Protein AF-0000000082405866 (afdb_homodimer)

Organism: Rhodococcus erythropolis (NCBI:txid1833)

pLDDT: mean 88.74, std 16.86, range [30.03, 98.94]

Solvent-accessible surface area (backbone atoms only — not comparable to full-atom values): 26308 Å² total; per-residue (Å²): 123,77,82,69,64,52,68,66,59,44,35,51,43,16,30,50,16,8,33,55,10,8,44,53,17,25,52,42,30,52,71,54,24,42,66,45,45,51,51,33,47,52,49,46,52,54,52,53,55,58,60,52,68,76,65,74,83,71,74,77,70,82,63,79,73,74,63,71,88,59,48,74,65,47,48,52,52,49,47,37,50,52,28,22,51,49,17,27,53,50,12,40,52,48,25,53,51,50,63,56,48,56,76,76,48,88,65,54,68,40,57,43,33,39,49,48,25,53,43,45,39,43,10,64,41,50,43,19,34,76,75,58,58,76,66,55,62,81,53,56,59,80,87,45,48,66,60,49,50,50,52,43,50,49,29,28,52,42,15,45,52,11,45,50,40,14,52,51,36,29,60,72,32,64,82,52,88,48,65,38,56,42,50,47,43,15,53,49,38,22,49,52,47,42,49,55,47,57,72,69,48,83,87,82,81,59,72,52,63,71,42,47,26,68,56,53,49,48,37,40,48,22,51,51,51,19,53,50,41,26,34,52,38,24,14,39,42,36,12,39,52,49,51,51,51,52,51,52,52,53,53,50,52,58,56,68,76,99,116,73,83,72,60,54,70,65,59,42,34,52,45,16,30,52,17,8,32,57,11,8,43,53,18,23,52,42,29,52,70,55,25,42,65,45,44,52,51,35,48,50,51,46,52,53,53,54,56,59,60,50,69,75,66,70,84,71,76,77,70,81,64,80,74,74,63,70,88,59,49,73,66,48,49,52,51,47,47,38,49,52,28,22,51,49,17,28,54,48,12,40,52,48,25,53,51,50,63,56,48,57,75,77,47,88,64,48,66,41,57,45,33,40,50,49,26,53,43,45,39,43,11,66,42,50,44,19,35,76,74,59,57,76,67,55,61,83,52,58,59,81,88,45,47,66,61,50,50,51,51,44,50,50,28,28,52,41,14,46,51,12,44,49,40,15,52,53,37,31,61,73,31,62,80,51,87,48,65,37,54,42,50,45,44,15,52,49,37,23,49,52,47,42,49,56,46,56,73,69,48,82,87,84,82,60,74,54,63,71,41,46,24,66,57,51,50,49,37,41,49,22,51,50,52,20,53,50,41,26,35,53,40,24,14,40,41,35,10,40,54,49,52,52,52,52,52,52,52,52,52,52,51,58,56,67,75,98

Foldseek 3Di:
DPPPDDLVVLQVLLLVLLLVLLQVLLVLCVVQAVVLLVVLVVVLVVVVVVVVVPDDPDDPPPPDPPDPPAPPVRVSVVSSVVSSVVSNVVSNVLSVCLVVVVVVDPDDSLVSLLLSLVLQCQQLPVQLCVLPNDDHPPFADPVCVVVSVVLSVLSSVLSNQLSVQLVVQLVVCVVPPDPCSSNVRSVVSSCVSSVVSSVVRDHDDRGDPPPDPVSRVSNRVSVSVSSVSSSNSSSNSSSVVSVVVVVVVVVVVVVVVD/DPVPDDLVVLQVLLLVLLLVLLQVLLVLCVVQAVVLLVVLVVVLVVVVVVVVVPDDPDDPPPPDPPDPPAPPVRVSVVSSVVSSVVSNVVSNVLSVCLVVVVVVDPDDSLVSLLLSLVLQCQQLPVQLCVLPNDDHPPFADPVCVVVNVVLSVLSSVLSNQLSVQLVVQLVVCVVPPDPCSSNVRSVVSSCVSSVVSSVVRDHDDRGDPPPDPVSRVSNRVSVSVSSCSSSNSSSNSSSVVSVVVVVVVVVVVVVVVD

Sequence (516 aa):
MPLVDNFTKLLIRGLLAGLIAGILAGGVAFVLGEPHVNAAIAIEEANSATGEVAGEAAGHSHGDEEEPLVSRDGQRAGLFLATALAGLALGAIFSVVANYARRLTGMSGPLLAITIAVGGWLAIEAVPFFKYPANPPAVGDPDTINQRTLLWLAAVILGLLSVTAAAAAAKAVSGHEFLSVRIAAPVAAFLVIATIGYVSLPGINEVGEDFPATLLWEFRLSSLATQATLWLVLGLAFAFLTERATKNTEVAKKYALRMPLVDNFTKLLIRGLLAGLIAGILAGGVAFVLGEPHVNAAIAIEEANSATGEVAGEAAGHSHGDEEEPLVSRDGQRAGLFLATALAGLALGAIFSVVANYARRLTGMSGPLLAITIAVGGWLAIEAVPFFKYPANPPAVGDPDTINQRTLLWLAAVILGLLSVTAAAAAAKAVSGHEFLSVRIAAPVAAFLVIATIGYVSLPGINEVGEDFPATLLWEFRLSSLATQATLWLVLGLAFAFLTERATKNTEVAKKYALR

InterPro domains:
  IPR012666 Cobalt transporter subunit CbtA, putative [PF09490] (7-242)

Nearest PDB structures (foldseek):
  3eon-assembly1_D  TM=2.410E-01  e=6.254E+00  Burkholderia pseudomallei 1710b
  3eon-assembly1_A  TM=2.323E-01  e=4.994E+00  Burkholderia pseudomallei 1710b
  3d6b-assembly1_A  TM=2.329E-01  e=6.254E+00  Burkholderia pseudomallei 1710b
  3eom-assembly1_C  TM=2.260E-01  e=5.979E+00  Burkholderia pseudomallei 1710b
  3eon-assembly1_A  TM=2.323E-01  e=5.610E+00  Burkholderia pseudomallei 1710b

Structure (mmCIF, N/CA/C/O backbone):
data_AF-0000000082405866-model_v1
#
loop_
_entity.id
_entity.type
_entity.pdbx_description
1 polymer 'CbtA family protein'
#
loop_
_atom_site.group_PDB
_atom_site.id
_atom_site.type_symbol
_atom_site.label_atom_id
_atom_site.label_alt_id
_atom_site.label_comp_id
_atom_site.label_asym_id
_atom_site.label_entity_id
_atom_site.label_seq_id
_atom_site.pdbx_PDB_ins_code
_atom_site.Cartn_x
_atom_site.Cartn_y
_atom_site.Cartn_z
_atom_site.occupancy
_atom_site.B_iso_or_equiv
_atom_site.auth_seq_id
_atom_site.auth_comp_id
_atom_site.auth_asym_id
_atom_site.auth_atom_id
_atom_site.pdbx_PDB_model_num
ATOM 1 N N . MET A 1 1 ? -11.234 -27.859 -11.109 1 30.03 1 MET A N 1
ATOM 2 C CA . MET A 1 1 ? -12.164 -28.234 -10.055 1 30.03 1 MET A CA 1
ATOM 3 C C . MET A 1 1 ? -13.492 -27.5 -10.211 1 30.03 1 MET A C 1
ATOM 5 O O . MET A 1 1 ? -13.516 -26.266 -10.352 1 30.03 1 MET A O 1
ATOM 9 N N . PRO A 1 2 ? -14.5 -28.109 -10.727 1 36.66 2 PRO A N 1
ATOM 10 C CA . PRO A 1 2 ? -15.766 -27.375 -10.867 1 36.66 2 PRO A CA 1
ATOM 11 C C . PRO A 1 2 ? -16.094 -26.531 -9.633 1 36.66 2 PRO A C 1
ATOM 13 O O . PRO A 1 2 ? -15.797 -26.938 -8.508 1 36.66 2 PRO A O 1
ATOM 16 N N . LEU A 1 3 ? -15.828 -25.25 -9.438 1 43.16 3 LEU A N 1
ATOM 17 C CA . LEU A 1 3 ? -16.625 -24.641 -8.391 1 43.16 3 LEU A CA 1
ATOM 18 C C . LEU A 1 3 ? -17.969 -25.328 -8.242 1 43.16 3 LEU A C 1
ATOM 20 O O . LEU A 1 3 ? -18.938 -24.969 -8.922 1 43.16 3 LEU A O 1
ATOM 24 N N . VAL A 1 4 ? -18 -26.562 -8.133 1 46.72 4 VAL A N 1
ATOM 25 C CA . VAL A 1 4 ? -19.172 -27.375 -7.875 1 46.72 4 VAL A CA 1
ATOM 26 C C . VAL A 1 4 ? -19.953 -26.812 -6.684 1 46.72 4 VAL A C 1
ATOM 28 O O . VAL A 1 4 ? -21.016 -27.312 -6.332 1 46.72 4 VAL A O 1
ATOM 31 N N . ASP A 1 5 ? -19.438 -25.844 -5.945 1 61 5 ASP A N 1
ATOM 32 C CA . ASP A 1 5 ? -20.281 -25.422 -4.836 1 61 5 ASP A CA 1
ATOM 33 C C . ASP A 1 5 ? -21.453 -24.578 -5.336 1 61 5 ASP A C 1
ATOM 35 O O . ASP A 1 5 ? -21.344 -23.844 -6.316 1 61 5 ASP A O 1
ATOM 39 N N . ASN A 1 6 ? -22.594 -25.016 -4.996 1 80.38 6 ASN A N 1
ATOM 40 C CA . ASN A 1 6 ? -23.766 -24.203 -5.277 1 80.38 6 ASN A CA 1
ATOM 41 C C . ASN A 1 6 ? -23.625 -22.797 -4.719 1 80.38 6 ASN A C 1
ATOM 43 O O . ASN A 1 6 ? -22.781 -22.547 -3.855 1 80.38 6 ASN A O 1
ATOM 47 N N . PHE A 1 7 ? -24.219 -21.859 -5.383 1 90.5 7 PHE A N 1
ATOM 48 C CA . PHE A 1 7 ? -24.156 -20.438 -5.078 1 90.5 7 PHE A CA 1
ATOM 49 C C . PHE A 1 7 ? -24.422 -20.188 -3.6 1 90.5 7 PHE A C 1
ATOM 51 O O . PHE A 1 7 ? -23.812 -19.312 -2.99 1 90.5 7 PHE A O 1
ATOM 58 N N . THR A 1 8 ? -25.203 -20.984 -3.031 1 92.81 8 THR A N 1
ATOM 59 C CA . THR A 1 8 ? -25.547 -20.828 -1.624 1 92.81 8 THR A CA 1
ATOM 60 C C . THR A 1 8 ? -24.328 -21.094 -0.735 1 92.81 8 THR A C 1
ATOM 62 O O . THR A 1 8 ? -24.094 -20.375 0.24 1 92.81 8 THR A O 1
ATOM 65 N N . LYS A 1 9 ? -23.578 -22.125 -1.057 1 93.12 9 LYS A N 1
ATOM 66 C CA . LYS A 1 9 ? -22.391 -22.438 -0.28 1 93.12 9 LYS A CA 1
ATOM 67 C C . LYS A 1 9 ? -21.344 -21.328 -0.417 1 93.12 9 LYS A C 1
ATOM 69 O O . LYS A 1 9 ? -20.672 -20.984 0.554 1 93.12 9 LYS A O 1
ATOM 74 N N . LEU A 1 10 ? -21.297 -20.844 -1.619 1 94.56 10 LEU A N 1
ATOM 75 C CA . LEU A 1 10 ? -20.375 -19.75 -1.861 1 94.56 10 LEU A CA 1
ATOM 76 C C . LEU A 1 10 ? -20.797 -18.5 -1.084 1 94.56 10 LEU A C 1
ATOM 78 O O . LEU A 1 10 ? -19.953 -17.797 -0.534 1 94.56 10 LEU A O 1
ATOM 82 N N . LEU A 1 11 ? -22.078 -18.25 -1.058 1 96.88 11 LEU A N 1
ATOM 83 C CA . LEU A 1 11 ? -22.625 -17.109 -0.339 1 96.88 11 LEU A CA 1
ATOM 84 C C . LEU A 1 11 ? -22.359 -17.234 1.157 1 96.88 11 LEU A C 1
ATOM 86 O O . LEU A 1 11 ? -21.969 -16.25 1.801 1 96.88 11 LEU A O 1
ATOM 90 N N . ILE A 1 12 ? -22.547 -18.375 1.715 1 97.19 12 ILE A N 1
ATOM 91 C CA . ILE A 1 12 ? -22.312 -18.594 3.137 1 97.19 12 ILE A CA 1
ATOM 92 C C . ILE A 1 12 ? -20.828 -18.391 3.457 1 97.19 12 ILE A C 1
ATOM 94 O O . ILE A 1 12 ? -20.484 -17.828 4.492 1 97.19 12 ILE A O 1
ATOM 98 N N . ARG A 1 13 ? -20 -18.875 2.594 1 97.25 13 ARG A N 1
ATOM 99 C CA . ARG A 1 13 ? -18.562 -18.672 2.756 1 97.25 13 ARG A CA 1
ATOM 100 C C . ARG A 1 13 ? -18.203 -17.188 2.783 1 97.25 13 ARG A C 1
ATOM 102 O O . ARG A 1 13 ? -17.406 -16.75 3.621 1 97.25 13 ARG A O 1
ATOM 109 N N . GLY A 1 14 ? -18.75 -16.438 1.867 1 98.38 14 GLY A N 1
ATOM 110 C CA . GLY A 1 14 ? -18.531 -15 1.836 1 98.38 14 GLY A CA 1
ATOM 111 C C . GLY A 1 14 ? -19.062 -14.289 3.068 1 98.38 14 GLY A C 1
ATOM 112 O O . GLY A 1 14 ? -18.391 -13.398 3.607 1 98.38 14 GLY A O 1
ATOM 113 N N . LEU A 1 15 ? -20.188 -14.703 3.518 1 98.62 15 LEU A N 1
ATOM 114 C CA . LEU A 1 15 ? -20.766 -14.102 4.711 1 98.62 15 LEU A CA 1
ATOM 115 C C . LEU A 1 15 ? -19.906 -14.375 5.938 1 98.62 15 LEU A C 1
ATOM 117 O O . LEU A 1 15 ? -19.672 -13.469 6.746 1 98.62 15 LEU A O 1
ATOM 121 N N . LEU A 1 16 ? -19.438 -15.586 6.027 1 98.62 16 LEU A N 1
ATOM 122 C CA . LEU A 1 16 ? -18.609 -15.945 7.164 1 98.62 16 LEU A CA 1
ATOM 123 C C . LEU A 1 16 ? -17.266 -15.211 7.109 1 98.62 16 LEU A C 1
ATOM 125 O O . LEU A 1 16 ? -16.812 -14.672 8.117 1 98.62 16 LEU A O 1
ATOM 129 N N . ALA A 1 17 ? -16.656 -15.242 5.949 1 98.88 17 ALA A N 1
ATOM 130 C CA . ALA A 1 17 ? -15.391 -14.523 5.77 1 98.88 17 ALA A CA 1
ATOM 131 C C . ALA A 1 17 ? -15.562 -13.031 6.055 1 98.88 17 ALA A C 1
ATOM 133 O O . ALA A 1 17 ? -14.711 -12.414 6.703 1 98.88 17 ALA A O 1
ATOM 134 N N . GLY A 1 18 ? -16.672 -12.492 5.578 1 98.88 18 GLY A N 1
ATOM 135 C CA . GLY A 1 18 ? -16.969 -11.086 5.812 1 98.88 18 GLY A CA 1
ATOM 136 C C . GLY A 1 18 ? -17.203 -10.758 7.273 1 98.88 18 GLY A C 1
ATOM 137 O O . GLY A 1 18 ? -16.766 -9.711 7.754 1 98.88 18 GLY A O 1
ATOM 138 N N . LEU A 1 19 ? -17.875 -11.633 7.934 1 98.81 19 LEU A N 1
ATOM 139 C CA . LEU A 1 19 ? -18.109 -11.438 9.359 1 98.81 19 LEU A CA 1
ATOM 140 C C . LEU A 1 19 ? -16.797 -11.422 10.133 1 98.81 19 LEU A C 1
ATOM 142 O O . LEU A 1 19 ? -16.562 -10.539 10.969 1 98.81 19 LEU A O 1
ATOM 146 N N . ILE A 1 20 ? -15.93 -12.352 9.867 1 98.81 20 ILE A N 1
ATOM 147 C CA . ILE A 1 20 ? -14.625 -12.422 10.508 1 98.81 20 ILE A CA 1
ATOM 148 C C . ILE A 1 20 ? -13.836 -11.148 10.203 1 98.81 20 ILE A C 1
ATOM 150 O O . ILE A 1 20 ? -13.258 -10.539 11.102 1 98.81 20 ILE A O 1
ATOM 154 N N . ALA A 1 21 ? -13.852 -10.734 8.961 1 98.88 21 ALA A N 1
ATOM 155 C CA . ALA A 1 21 ? -13.141 -9.539 8.516 1 98.88 21 ALA A CA 1
ATOM 156 C C . ALA A 1 21 ? -13.688 -8.289 9.195 1 98.88 21 ALA A C 1
ATOM 158 O O . ALA A 1 21 ? -12.93 -7.43 9.641 1 98.88 21 ALA A O 1
ATOM 159 N N . GLY A 1 22 ? -15.008 -8.234 9.266 1 98.75 22 GLY A N 1
ATOM 160 C CA . GLY A 1 22 ? -15.648 -7.082 9.891 1 98.75 22 GLY A CA 1
ATOM 161 C C . GLY A 1 22 ? -15.32 -6.949 11.367 1 98.75 22 GLY A C 1
ATOM 162 O O . GLY A 1 22 ? -15.078 -5.848 11.859 1 98.75 22 GLY A O 1
ATOM 163 N N . ILE A 1 23 ? -15.312 -7.988 12.07 1 98.44 23 ILE A N 1
ATOM 164 C CA . ILE A 1 23 ? -15.008 -7.984 13.5 1 98.44 23 ILE A CA 1
ATOM 165 C C . ILE A 1 23 ? -13.562 -7.551 13.719 1 98.44 23 ILE A C 1
ATOM 167 O O . ILE A 1 23 ? -13.281 -6.699 14.57 1 98.44 23 ILE A O 1
ATOM 171 N N . LEU A 1 24 ? -12.648 -8.086 12.945 1 98.56 24 LEU A N 1
ATOM 172 C CA . LEU A 1 24 ? -11.234 -7.727 13.094 1 98.56 24 LEU A CA 1
ATOM 173 C C . LEU A 1 24 ? -11 -6.277 12.695 1 98.56 24 LEU A C 1
ATOM 175 O O . LEU A 1 24 ? -10.227 -5.566 13.344 1 98.56 24 LEU A O 1
ATOM 179 N N . ALA A 1 25 ? -11.664 -5.887 11.617 1 98.56 25 ALA A N 1
ATOM 180 C CA . ALA A 1 25 ? -11.57 -4.484 11.219 1 98.56 25 ALA A CA 1
ATOM 181 C C . ALA A 1 25 ? -12.102 -3.566 12.312 1 98.56 25 ALA A C 1
ATOM 183 O O . ALA A 1 25 ? -11.555 -2.482 12.539 1 98.56 25 ALA A O 1
ATOM 184 N N . GLY A 1 26 ? -13.203 -3.992 12.938 1 97.94 26 GLY A N 1
ATOM 185 C CA . GLY A 1 26 ? -13.719 -3.248 14.078 1 97.94 26 GLY A CA 1
ATOM 186 C C . GLY A 1 26 ? -12.719 -3.129 15.211 1 97.94 26 GLY A C 1
ATOM 187 O O . GLY A 1 26 ? -12.609 -2.076 15.844 1 97.94 26 GLY A O 1
ATOM 188 N N . GLY A 1 27 ? -12.016 -4.191 15.492 1 97.69 27 GLY A N 1
ATOM 189 C CA . GLY A 1 27 ? -10.953 -4.137 16.484 1 97.69 27 GLY A CA 1
ATOM 190 C C . GLY A 1 27 ? -9.867 -3.135 16.141 1 97.69 27 GLY A C 1
ATOM 191 O O . GLY A 1 27 ? -9.414 -2.381 17 1 97.69 27 GLY A O 1
ATOM 192 N N . VAL A 1 28 ? -9.469 -3.076 14.906 1 97.69 28 VAL A N 1
ATOM 193 C CA . VAL A 1 28 ? -8.445 -2.137 14.445 1 97.69 28 VAL A CA 1
ATOM 194 C C . VAL A 1 28 ? -8.977 -0.708 14.547 1 97.69 28 VAL A C 1
ATOM 196 O O . VAL A 1 28 ? -8.273 0.189 15.016 1 97.69 28 VAL A O 1
ATOM 199 N N . ALA A 1 29 ? -10.18 -0.543 14.102 1 97.06 29 ALA A N 1
ATOM 200 C CA . ALA A 1 29 ? -10.797 0.775 14.203 1 97.06 29 ALA A CA 1
ATOM 201 C C . ALA A 1 29 ? -10.883 1.234 15.656 1 97.06 29 ALA A C 1
ATOM 203 O O . ALA A 1 29 ? -10.68 2.414 15.953 1 97.06 29 ALA A O 1
ATOM 204 N N . PHE A 1 30 ? -11.164 0.35 16.516 1 95.94 30 PHE A N 1
ATOM 205 C CA . PHE A 1 30 ? -11.312 0.66 17.922 1 95.94 30 PHE A CA 1
ATOM 206 C C . PHE A 1 30 ? -9.977 1.063 18.531 1 95.94 30 PHE A C 1
ATOM 208 O O . PHE A 1 30 ? -9.891 2.066 19.25 1 95.94 30 PHE A O 1
ATOM 215 N N . VAL A 1 31 ? -8.969 0.342 18.234 1 95.31 31 VAL A N 1
ATOM 216 C CA . VAL A 1 31 ? -7.672 0.549 18.859 1 95.31 31 VAL A CA 1
ATOM 217 C C . VAL A 1 31 ? -6.953 1.719 18.188 1 95.31 31 VAL A C 1
ATOM 219 O O . VAL A 1 31 ? -6.414 2.596 18.875 1 95.31 31 VAL A O 1
ATOM 222 N N . LEU A 1 32 ? -7.02 1.821 16.875 1 95.5 32 LEU A N 1
ATOM 223 C CA . LEU A 1 32 ? -6.211 2.797 16.141 1 95.5 32 LEU A CA 1
ATOM 224 C C . LEU A 1 32 ? -7.035 4.031 15.789 1 95.5 32 LEU A C 1
ATOM 226 O O . LEU A 1 32 ? -6.488 5.129 15.656 1 95.5 32 LEU A O 1
ATOM 230 N N . GLY A 1 33 ? -8.297 3.891 15.672 1 94.44 33 GLY A N 1
ATOM 231 C CA . GLY A 1 33 ? -9.125 4.957 15.125 1 94.44 33 GLY A CA 1
ATOM 232 C C . GLY A 1 33 ? -9.836 5.766 16.203 1 94.44 33 GLY A C 1
ATOM 233 O O . GLY A 1 33 ? -9.875 6.996 16.125 1 94.44 33 GLY A O 1
ATOM 234 N N . GLU A 1 34 ? -10.297 5.219 17.219 1 92.56 34 GLU A N 1
ATOM 235 C CA . GLU A 1 34 ? -11.164 5.848 18.219 1 92.56 34 GLU A CA 1
ATOM 236 C C . GLU A 1 34 ? -10.469 7.016 18.906 1 92.56 34 GLU A C 1
ATOM 238 O O . GLU A 1 34 ? -11.078 8.062 19.141 1 92.56 34 GLU A O 1
ATOM 243 N N . PRO A 1 35 ? -9.258 6.855 19.266 1 93.06 35 PRO A N 1
ATOM 244 C CA . PRO A 1 35 ? -8.594 7.984 19.922 1 93.06 35 PRO A CA 1
ATOM 245 C C . PRO A 1 35 ? -8.602 9.25 19.078 1 93.06 35 PRO A C 1
ATOM 247 O O . PRO A 1 35 ? -8.75 10.359 19.609 1 93.06 35 PRO A O 1
ATOM 250 N N . HIS A 1 36 ? -8.453 9.102 17.828 1 93.62 36 HIS A N 1
ATOM 251 C CA . HIS A 1 36 ? -8.414 10.258 16.938 1 93.62 36 HIS A CA 1
ATOM 252 C C . HIS A 1 36 ? -9.812 10.812 16.688 1 93.62 36 HIS A C 1
ATOM 254 O O . HIS A 1 36 ? -9.984 12.023 16.547 1 93.62 36 HIS A O 1
ATOM 260 N N . VAL A 1 37 ? -10.766 9.922 16.656 1 91.75 37 VAL A N 1
ATOM 261 C CA . VAL A 1 37 ? -12.164 10.352 16.562 1 91.75 37 VAL A CA 1
ATOM 262 C C . VAL A 1 37 ? -12.523 11.195 17.781 1 91.75 37 VAL A C 1
ATOM 264 O O . VAL A 1 37 ? -13.086 12.281 17.656 1 91.75 37 VAL A O 1
ATOM 267 N N . ASN A 1 38 ? -12.148 10.758 18.938 1 91.38 38 ASN A N 1
ATOM 268 C CA . ASN A 1 38 ? -12.422 11.469 20.188 1 91.38 38 ASN A CA 1
ATOM 269 C C . ASN A 1 38 ? -11.711 12.82 20.219 1 91.38 38 ASN A C 1
ATOM 271 O O . ASN A 1 38 ? -12.281 13.812 20.688 1 91.38 38 ASN A O 1
ATOM 275 N N . ALA A 1 39 ? -10.547 12.812 19.766 1 91.5 39 ALA A N 1
ATOM 276 C CA . ALA A 1 39 ? -9.797 14.062 19.734 1 91.5 39 ALA A CA 1
ATOM 277 C C . ALA A 1 39 ? -10.461 15.086 18.828 1 91.5 39 ALA A C 1
ATOM 279 O O . ALA A 1 39 ? -10.523 16.266 19.156 1 91.5 39 ALA A O 1
ATOM 280 N N . ALA A 1 40 ? -10.914 14.656 17.719 1 90.69 40 ALA A N 1
ATOM 281 C CA . ALA A 1 40 ? -11.586 15.547 16.766 1 90.69 40 ALA A CA 1
ATOM 282 C C . ALA A 1 40 ? -12.883 16.094 17.359 1 90.69 40 ALA A C 1
ATOM 284 O O . ALA A 1 40 ? -13.195 17.281 17.188 1 90.69 40 ALA A O 1
ATOM 285 N N . ILE A 1 41 ? -13.609 15.273 18.016 1 88.44 41 ILE A N 1
ATOM 286 C CA . ILE A 1 41 ? -14.852 15.68 18.672 1 88.44 41 ILE A CA 1
ATOM 287 C C . ILE A 1 41 ? -14.555 16.734 19.734 1 88.44 41 ILE A C 1
ATOM 289 O O . ILE A 1 41 ? -15.273 17.719 19.859 1 88.44 41 ILE A O 1
ATOM 293 N N . ALA A 1 42 ? -13.539 16.516 20.453 1 89.56 42 ALA A N 1
ATOM 294 C CA . ALA A 1 42 ? -13.148 17.453 21.516 1 89.56 42 ALA A CA 1
ATOM 295 C C . ALA A 1 42 ? -12.82 18.828 20.922 1 89.56 42 ALA A C 1
ATOM 297 O O . ALA A 1 42 ? -13.164 19.859 21.516 1 89.56 42 ALA A O 1
ATOM 298 N N . ILE A 1 43 ? -12.18 18.812 19.859 1 87.5 43 ILE A N 1
ATOM 299 C CA . ILE A 1 43 ? -11.844 20.062 19.203 1 87.5 43 ILE A CA 1
ATOM 300 C C . ILE A 1 43 ? -13.117 20.781 18.75 1 87.5 43 ILE A C 1
ATOM 302 O O . ILE A 1 43 ? -13.25 21.984 18.906 1 87.5 43 ILE A O 1
ATOM 306 N N . GLU A 1 44 ? -14.031 20.094 18.172 1 86.56 44 GLU A N 1
ATOM 307 C CA . GLU A 1 44 ? -15.305 20.656 17.734 1 86.56 44 GLU A CA 1
ATOM 308 C C . GLU A 1 44 ? -16.078 21.266 18.906 1 86.56 44 GLU A C 1
ATOM 310 O O . GLU A 1 44 ? -16.625 22.359 18.797 1 86.56 44 GLU A O 1
ATOM 315 N N . GLU A 1 45 ? -16.047 20.594 19.984 1 85.38 45 GLU A N 1
ATOM 316 C CA . GLU A 1 45 ? -16.75 21.062 21.188 1 85.38 45 GLU A CA 1
ATOM 317 C C . GLU A 1 45 ? -16.094 22.328 21.75 1 85.38 45 GLU A C 1
ATOM 319 O O . GLU A 1 45 ? -16.797 23.25 22.172 1 85.38 45 GLU A O 1
ATOM 324 N N . ALA A 1 46 ? -14.891 22.328 21.688 1 84.5 46 ALA A N 1
ATOM 325 C CA . ALA A 1 46 ? -14.156 23.484 22.172 1 84.5 46 ALA A CA 1
ATOM 326 C C . ALA A 1 46 ? -14.438 24.719 21.297 1 84.5 46 ALA A C 1
ATOM 328 O O . ALA A 1 46 ? -14.594 25.828 21.812 1 84.5 46 ALA A O 1
ATOM 329 N N . ASN A 1 47 ? -14.484 24.531 20.062 1 82.75 47 ASN A N 1
ATOM 330 C CA . ASN A 1 47 ? -14.742 25.609 19.125 1 82.75 47 ASN A CA 1
ATOM 331 C C . ASN A 1 47 ? -16.188 26.109 19.219 1 82.75 47 ASN A C 1
ATOM 333 O O . ASN A 1 47 ? -16.453 27.281 18.984 1 82.75 47 ASN A O 1
ATOM 337 N N . SER A 1 48 ? -17.094 25.234 19.391 1 77.81 48 SER A N 1
ATOM 338 C CA . SER A 1 48 ? -18.484 25.609 19.547 1 77.81 48 SER A CA 1
ATOM 339 C C . SER A 1 48 ? -18.719 26.391 20.844 1 77.81 48 SER A C 1
ATOM 341 O O . SER A 1 48 ? -19.578 27.281 20.891 1 77.81 48 SER A O 1
ATOM 343 N N . ALA A 1 49 ? -18.031 26.109 21.828 1 72.31 49 ALA A N 1
ATOM 344 C CA . ALA A 1 49 ? -18.141 26.797 23.109 1 72.31 49 ALA A CA 1
ATOM 345 C C . ALA A 1 49 ? -17.609 28.219 23.031 1 72.31 49 ALA A C 1
ATOM 347 O O . ALA A 1 49 ? -18.156 29.141 23.641 1 72.31 49 ALA A O 1
ATOM 348 N N . THR A 1 50 ? -16.562 28.328 22.297 1 61.88 50 THR A N 1
ATOM 349 C CA . THR A 1 50 ? -15.969 29.656 22.156 1 61.88 50 THR A CA 1
ATOM 350 C C . THR A 1 50 ? -16.812 30.531 21.234 1 61.88 50 THR A C 1
ATOM 352 O O . THR A 1 50 ? -16.875 31.75 21.422 1 61.88 50 THR A O 1
ATOM 355 N N . GLY A 1 51 ? -17.391 30.016 20.219 1 53.41 51 GLY A N 1
ATOM 356 C CA . GLY A 1 51 ? -18.25 30.797 19.359 1 53.41 51 GLY A CA 1
ATOM 357 C C . GLY A 1 51 ? -19.531 31.266 20.062 1 53.41 51 GLY A C 1
ATOM 358 O O . GLY A 1 51 ? -20.094 32.312 19.703 1 53.41 51 GLY A O 1
ATOM 359 N N . GLU A 1 52 ? -20.141 30.484 20.938 1 49.22 52 GLU A N 1
ATOM 360 C CA . GLU A 1 52 ? -21.359 30.859 21.641 1 49.22 52 GLU A CA 1
ATOM 361 C C . GLU A 1 52 ? -21.094 32 22.609 1 49.22 52 GLU A C 1
ATOM 363 O O . GLU A 1 52 ? -22.031 32.656 23.078 1 49.22 52 GLU A O 1
ATOM 368 N N . VAL A 1 53 ? -19.875 32.25 23.125 1 45.25 53 VAL A N 1
ATOM 369 C CA . VAL A 1 53 ? -19.734 33.344 24.109 1 45.25 53 VAL A CA 1
ATOM 370 C C . VAL A 1 53 ? -19.953 34.688 23.422 1 45.25 53 VAL A C 1
ATOM 372 O O . VAL A 1 53 ? -20.203 35.688 24.094 1 45.25 53 VAL A O 1
ATOM 375 N N . ALA A 1 54 ? -19.766 35.031 22.141 1 44.53 54 ALA A N 1
ATOM 376 C CA . ALA A 1 54 ? -19.969 36.406 21.719 1 44.53 54 ALA A CA 1
ATOM 377 C C . ALA A 1 54 ? -21.453 36.75 21.656 1 44.53 54 ALA A C 1
ATOM 379 O O . ALA A 1 54 ? -21.844 37.938 21.766 1 44.53 54 ALA A O 1
ATOM 380 N N . GLY A 1 55 ? -22.328 35.906 21.094 1 37.28 55 GLY A N 1
ATOM 381 C CA . GLY A 1 55 ? -23.688 36.406 20.906 1 37.28 55 GLY A CA 1
ATOM 382 C C . GLY A 1 55 ? -24.516 36.344 22.188 1 37.28 55 GLY A C 1
ATOM 383 O O . GLY A 1 55 ? -25.078 37.344 22.609 1 37.28 55 GLY A O 1
ATOM 384 N N . GLU A 1 56 ? -25.484 35.375 22.35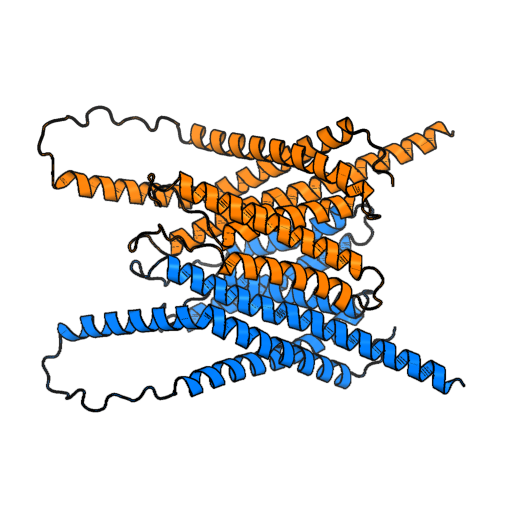9 1 37.38 56 GLU A N 1
ATOM 385 C CA . GLU A 1 56 ? -26.688 35.469 23.172 1 37.38 56 GLU A CA 1
ATOM 386 C C . GLU A 1 56 ? -26.359 35.281 24.656 1 37.38 56 GLU A C 1
ATOM 388 O O . GLU A 1 56 ? -25.781 34.281 25.062 1 37.38 56 GLU A O 1
ATOM 393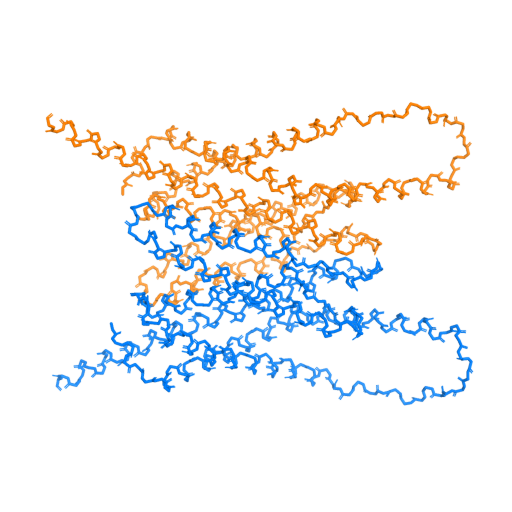 N N . ALA A 1 57 ? -26.25 36.406 25.484 1 37.44 57 ALA A N 1
ATOM 394 C CA . ALA A 1 57 ? -26.547 36.562 26.906 1 37.44 57 ALA A CA 1
ATOM 395 C C . ALA A 1 57 ? -27.781 35.781 27.297 1 37.44 57 ALA A C 1
ATOM 397 O O . ALA A 1 57 ? -28.281 35.906 28.422 1 37.44 57 ALA A O 1
ATOM 398 N N . ALA A 1 58 ? -28.844 35.531 26.344 1 38.06 58 ALA A N 1
ATOM 399 C CA . ALA A 1 58 ? -30.109 35.094 26.953 1 38.06 58 ALA A CA 1
ATOM 400 C C . ALA A 1 58 ? -29.906 33.781 27.719 1 38.06 58 ALA A C 1
ATOM 402 O O . ALA A 1 58 ? -29.016 33 27.422 1 38.06 58 ALA A O 1
ATOM 403 N N . GLY A 1 59 ? -30.672 33.562 28.859 1 34.88 59 GLY A N 1
ATOM 404 C CA . GLY A 1 59 ? -30.859 32.75 30.047 1 34.88 59 GLY A CA 1
ATOM 405 C C . GLY A 1 59 ? -30.938 31.25 29.75 1 34.88 59 GLY A C 1
ATOM 406 O O . GLY A 1 59 ? -31.453 30.484 30.547 1 34.88 59 GLY A O 1
ATOM 407 N N . HIS A 1 60 ? -31.016 30.812 28.453 1 33.94 60 HIS A N 1
ATOM 408 C CA . HIS A 1 60 ? -31.359 29.391 28.469 1 33.94 60 HIS A CA 1
ATOM 409 C C . HIS A 1 60 ? -30.391 28.609 29.344 1 33.94 60 HIS A C 1
ATOM 411 O O . HIS A 1 60 ? -29.172 28.703 29.172 1 33.94 60 HIS A O 1
ATOM 417 N N . SER A 1 61 ? -30.734 28.438 30.578 1 34.94 61 SER A N 1
ATOM 418 C CA . SER A 1 61 ? -30.188 27.453 31.516 1 34.94 61 SER A CA 1
ATOM 419 C C . SER A 1 61 ? -29.734 26.188 30.797 1 34.94 61 SER A C 1
ATOM 421 O O . SER A 1 61 ? -30.5 25.594 30.031 1 34.94 61 SER A O 1
ATOM 423 N N . HIS A 1 62 ? -28.641 26.188 30.234 1 36.12 62 HIS A N 1
ATOM 424 C CA . HIS A 1 62 ? -28.031 24.922 29.859 1 36.12 62 HIS A CA 1
ATOM 425 C C . HIS A 1 62 ? -28.234 23.875 30.953 1 36.12 62 HIS A C 1
ATOM 427 O O . HIS A 1 62 ? -27.391 23.75 31.844 1 36.12 62 HIS A O 1
ATOM 433 N N . GLY A 1 63 ? -29.391 23.859 31.625 1 35.78 63 GLY A N 1
ATOM 434 C CA . GLY A 1 63 ? -29.609 22.781 32.562 1 35.78 63 GLY A CA 1
ATOM 435 C C . GLY A 1 63 ? -29.031 21.453 32.125 1 35.78 63 GLY A C 1
ATOM 436 O O . GLY A 1 63 ? -28.281 20.828 32.844 1 35.78 63 GLY A O 1
ATOM 437 N N . ASP A 1 64 ? -29.922 20.656 31.297 1 36.5 64 ASP A N 1
ATOM 438 C CA . ASP A 1 64 ? -29.781 19.203 31.234 1 36.5 64 ASP A CA 1
ATOM 439 C C . ASP A 1 64 ? -28.5 18.812 30.516 1 36.5 64 ASP A C 1
ATOM 441 O O . ASP A 1 64 ? -28.25 19.234 29.375 1 36.5 64 ASP A O 1
ATOM 445 N N . GLU A 1 65 ? -27.328 18.734 31.094 1 38.88 65 GLU A N 1
ATOM 446 C CA . GLU A 1 65 ? -26.203 17.891 30.672 1 38.88 65 GLU A CA 1
ATOM 447 C C . GLU A 1 65 ? -26.656 16.797 29.719 1 38.88 65 GLU A C 1
ATOM 449 O O . GLU A 1 65 ? -27.359 15.867 30.125 1 38.88 65 GLU A O 1
ATOM 454 N N . GLU A 1 66 ? -27.188 17.047 28.578 1 39.16 66 GLU A N 1
ATOM 455 C CA . GLU A 1 66 ? -27.516 15.977 27.641 1 39.16 66 GLU A CA 1
ATOM 456 C C . GLU A 1 66 ? -26.547 14.805 27.766 1 39.16 66 GLU A C 1
ATOM 458 O O . GLU A 1 66 ? -25.344 14.961 27.594 1 39.16 66 GLU A O 1
ATOM 463 N N . GLU A 1 67 ? -26.703 13.93 28.703 1 43.41 67 GLU A N 1
ATOM 464 C CA . GLU A 1 67 ? -26.078 12.617 28.812 1 43.41 67 GLU A CA 1
ATOM 465 C C . GLU A 1 67 ? -25.672 12.078 27.438 1 43.41 67 GLU A C 1
ATOM 467 O O . GLU A 1 67 ? -26.422 12.211 26.469 1 43.41 67 GLU A O 1
ATOM 472 N N . PRO A 1 68 ? -24.406 12.047 27.078 1 49.12 68 PRO A N 1
ATOM 473 C CA . PRO A 1 68 ? -24.062 11.391 25.812 1 49.12 68 PRO A CA 1
ATOM 474 C C . PRO A 1 68 ? -25 10.25 25.453 1 49.12 68 PRO A C 1
ATOM 476 O O . PRO A 1 68 ? -25.406 9.477 26.328 1 49.12 68 PRO A O 1
ATOM 479 N N . LEU A 1 69 ? -26.031 10.406 24.562 1 49.62 69 LEU A N 1
ATOM 480 C CA . LEU A 1 69 ? -27.062 9.461 24.156 1 49.62 69 LEU A CA 1
ATOM 481 C C . LEU A 1 69 ? -26.516 8.031 24.141 1 49.62 69 LEU A C 1
ATOM 483 O O . LEU A 1 69 ? -27.281 7.078 24.328 1 49.62 69 LEU A O 1
ATOM 487 N N . VAL A 1 70 ? -25.359 7.84 23.625 1 56.81 70 VAL A N 1
ATOM 488 C CA . VAL A 1 70 ? -24.844 6.473 23.609 1 56.81 70 VAL A CA 1
ATOM 489 C C . VAL A 1 70 ? -23.641 6.359 24.547 1 56.81 70 VAL A C 1
ATOM 491 O O . VAL A 1 70 ? -22.734 7.184 24.484 1 56.81 70 VAL A O 1
ATOM 494 N N . SER A 1 71 ? -23.75 5.672 25.656 1 59.69 71 SER A N 1
ATOM 495 C CA . SER A 1 71 ? -22.672 5.352 26.578 1 59.69 71 SER A CA 1
ATOM 496 C C . SER A 1 71 ? -21.406 4.914 25.828 1 59.69 71 SER A C 1
ATOM 498 O O . SER A 1 71 ? -21.484 4.574 24.641 1 59.69 71 SER A O 1
ATOM 500 N N . ARG A 1 72 ? -20.281 5.109 26.375 1 63.19 72 ARG A N 1
ATOM 501 C CA . ARG A 1 72 ? -19.016 4.648 25.812 1 63.19 72 ARG A CA 1
ATOM 502 C C . ARG A 1 72 ? -19.109 3.189 25.375 1 63.19 72 ARG A C 1
ATOM 504 O O . ARG A 1 72 ? -18.594 2.814 24.328 1 63.19 72 ARG A O 1
ATOM 511 N N . ASP A 1 73 ? -19.75 2.492 26.203 1 67.31 73 ASP A N 1
ATOM 512 C CA . ASP A 1 73 ? -19.953 1.084 25.875 1 67.31 73 ASP A CA 1
ATOM 513 C C . ASP A 1 73 ? -20.875 0.932 24.656 1 67.31 73 ASP A C 1
ATOM 515 O O . ASP A 1 73 ? -20.656 0.046 23.828 1 67.31 73 ASP A O 1
ATOM 519 N N . GLY A 1 74 ? -21.828 1.725 24.672 1 70.88 74 GLY A N 1
ATOM 520 C CA . GLY A 1 74 ? -22.719 1.733 23.531 1 70.88 74 GLY A CA 1
ATOM 521 C C . GLY A 1 74 ? -22.016 2.1 22.234 1 70.88 74 GLY A C 1
ATOM 522 O O . GLY A 1 74 ? -22.266 1.476 21.203 1 70.88 74 GLY A O 1
ATOM 523 N N . GLN A 1 75 ? -21.219 2.969 22.328 1 73 75 GLN A N 1
ATOM 524 C CA . GLN A 1 75 ? -20.438 3.404 21.156 1 73 75 GLN A CA 1
ATOM 525 C C . GLN A 1 75 ? -19.516 2.295 20.672 1 73 75 GLN A C 1
ATOM 527 O O . GLN A 1 75 ? -19.406 2.07 19.453 1 73 75 GLN A O 1
ATOM 532 N N . ARG A 1 76 ? -18.953 1.657 21.609 1 79.25 76 ARG A N 1
ATOM 533 C CA . ARG A 1 76 ? -18.094 0.534 21.25 1 79.25 76 ARG A CA 1
ATOM 534 C C . ARG A 1 76 ? -18.891 -0.57 20.562 1 79.25 76 ARG A C 1
ATOM 536 O O . ARG A 1 76 ? -18.469 -1.095 19.531 1 79.25 76 ARG A O 1
ATOM 543 N N . ALA A 1 77 ? -19.969 -0.902 21.109 1 83.88 77 ALA A N 1
ATOM 544 C CA . ALA A 1 77 ? -20.828 -1.914 20.516 1 83.88 77 ALA A CA 1
ATOM 545 C C . ALA A 1 77 ? -21.297 -1.48 19.125 1 83.88 77 ALA A C 1
ATOM 547 O O . ALA A 1 77 ? -21.406 -2.305 18.219 1 83.88 77 ALA A O 1
ATOM 548 N N . GLY A 1 78 ? -21.594 -0.302 19.047 1 88.94 78 GLY A N 1
ATOM 549 C CA . GLY A 1 78 ? -22.031 0.235 17.766 1 88.94 78 GLY A CA 1
ATOM 550 C C . GLY A 1 78 ? -20.984 0.126 16.688 1 88.94 78 GLY A C 1
ATOM 551 O O . GLY A 1 78 ? -21.281 -0.197 15.539 1 88.94 78 GLY A O 1
ATOM 552 N N . LEU A 1 79 ? -19.797 0.393 17.047 1 91.25 79 LEU A N 1
ATOM 553 C CA . LEU A 1 79 ? -18.688 0.296 16.094 1 91.25 79 LEU A CA 1
ATOM 554 C C . LEU A 1 79 ? -18.531 -1.131 15.586 1 91.25 79 LEU A C 1
ATOM 556 O O . LEU A 1 79 ? -18.453 -1.352 14.375 1 91.25 79 LEU A O 1
ATOM 560 N N . PHE A 1 80 ? -18.562 -2.115 16.469 1 93.75 80 PHE A N 1
ATOM 561 C CA . PHE A 1 80 ? -18.391 -3.51 16.078 1 93.75 80 PHE A CA 1
ATOM 562 C C . PHE A 1 80 ? -19.594 -3.992 15.266 1 93.75 80 PHE A C 1
ATOM 564 O O . PHE A 1 80 ? -19.438 -4.781 14.328 1 93.75 80 PHE A O 1
ATOM 571 N N . LEU A 1 81 ? -20.75 -3.521 15.656 1 94.69 81 LEU A N 1
ATOM 572 C CA . LEU A 1 81 ? -21.938 -3.871 14.875 1 94.69 81 LEU A CA 1
ATOM 573 C C . LEU A 1 81 ? -21.828 -3.316 13.461 1 94.69 81 LEU A C 1
ATOM 575 O O . LEU A 1 81 ? -22.109 -4.027 12.492 1 94.69 81 LEU A O 1
ATOM 579 N N . ALA A 1 82 ? -21.484 -2.111 13.391 1 95 82 ALA A N 1
ATOM 580 C CA . ALA A 1 82 ? -21.375 -1.455 12.094 1 95 82 ALA A CA 1
ATOM 581 C C . ALA A 1 82 ? -20.359 -2.158 11.203 1 95 82 ALA A C 1
ATOM 583 O O . ALA A 1 82 ? -20.625 -2.439 10.031 1 95 82 ALA A O 1
ATOM 584 N N . THR A 1 83 ? -19.188 -2.463 11.727 1 97.19 83 THR A N 1
ATOM 585 C CA . THR A 1 83 ? -18.141 -3.082 10.922 1 97.19 83 THR A CA 1
ATOM 586 C C . THR A 1 83 ? -18.5 -4.523 10.578 1 97.19 83 THR A C 1
ATOM 588 O O . THR A 1 83 ? -18.188 -5.008 9.492 1 97.19 83 THR A O 1
ATOM 591 N N . ALA A 1 84 ? -19.125 -5.195 11.5 1 97.81 84 ALA A N 1
ATOM 592 C CA . ALA A 1 84 ? -19.562 -6.562 11.234 1 97.81 84 ALA A CA 1
ATOM 593 C C . ALA A 1 84 ? -20.594 -6.598 10.102 1 97.81 84 ALA A C 1
ATOM 595 O O . ALA A 1 84 ? -20.531 -7.445 9.219 1 97.81 84 ALA A O 1
ATOM 596 N N . LEU A 1 85 ? -21.531 -5.676 10.164 1 97.69 85 LEU A N 1
ATOM 597 C CA . LEU A 1 85 ? -22.562 -5.605 9.125 1 97.69 85 LEU A CA 1
ATOM 598 C C . LEU A 1 85 ? -21.938 -5.227 7.781 1 97.69 85 LEU A C 1
ATOM 600 O O . LEU A 1 85 ? -22.312 -5.77 6.742 1 97.69 85 LEU A O 1
ATOM 604 N N . ALA A 1 86 ? -21.062 -4.32 7.812 1 97.44 86 ALA A N 1
ATOM 605 C CA . ALA A 1 86 ? -20.344 -3.961 6.594 1 97.44 86 ALA A CA 1
ATOM 606 C C . ALA A 1 86 ? -19.594 -5.164 6.035 1 97.44 86 ALA A C 1
ATOM 608 O O . ALA A 1 86 ? -19.578 -5.387 4.82 1 97.44 86 ALA A O 1
ATOM 609 N N . GLY A 1 87 ? -18.906 -5.883 6.938 1 98.62 87 GLY A N 1
ATOM 610 C CA . GLY A 1 87 ? -18.219 -7.09 6.52 1 98.62 87 GLY A CA 1
ATOM 611 C C . GLY A 1 87 ? -19.141 -8.125 5.906 1 98.62 87 GLY A C 1
ATOM 612 O O . GLY A 1 87 ? -18.797 -8.734 4.887 1 98.62 87 GLY A O 1
ATOM 613 N N . LEU A 1 88 ? -20.281 -8.297 6.504 1 98.56 88 LEU A N 1
ATOM 614 C CA . LEU A 1 88 ? -21.266 -9.234 5.973 1 98.56 88 LEU A CA 1
ATOM 615 C C . LEU A 1 88 ? -21.719 -8.812 4.578 1 98.56 88 LEU A C 1
ATOM 617 O O . LEU A 1 88 ? -21.766 -9.641 3.666 1 98.56 88 LEU A O 1
ATOM 621 N N . ALA A 1 89 ? -22.047 -7.582 4.473 1 98.5 89 ALA A N 1
ATOM 622 C CA . ALA A 1 89 ? -22.484 -7.07 3.178 1 98.5 89 ALA A CA 1
ATOM 623 C C . ALA A 1 89 ? -21.406 -7.238 2.119 1 98.5 89 ALA A C 1
ATOM 625 O O . ALA A 1 89 ? -21.672 -7.703 1.01 1 98.5 89 ALA A O 1
ATOM 626 N N . LEU A 1 90 ? -20.219 -6.906 2.473 1 98.56 90 LEU A N 1
ATOM 627 C CA . LEU A 1 90 ? -19.109 -7.031 1.532 1 98.56 90 LEU A CA 1
ATOM 628 C C . LEU A 1 90 ? -18.844 -8.492 1.203 1 98.56 90 LEU A C 1
ATOM 630 O O . LEU A 1 90 ? -18.484 -8.82 0.07 1 98.56 90 LEU A O 1
ATOM 634 N N . GLY A 1 91 ? -18.891 -9.297 2.213 1 98.75 91 GLY A N 1
ATOM 635 C CA . GLY A 1 91 ? -18.75 -10.727 1.98 1 98.75 91 GLY A CA 1
ATOM 636 C C . GLY A 1 91 ? -19.75 -11.281 0.991 1 98.75 91 GLY A C 1
ATOM 637 O O . GLY A 1 91 ? -19.406 -12.133 0.164 1 98.75 91 GLY A O 1
ATOM 638 N N . ALA A 1 92 ? -21 -10.781 1.111 1 98.5 92 ALA A N 1
ATOM 639 C CA . ALA A 1 92 ? -22.031 -11.195 0.161 1 98.5 92 ALA A CA 1
ATOM 640 C C . ALA A 1 92 ? -21.672 -10.75 -1.256 1 98.5 92 ALA A C 1
ATOM 642 O O . ALA A 1 92 ? -21.734 -11.547 -2.197 1 98.5 92 ALA A O 1
ATOM 643 N N . ILE A 1 93 ? -21.328 -9.578 -1.3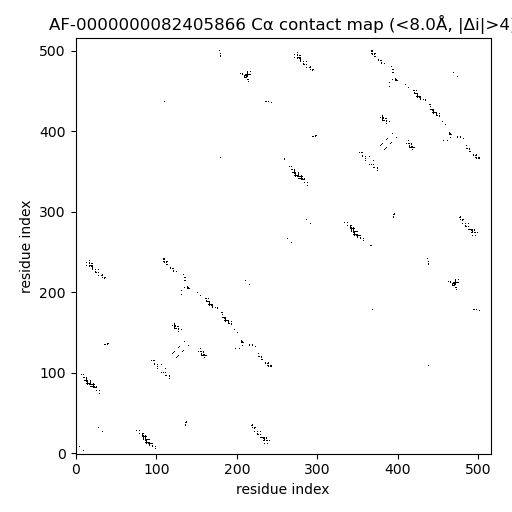91 1 98.25 93 ILE A N 1
ATOM 644 C CA . ILE A 1 93 ? -20.938 -9.047 -2.691 1 98.25 93 ILE A CA 1
ATOM 645 C C . ILE A 1 93 ? -19.719 -9.805 -3.215 1 98.25 93 ILE A C 1
ATOM 647 O O . ILE A 1 93 ? -19.672 -10.172 -4.395 1 98.25 93 ILE A O 1
ATOM 651 N N . PHE A 1 94 ? -18.781 -10.07 -2.342 1 98.38 94 PHE A N 1
ATOM 652 C CA . PHE A 1 94 ? -17.562 -10.812 -2.664 1 98.38 94 PHE A CA 1
ATOM 653 C C . PHE A 1 94 ? -17.906 -12.172 -3.256 1 98.38 94 PHE A C 1
ATOM 655 O O . PHE A 1 94 ? -17.297 -12.594 -4.242 1 98.38 94 PHE A O 1
ATOM 662 N N . SER A 1 95 ? -18.859 -12.797 -2.715 1 97.88 95 SER A N 1
ATOM 663 C CA . SER A 1 95 ? -19.281 -14.117 -3.182 1 97.88 95 SER A CA 1
ATOM 664 C C . SER A 1 95 ? -19.859 -14.047 -4.59 1 97.88 95 SER A C 1
ATOM 666 O O . SER A 1 95 ? -19.625 -14.938 -5.41 1 97.88 95 SER A O 1
ATOM 668 N N . VAL A 1 96 ? -20.609 -13.039 -4.836 1 97.19 96 VAL A N 1
ATOM 669 C CA . VAL A 1 96 ? -21.219 -12.859 -6.156 1 97.19 96 VAL A CA 1
ATOM 670 C C . VAL A 1 96 ? -20.125 -12.617 -7.191 1 97.19 96 VAL A C 1
ATOM 672 O O . VAL A 1 96 ? -20.125 -13.227 -8.266 1 97.19 96 VAL A O 1
ATOM 675 N N . VAL A 1 97 ? -19.188 -11.781 -6.875 1 97.38 97 VAL A N 1
ATOM 676 C CA . VAL A 1 97 ? -18.094 -11.477 -7.777 1 97.38 97 VAL A CA 1
ATOM 677 C C . VAL A 1 97 ? -17.266 -12.734 -8.031 1 97.38 97 VAL A C 1
ATOM 679 O O . VAL A 1 97 ? -16.891 -13.023 -9.172 1 97.38 97 VAL A O 1
ATOM 682 N N . ALA A 1 98 ? -17 -13.477 -6.977 1 96.75 98 ALA A N 1
ATOM 683 C CA . ALA A 1 98 ? -16.219 -14.711 -7.109 1 96.75 98 ALA A CA 1
ATOM 684 C C . ALA A 1 98 ? -16.953 -15.719 -8.008 1 96.75 98 ALA A C 1
ATOM 686 O O . ALA A 1 98 ? -16.312 -16.406 -8.82 1 96.75 98 ALA A O 1
ATOM 687 N N . ASN A 1 99 ? -18.25 -15.75 -7.84 1 95.12 99 ASN A N 1
ATOM 688 C CA . ASN A 1 99 ? -19.062 -16.672 -8.633 1 95.12 99 ASN A CA 1
ATOM 689 C C . ASN A 1 99 ? -18.953 -16.375 -10.125 1 95.12 99 ASN A C 1
ATOM 691 O O . ASN A 1 99 ? -18.875 -17.281 -10.953 1 95.12 99 ASN A O 1
ATOM 695 N N . TYR A 1 100 ? -18.922 -15.133 -10.445 1 94.19 100 TYR A N 1
ATOM 696 C CA . TYR A 1 100 ? -18.859 -14.742 -11.844 1 94.19 100 TYR A CA 1
ATOM 697 C C . TYR A 1 100 ? -17.422 -14.781 -12.352 1 94.19 100 TYR A C 1
ATOM 699 O O . TYR A 1 100 ? -17.156 -15.234 -13.477 1 94.19 100 TYR A O 1
ATOM 707 N N . ALA A 1 101 ? -16.5 -14.383 -11.562 1 94.31 101 ALA A N 1
ATOM 708 C CA . ALA A 1 101 ? -15.094 -14.289 -11.961 1 94.31 101 ALA A CA 1
ATOM 709 C C . ALA A 1 101 ? -14.508 -15.664 -12.242 1 94.31 101 ALA A C 1
ATOM 711 O O . ALA A 1 101 ? -13.633 -15.82 -13.102 1 94.31 101 ALA A O 1
ATOM 712 N N . ARG A 1 102 ? -15 -16.641 -11.562 1 91.94 102 ARG A N 1
ATOM 713 C CA . ARG A 1 102 ? -14.469 -17.984 -11.734 1 91.94 102 ARG A CA 1
ATOM 714 C C . ARG A 1 102 ? -14.695 -18.5 -13.156 1 91.94 102 ARG A C 1
ATOM 716 O O . ARG A 1 102 ? -13.992 -19.391 -13.617 1 91.94 102 ARG A O 1
ATOM 723 N N . ARG A 1 103 ? -15.617 -17.906 -13.812 1 91.12 103 ARG A N 1
ATOM 724 C CA . ARG A 1 103 ? -15.938 -18.312 -15.18 1 91.12 103 ARG A CA 1
ATOM 725 C C . ARG A 1 103 ? -14.984 -17.672 -16.188 1 91.12 103 ARG A C 1
ATOM 727 O O . ARG A 1 103 ? -14.906 -18.094 -17.344 1 91.12 103 ARG A O 1
ATOM 734 N N . LEU A 1 104 ? -14.289 -16.703 -15.742 1 89.94 104 LEU A N 1
ATOM 735 C CA . LEU A 1 104 ? -13.484 -15.898 -16.656 1 89.94 104 LEU A CA 1
ATOM 736 C C . LEU A 1 104 ? -11.992 -16.188 -16.469 1 89.94 104 LEU A C 1
ATOM 738 O O . LEU A 1 104 ? -11.156 -15.641 -17.188 1 89.94 104 LEU A O 1
ATOM 742 N N . THR A 1 105 ? -11.688 -17.031 -15.562 1 89.88 105 THR A N 1
ATOM 743 C CA . THR A 1 105 ? -10.273 -17.25 -15.273 1 89.88 105 THR A CA 1
ATOM 744 C C . THR A 1 105 ? -10.016 -18.703 -14.898 1 89.88 105 THR A C 1
ATOM 746 O O . THR A 1 105 ? -10.93 -19.422 -14.5 1 89.88 105 THR A O 1
ATOM 749 N N . GLY A 1 106 ? -8.773 -19.141 -15.109 1 90.81 106 GLY A N 1
ATOM 750 C CA . GLY A 1 106 ? -8.344 -20.469 -14.719 1 90.81 106 GLY A CA 1
ATOM 751 C C . GLY A 1 106 ? -7.609 -20.5 -13.391 1 90.81 106 GLY A C 1
ATOM 752 O O . GLY A 1 106 ? -7 -21.5 -13.023 1 90.81 106 GLY A O 1
ATOM 753 N N . MET A 1 107 ? -7.688 -19.438 -12.641 1 93.25 107 MET A N 1
ATOM 754 C CA . MET A 1 107 ? -7.02 -19.359 -11.344 1 93.25 107 MET A CA 1
ATOM 755 C C . MET A 1 107 ? -7.637 -20.359 -10.359 1 93.25 107 MET A C 1
ATOM 757 O O . MET A 1 107 ? -8.836 -20.625 -10.406 1 93.25 107 MET A O 1
ATOM 761 N N . SER A 1 108 ? -6.781 -20.828 -9.477 1 95.5 108 SER A N 1
ATOM 762 C CA . SER A 1 108 ? -7.32 -21.641 -8.391 1 95.5 108 SER A CA 1
ATOM 763 C C . SER A 1 108 ? -8.25 -20.828 -7.5 1 95.5 108 SER A C 1
ATOM 765 O O . SER A 1 108 ? -8.172 -19.594 -7.488 1 95.5 108 SER A O 1
ATOM 767 N N . GLY A 1 109 ? -9.102 -21.484 -6.762 1 95.06 109 GLY A N 1
ATOM 768 C CA . GLY A 1 109 ? -10.07 -20.828 -5.906 1 95.06 109 GLY A CA 1
ATOM 769 C C . GLY A 1 109 ? -9.445 -19.844 -4.934 1 95.06 109 GLY A C 1
ATOM 770 O O . GLY A 1 109 ? -9.812 -18.672 -4.91 1 95.06 109 GLY A O 1
ATOM 771 N N . PRO A 1 110 ? -8.453 -20.328 -4.188 1 97.25 110 PRO A N 1
ATOM 772 C CA . PRO A 1 110 ? -7.84 -19.438 -3.199 1 97.25 110 PRO A CA 1
ATOM 773 C C . PRO A 1 110 ? -7.102 -18.266 -3.84 1 97.25 110 PRO A C 1
ATOM 775 O O . PRO A 1 110 ? -7.145 -17.141 -3.32 1 97.25 110 PRO A O 1
ATOM 778 N N . LEU A 1 111 ? -6.477 -18.5 -4.93 1 97.12 111 LEU A N 1
ATOM 779 C CA . LEU A 1 111 ? -5.785 -17.406 -5.621 1 97.12 111 LEU A CA 1
ATOM 780 C C . LEU A 1 111 ? -6.781 -16.375 -6.148 1 97.12 111 LEU A C 1
ATOM 782 O O . LEU A 1 111 ? -6.52 -15.18 -6.102 1 97.12 111 LEU A O 1
ATOM 786 N N . LEU A 1 112 ? -7.828 -16.875 -6.668 1 97.19 112 LEU A N 1
ATOM 787 C CA . LEU A 1 112 ? -8.867 -15.977 -7.152 1 97.19 112 LEU A CA 1
ATOM 788 C C . LEU A 1 112 ? -9.414 -15.117 -6.016 1 97.19 112 LEU A C 1
ATOM 790 O O . LEU A 1 112 ? -9.625 -13.914 -6.191 1 97.19 112 LEU A O 1
ATOM 794 N N . ALA A 1 113 ? -9.648 -15.734 -4.871 1 98.31 113 ALA A N 1
ATOM 795 C CA . ALA A 1 113 ? -10.148 -15.008 -3.705 1 98.31 113 ALA A CA 1
ATOM 796 C C . ALA A 1 113 ? -9.203 -13.875 -3.322 1 98.31 113 ALA A C 1
ATOM 798 O O . ALA A 1 113 ? -9.648 -12.742 -3.098 1 98.31 113 ALA A O 1
ATOM 799 N N . ILE A 1 114 ? -7.973 -14.164 -3.309 1 98.38 114 ILE A N 1
ATOM 800 C CA . ILE A 1 114 ? -6.973 -13.172 -2.934 1 98.38 114 ILE A CA 1
ATOM 801 C C . ILE A 1 114 ? -6.918 -12.07 -3.992 1 98.38 114 ILE A C 1
ATOM 803 O O . ILE A 1 114 ? -6.848 -10.883 -3.662 1 98.38 114 ILE A O 1
ATOM 807 N N . THR A 1 115 ? -6.984 -12.461 -5.23 1 98.12 115 THR A N 1
ATOM 808 C CA . THR A 1 115 ? -6.934 -11.5 -6.332 1 98.12 115 THR A CA 1
ATOM 809 C C . THR A 1 115 ? -8.133 -10.555 -6.285 1 98.12 115 THR A C 1
ATOM 811 O O . THR A 1 115 ? -7.984 -9.352 -6.473 1 98.12 115 THR A O 1
ATOM 814 N N . ILE A 1 116 ? -9.281 -11.078 -5.98 1 98.44 116 ILE A N 1
ATOM 815 C CA . ILE A 1 116 ? -10.492 -10.273 -5.887 1 98.44 116 ILE A CA 1
ATOM 816 C C . ILE A 1 116 ? -10.375 -9.305 -4.711 1 98.44 116 ILE A C 1
ATOM 818 O O . ILE A 1 116 ? -10.781 -8.148 -4.809 1 98.44 116 ILE A O 1
ATOM 822 N N . ALA A 1 117 ? -9.859 -9.805 -3.648 1 98.88 117 ALA A N 1
ATOM 823 C CA . ALA A 1 117 ? -9.711 -8.953 -2.469 1 98.88 117 ALA A CA 1
ATOM 824 C C . ALA A 1 117 ? -8.773 -7.785 -2.752 1 98.88 117 ALA A C 1
ATOM 826 O O . ALA A 1 117 ? -9.078 -6.641 -2.396 1 98.88 117 ALA A O 1
ATOM 827 N N . VAL A 1 118 ? -7.648 -8.039 -3.408 1 98.56 118 VAL A N 1
ATOM 828 C CA . VAL A 1 118 ? -6.688 -6.992 -3.738 1 98.56 118 VAL A CA 1
ATOM 829 C C . VAL A 1 118 ? -7.305 -6.02 -4.742 1 98.56 118 VAL A C 1
ATOM 831 O O . VAL A 1 118 ? -7.227 -4.801 -4.57 1 98.56 118 VAL A O 1
ATOM 834 N N . GLY A 1 119 ? -7.918 -6.559 -5.758 1 98.69 119 GLY A N 1
ATOM 835 C CA . GLY A 1 119 ? -8.57 -5.715 -6.746 1 98.69 119 GLY A CA 1
ATOM 836 C C . GLY A 1 119 ? -9.703 -4.887 -6.168 1 98.69 119 GLY A C 1
ATOM 837 O O . GLY A 1 119 ? -9.859 -3.713 -6.508 1 98.69 119 GLY A O 1
ATOM 838 N N . GLY A 1 120 ? -10.5 -5.531 -5.34 1 98.69 120 GLY A N 1
ATOM 839 C CA . GLY A 1 120 ? -11.578 -4.812 -4.688 1 98.69 120 GLY A CA 1
ATOM 840 C C . GLY A 1 120 ? -11.094 -3.695 -3.781 1 98.69 120 GLY A C 1
ATOM 841 O O . GLY A 1 120 ? -11.648 -2.596 -3.787 1 98.69 120 GLY A O 1
ATOM 842 N N . TRP A 1 121 ? -10.078 -4.016 -2.99 1 98.75 121 TRP A N 1
ATOM 843 C CA . TRP A 1 121 ? -9.492 -2.99 -2.131 1 98.75 121 TRP A CA 1
ATOM 844 C C . TRP A 1 121 ? -8.977 -1.816 -2.957 1 98.75 121 TRP A C 1
ATOM 846 O O . TRP A 1 121 ? -9.203 -0.656 -2.604 1 98.75 121 TRP A O 1
ATOM 856 N N . LEU A 1 122 ? -8.242 -2.096 -4.062 1 98.81 122 LEU A N 1
ATOM 857 C CA . LEU A 1 122 ? -7.734 -1.04 -4.934 1 98.81 122 LEU A CA 1
ATOM 858 C C . LEU A 1 122 ? -8.875 -0.199 -5.492 1 98.81 122 LEU A C 1
ATOM 860 O O . LEU A 1 122 ? -8.812 1.032 -5.477 1 98.81 122 LEU A O 1
ATOM 864 N N . ALA A 1 123 ? -9.922 -0.829 -5.883 1 98.75 123 ALA A N 1
ATOM 865 C CA . ALA A 1 123 ? -11.008 -0.175 -6.613 1 98.75 123 ALA A CA 1
ATOM 866 C C . ALA A 1 123 ? -11.891 0.643 -5.676 1 98.75 123 ALA A C 1
ATOM 868 O O . ALA A 1 123 ? -12.219 1.795 -5.969 1 98.75 123 ALA A O 1
ATOM 869 N N . ILE A 1 124 ? -12.172 0.034 -4.547 1 98.25 124 ILE A N 1
ATOM 870 C CA . ILE A 1 124 ? -13.242 0.589 -3.725 1 98.25 124 ILE A CA 1
ATOM 871 C C . ILE A 1 124 ? -12.641 1.399 -2.578 1 98.25 124 ILE A C 1
ATOM 873 O O . ILE A 1 124 ? -13.312 2.256 -1.997 1 98.25 124 ILE A O 1
ATOM 877 N N . GLU A 1 125 ? -11.422 1.111 -2.27 1 98.19 125 GLU A N 1
ATOM 878 C CA . GLU A 1 125 ? -10.836 1.77 -1.106 1 98.19 125 GLU A CA 1
ATOM 879 C C . GLU A 1 125 ? -9.664 2.664 -1.511 1 98.19 125 GLU A C 1
ATOM 881 O O . GLU A 1 125 ? -9.711 3.881 -1.322 1 98.19 125 GLU A O 1
ATOM 886 N N . ALA A 1 126 ? -8.672 2.148 -2.145 1 98.56 126 ALA A N 1
ATOM 887 C CA . ALA A 1 126 ? -7.434 2.889 -2.391 1 98.56 126 ALA A CA 1
ATOM 888 C C . ALA A 1 126 ? -7.676 4.062 -3.334 1 98.56 126 ALA A C 1
ATOM 890 O O . ALA A 1 126 ? -7.332 5.203 -3.014 1 98.56 126 ALA A O 1
ATOM 891 N N . VAL A 1 127 ? -8.281 3.82 -4.461 1 98.75 127 VAL A N 1
ATOM 892 C CA . VAL A 1 127 ? -8.438 4.855 -5.473 1 98.75 127 VAL A CA 1
ATOM 893 C C . VAL A 1 127 ? -9.312 5.984 -4.922 1 98.75 127 VAL A C 1
ATOM 895 O O . VAL A 1 127 ? -8.914 7.152 -4.949 1 98.75 127 VAL A O 1
ATOM 898 N N . PRO A 1 128 ? -10.461 5.68 -4.359 1 98.38 128 PRO A N 1
ATOM 899 C CA . PRO A 1 128 ? -11.242 6.797 -3.832 1 98.38 128 PRO A CA 1
ATOM 900 C C . PRO A 1 128 ? -10.578 7.477 -2.637 1 98.38 128 PRO A C 1
ATOM 902 O O . PRO A 1 128 ? -10.664 8.695 -2.488 1 98.38 128 PRO A O 1
ATOM 905 N N . PHE A 1 129 ? -9.922 6.754 -1.811 1 98.12 129 PHE A N 1
ATOM 906 C CA . PHE A 1 129 ? -9.352 7.293 -0.583 1 98.12 129 PHE A CA 1
ATOM 907 C C . PHE A 1 129 ? -8.266 8.32 -0.896 1 98.12 129 PHE A C 1
ATOM 909 O O . PHE A 1 129 ? -8.172 9.352 -0.227 1 98.12 129 PHE A O 1
ATOM 916 N N . PHE A 1 130 ? -7.434 8.031 -1.848 1 97.62 130 PHE A N 1
ATOM 917 C CA . PHE A 1 130 ? -6.301 8.914 -2.096 1 97.62 130 PHE A CA 1
ATOM 918 C C . PHE A 1 130 ? -6.73 10.125 -2.918 1 97.62 130 PHE A C 1
ATOM 920 O O . PHE A 1 130 ? -6.027 11.133 -2.955 1 97.62 130 PHE A O 1
ATOM 927 N N . LYS A 1 131 ? -7.859 10.062 -3.557 1 97.06 131 LYS A N 1
ATOM 928 C CA . LYS A 1 131 ? -8.422 11.234 -4.223 1 97.06 131 LYS A CA 1
ATOM 929 C C . LYS A 1 131 ? -9.258 12.062 -3.254 1 97.06 131 LYS A C 1
ATOM 931 O O . LYS A 1 131 ? -9.133 13.289 -3.211 1 97.06 131 LYS A O 1
ATOM 936 N N . TYR A 1 132 ? -10.102 11.375 -2.496 1 96.62 132 TYR A N 1
ATOM 937 C CA . TYR A 1 132 ? -10.984 11.992 -1.514 1 96.62 132 TYR A CA 1
ATOM 938 C C . TYR A 1 132 ? -10.852 11.312 -0.157 1 96.62 132 TYR A C 1
ATOM 940 O O . TYR A 1 132 ? -11.703 10.508 0.227 1 96.62 132 TYR A O 1
ATOM 948 N N . PRO A 1 133 ? -9.805 11.695 0.565 1 95.62 133 PRO A N 1
ATOM 949 C CA . PRO A 1 133 ? -9.516 10.992 1.818 1 95.62 133 PRO A CA 1
ATOM 950 C C . PRO A 1 133 ? -10.594 11.211 2.881 1 95.62 133 PRO A C 1
ATOM 952 O O . PRO A 1 133 ? -11.32 12.203 2.828 1 95.62 133 PRO A O 1
ATOM 955 N N . ALA A 1 134 ? -10.641 10.297 3.752 1 92.94 134 ALA A N 1
ATOM 956 C CA . ALA A 1 134 ? -11.578 10.375 4.871 1 92.94 134 ALA A CA 1
ATOM 957 C C . ALA A 1 134 ? -11.266 11.57 5.77 1 92.94 134 ALA A C 1
ATOM 959 O O . ALA A 1 134 ? -10.094 11.914 5.965 1 92.94 134 ALA A O 1
ATOM 960 N N . ASN A 1 135 ? -12.328 12.164 6.316 1 93.62 135 ASN A N 1
ATOM 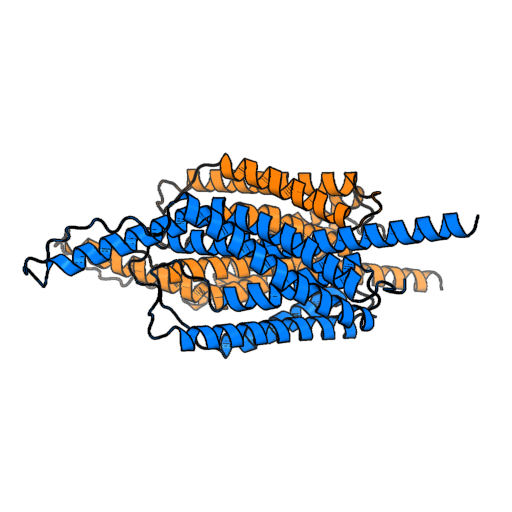961 C CA . ASN A 1 135 ? -12.211 13.219 7.316 1 93.62 135 ASN A CA 1
ATOM 962 C C . ASN A 1 135 ? -12.828 12.797 8.648 1 93.62 135 ASN A C 1
ATOM 964 O O . ASN A 1 135 ? -13.844 12.094 8.672 1 93.62 135 ASN A O 1
ATOM 968 N N . PRO A 1 136 ? -12.086 13.156 9.703 1 91.56 136 PRO A N 1
ATOM 969 C CA . PRO A 1 136 ? -12.711 12.883 10.992 1 91.56 136 PRO A CA 1
ATOM 970 C C . PRO A 1 136 ? -14.023 13.641 11.188 1 91.56 136 PRO A C 1
ATOM 972 O O . PRO A 1 136 ? -14.344 14.531 10.398 1 91.56 136 PRO A O 1
ATOM 975 N N . PRO A 1 137 ? -14.625 13.148 12.266 1 83.69 137 PRO A N 1
ATOM 976 C CA . PRO A 1 137 ? -15.852 13.898 12.562 1 83.69 137 PRO A CA 1
ATOM 977 C C . PRO A 1 137 ? -15.586 15.375 12.852 1 83.69 137 PRO A C 1
ATOM 979 O O . PRO A 1 137 ? -14.469 15.734 13.227 1 83.69 137 PRO A O 1
ATOM 982 N N . ALA A 1 138 ? -16.359 16.312 12.398 1 75.69 138 ALA A N 1
ATOM 983 C CA . ALA A 1 138 ? -16.281 17.734 12.672 1 75.69 138 ALA A CA 1
ATOM 984 C C . ALA A 1 138 ? -15.664 18.484 11.492 1 75.69 138 ALA A C 1
ATOM 986 O O . ALA A 1 138 ? -15.578 19.719 11.492 1 75.69 138 ALA A O 1
ATOM 987 N N . VAL A 1 139 ? -15.008 17.562 10.695 1 83.38 139 VAL A N 1
ATOM 988 C CA . VAL A 1 139 ? -14.398 18.188 9.523 1 83.38 139 VAL A CA 1
ATOM 989 C C . VAL A 1 139 ? -15.32 18.031 8.32 1 83.38 139 VAL A C 1
ATOM 991 O O . VAL A 1 139 ? -15.656 16.906 7.93 1 83.38 139 VAL A O 1
ATOM 994 N N . GLY A 1 140 ? -15.766 19.172 7.789 1 82.44 140 GLY A N 1
ATOM 995 C CA . GLY A 1 140 ? -16.594 19.156 6.59 1 82.44 140 GLY A CA 1
ATOM 996 C C . GLY A 1 140 ? -17.828 20.016 6.699 1 82.44 140 GLY A C 1
ATOM 997 O O . GLY A 1 140 ? -18.297 20.297 7.805 1 82.44 140 GLY A O 1
ATOM 998 N N . ASP A 1 141 ? -18.297 20.453 5.57 1 82.75 141 ASP A N 1
ATOM 999 C CA . ASP A 1 141 ? -19.5 21.266 5.441 1 82.75 141 ASP A CA 1
ATOM 1000 C C . ASP A 1 141 ? -20.719 20.391 5.129 1 82.75 141 ASP A C 1
ATOM 1002 O O . ASP A 1 141 ? -20.75 19.719 4.094 1 82.75 141 ASP A O 1
ATOM 1006 N N . PRO A 1 142 ? -21.672 20.391 6.02 1 82.94 142 PRO A N 1
ATOM 1007 C CA . PRO A 1 142 ? -22.859 19.578 5.785 1 82.94 142 PRO A CA 1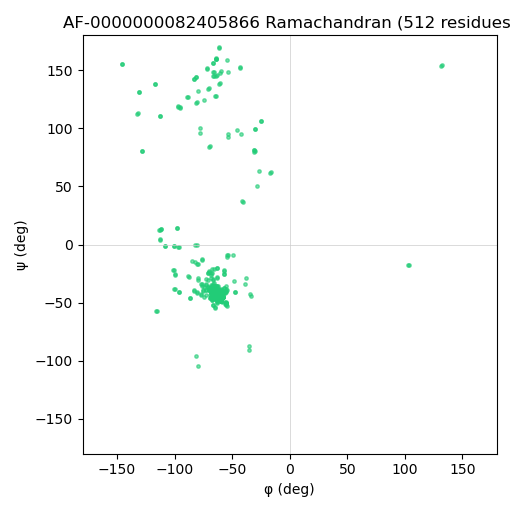
ATOM 1008 C C . PRO A 1 142 ? -23.562 19.922 4.473 1 82.94 142 PRO A C 1
ATOM 1010 O O . PRO A 1 142 ? -24.234 19.078 3.877 1 82.94 142 PRO A O 1
ATOM 1013 N N . ASP A 1 143 ? -23.359 21.031 4.012 1 85.94 143 ASP A N 1
ATOM 1014 C CA . ASP A 1 143 ? -24.047 21.484 2.811 1 85.94 143 ASP A CA 1
ATOM 1015 C C . ASP A 1 143 ? -23.453 20.844 1.559 1 85.94 143 ASP A C 1
ATOM 1017 O O . ASP A 1 143 ? -24.078 20.859 0.493 1 85.94 143 ASP A O 1
ATOM 1021 N N . THR A 1 144 ? -22.297 20.203 1.686 1 86.94 144 THR A N 1
ATOM 1022 C CA . THR A 1 144 ? -21.641 19.672 0.504 1 86.94 144 THR A CA 1
ATOM 1023 C C . THR A 1 144 ? -21.656 18.141 0.528 1 86.94 144 THR A C 1
ATOM 1025 O O . THR A 1 144 ? -20.969 17.5 -0.27 1 86.94 144 THR A O 1
ATOM 1028 N N . ILE A 1 145 ? -22.406 17.609 1.364 1 85.5 145 ILE A N 1
ATOM 1029 C CA . ILE A 1 145 ? -22.391 16.156 1.59 1 85.5 145 ILE A CA 1
ATOM 1030 C C . ILE A 1 145 ? -22.797 15.43 0.312 1 85.5 145 ILE A C 1
ATOM 1032 O O . ILE A 1 145 ? -22.188 14.43 -0.064 1 85.5 145 ILE A O 1
ATOM 1036 N N . ASN A 1 146 ? -23.844 15.93 -0.32 1 88.62 146 ASN A N 1
ATOM 1037 C CA . ASN A 1 146 ? -24.328 15.266 -1.526 1 88.62 146 ASN A CA 1
ATOM 1038 C C . ASN A 1 146 ? -23.297 15.305 -2.645 1 88.62 146 ASN A C 1
ATOM 1040 O O . ASN A 1 146 ? -23.047 14.289 -3.295 1 88.62 146 ASN A O 1
ATOM 1044 N N . GLN A 1 147 ? -22.781 16.391 -2.816 1 91.56 147 GLN A N 1
ATOM 1045 C CA . GLN A 1 147 ? -21.766 16.547 -3.846 1 91.56 147 GLN A CA 1
ATOM 1046 C C . GLN A 1 147 ? -20.547 15.664 -3.553 1 91.56 147 GLN A C 1
ATOM 1048 O O . GLN A 1 147 ? -20.031 15.008 -4.453 1 91.56 147 GLN A O 1
ATOM 1053 N N . ARG A 1 1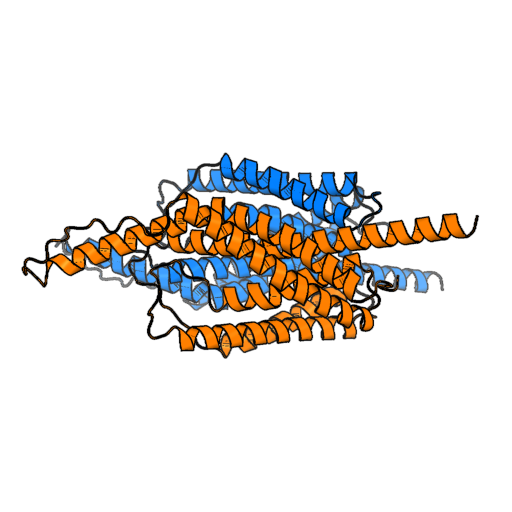48 ? -20.156 15.609 -2.334 1 92.31 148 ARG A N 1
ATOM 1054 C CA . ARG A 1 148 ? -19 14.812 -1.955 1 92.31 148 ARG A CA 1
ATOM 1055 C C . ARG A 1 148 ? -19.281 13.32 -2.137 1 92.31 148 ARG A C 1
ATOM 1057 O O . ARG A 1 148 ? -18.391 12.562 -2.535 1 92.31 148 ARG A O 1
ATOM 1064 N N . THR A 1 149 ? -20.422 12.938 -1.869 1 93.56 149 THR A N 1
ATOM 1065 C CA . THR A 1 149 ? -20.812 11.539 -2.035 1 93.56 149 THR A CA 1
ATOM 1066 C C . THR A 1 149 ? -20.766 11.141 -3.508 1 93.56 149 THR A C 1
ATOM 1068 O O . THR A 1 149 ? -20.297 10.055 -3.85 1 93.56 149 THR A O 1
ATOM 1071 N N . LEU A 1 150 ? -21.234 12.039 -4.324 1 95.31 150 LEU A N 1
ATOM 1072 C CA . LEU A 1 150 ? -21.234 11.758 -5.758 1 95.31 150 LEU A CA 1
ATOM 1073 C C . LEU A 1 150 ? -19.812 11.68 -6.289 1 95.31 150 LEU A C 1
ATOM 1075 O O . LEU A 1 150 ? -19.5 10.852 -7.145 1 95.31 150 LEU A O 1
ATOM 1079 N N . LEU A 1 151 ? -19.016 12.539 -5.824 1 96.06 151 LEU A N 1
ATOM 1080 C CA . LEU A 1 151 ? -17.609 12.523 -6.238 1 96.06 151 LEU A CA 1
ATOM 1081 C C . LEU A 1 151 ? -16.922 11.25 -5.758 1 96.06 151 LEU A C 1
ATOM 1083 O O . LEU A 1 151 ? -16.109 10.664 -6.48 1 96.06 151 LEU A O 1
ATOM 1087 N N . TRP A 1 152 ? -17.281 10.875 -4.582 1 96.56 152 TRP A N 1
ATOM 1088 C CA . TRP A 1 152 ? -16.75 9.625 -4.059 1 96.56 152 TRP A CA 1
ATOM 1089 C C . TRP A 1 152 ? -17.203 8.438 -4.914 1 96.56 152 TRP A C 1
ATOM 1091 O O . TRP A 1 152 ? -16.391 7.562 -5.234 1 96.56 152 TRP A O 1
ATOM 1101 N N . LEU A 1 153 ? -18.438 8.453 -5.258 1 97.69 153 LEU A N 1
ATOM 1102 C CA . LEU A 1 153 ? -18.953 7.402 -6.125 1 97.69 153 LEU A CA 1
ATOM 1103 C C . LEU A 1 153 ? -18.234 7.406 -7.473 1 97.69 153 LEU A C 1
ATOM 1105 O O . LEU A 1 153 ? -17.938 6.348 -8.023 1 97.69 153 LEU A O 1
ATOM 1109 N N . ALA A 1 154 ? -18.016 8.57 -7.98 1 98.44 154 ALA A N 1
ATOM 1110 C CA . ALA A 1 154 ? -17.266 8.68 -9.227 1 98.44 154 ALA A CA 1
ATOM 1111 C C . ALA A 1 154 ? -15.867 8.078 -9.078 1 98.44 154 ALA A C 1
ATOM 1113 O O . ALA A 1 154 ? -15.367 7.422 -9.992 1 98.44 154 ALA A O 1
ATOM 1114 N N . ALA A 1 155 ? -15.273 8.312 -7.945 1 98.5 155 ALA A N 1
ATOM 1115 C CA . ALA A 1 155 ? -13.945 7.766 -7.699 1 98.5 155 ALA A CA 1
ATOM 1116 C C . ALA A 1 155 ? -13.984 6.246 -7.574 1 98.5 155 ALA A C 1
ATOM 1118 O O . ALA A 1 155 ? -13.047 5.555 -7.977 1 98.5 155 ALA A O 1
ATOM 1119 N N . VAL A 1 156 ? -15.039 5.723 -7.012 1 98.5 156 VAL A N 1
ATOM 1120 C CA . VAL A 1 156 ? -15.219 4.273 -6.938 1 98.5 156 VAL A CA 1
ATOM 1121 C C . VAL A 1 156 ? -15.328 3.695 -8.344 1 98.5 156 VAL A C 1
ATOM 1123 O O . VAL A 1 156 ? -14.695 2.686 -8.664 1 98.5 156 VAL A O 1
ATOM 1126 N N . ILE A 1 157 ? -16.125 4.312 -9.172 1 98.75 157 ILE A N 1
ATOM 1127 C CA . ILE A 1 157 ? -16.266 3.881 -10.555 1 98.75 157 ILE A CA 1
ATOM 1128 C C . ILE A 1 157 ? -14.906 3.932 -11.258 1 98.75 157 ILE A C 1
ATOM 1130 O O . ILE A 1 157 ? -14.547 3.008 -11.992 1 98.75 157 ILE A O 1
ATOM 1134 N N . LEU A 1 158 ? -14.172 5.004 -11 1 98.88 158 LEU A N 1
ATOM 1135 C CA . LEU A 1 158 ? -12.828 5.117 -11.539 1 98.88 158 LEU A CA 1
ATOM 1136 C C . LEU A 1 158 ? -11.961 3.945 -11.094 1 98.88 158 LEU A C 1
ATOM 1138 O O . LEU A 1 158 ? -11.203 3.385 -11.891 1 98.88 158 LEU A O 1
ATOM 1142 N N . GLY A 1 159 ? -12.062 3.633 -9.812 1 98.94 159 GLY A N 1
ATOM 1143 C CA . GLY A 1 159 ? -11.328 2.486 -9.297 1 98.94 159 GLY A CA 1
ATOM 1144 C C . GLY A 1 159 ? -11.695 1.187 -9.992 1 98.94 159 GLY A C 1
ATOM 1145 O O . GLY A 1 159 ? -10.82 0.408 -10.367 1 98.94 159 GLY A O 1
ATOM 1146 N N . LEU A 1 160 ? -12.953 0.969 -10.156 1 98.81 160 LEU A N 1
ATOM 1147 C CA . LEU A 1 160 ? -13.422 -0.233 -10.844 1 98.81 160 LEU A CA 1
ATOM 1148 C C . LEU A 1 160 ? -12.914 -0.268 -12.281 1 98.81 160 LEU A C 1
ATOM 1150 O O . LEU A 1 160 ? -12.492 -1.319 -12.773 1 98.81 160 LEU A O 1
ATOM 1154 N N . LEU A 1 161 ? -12.953 0.853 -12.969 1 98.88 161 LEU A N 1
ATOM 1155 C CA . LEU A 1 161 ? -12.438 0.933 -14.336 1 98.88 161 LEU A CA 1
ATOM 1156 C C . LEU A 1 161 ? -10.945 0.649 -14.367 1 98.88 161 LEU A C 1
ATOM 1158 O O . LEU A 1 161 ? -10.453 -0.036 -15.266 1 98.88 161 LEU A O 1
ATOM 1162 N N . SER A 1 162 ? -10.234 1.169 -13.398 1 98.94 162 SER A N 1
ATOM 1163 C CA . SER A 1 162 ? -8.789 0.972 -13.328 1 98.94 162 SER A CA 1
ATOM 1164 C C . SER A 1 162 ? -8.438 -0.497 -13.125 1 98.94 162 SER A C 1
ATOM 1166 O O . SER A 1 162 ? -7.551 -1.031 -13.789 1 98.94 162 SER A O 1
ATOM 1168 N N . VAL A 1 163 ? -9.125 -1.139 -12.234 1 98.88 163 VAL A N 1
ATOM 1169 C CA . VAL A 1 163 ? -8.859 -2.545 -11.945 1 98.88 163 VAL A CA 1
ATOM 1170 C C . VAL A 1 163 ? -9.273 -3.4 -13.141 1 98.88 163 VAL A C 1
ATOM 1172 O O . VAL A 1 163 ? -8.602 -4.379 -13.477 1 98.88 163 VAL A O 1
ATOM 1175 N N . THR A 1 164 ? -10.383 -3.055 -13.758 1 98.44 164 THR A N 1
ATOM 1176 C CA . THR A 1 164 ? -10.812 -3.773 -14.953 1 98.44 164 THR A CA 1
ATOM 1177 C C . THR A 1 164 ? -9.781 -3.637 -16.078 1 98.44 164 THR A C 1
ATOM 1179 O O . THR A 1 164 ? -9.484 -4.605 -16.766 1 98.44 164 THR A O 1
ATOM 1182 N N . ALA A 1 165 ? -9.242 -2.461 -16.25 1 98.81 165 ALA A N 1
ATOM 1183 C CA . ALA A 1 165 ? -8.18 -2.248 -17.234 1 98.81 165 ALA A CA 1
ATOM 1184 C C . ALA A 1 165 ? -6.953 -3.088 -16.922 1 98.81 165 ALA A C 1
ATOM 1186 O O . ALA A 1 165 ? -6.316 -3.643 -17.812 1 98.81 165 ALA A O 1
ATOM 1187 N N . ALA A 1 166 ? -6.621 -3.117 -15.672 1 98.81 166 ALA A N 1
ATOM 1188 C CA . ALA A 1 166 ? -5.496 -3.945 -15.25 1 98.81 166 ALA A CA 1
ATOM 1189 C C . ALA A 1 166 ? -5.742 -5.414 -15.57 1 98.81 166 ALA A C 1
ATOM 1191 O O . ALA A 1 166 ? -4.844 -6.105 -16.062 1 98.81 166 ALA A O 1
ATOM 1192 N N . ALA A 1 167 ? -6.93 -5.902 -15.281 1 97.69 167 ALA A N 1
ATOM 1193 C CA . ALA A 1 167 ? -7.277 -7.293 -15.57 1 97.69 167 ALA A CA 1
ATOM 1194 C C . ALA A 1 167 ? -7.211 -7.578 -17.078 1 97.69 167 ALA A C 1
ATOM 1196 O O . ALA A 1 167 ? -6.723 -8.625 -17.484 1 97.69 167 ALA A O 1
ATOM 1197 N N . ALA A 1 168 ? -7.727 -6.668 -17.875 1 97.94 168 ALA A N 1
ATOM 1198 C CA . ALA A 1 168 ? -7.672 -6.82 -19.328 1 97.94 168 ALA A CA 1
ATOM 1199 C C . ALA A 1 168 ? -6.23 -6.871 -19.812 1 97.94 168 ALA A C 1
ATOM 1201 O O . ALA A 1 168 ? -5.891 -7.68 -20.688 1 97.94 168 ALA A O 1
ATOM 1202 N N . ALA A 1 169 ? -5.41 -6.016 -19.281 1 98.69 169 ALA A N 1
ATOM 1203 C CA . ALA A 1 169 ? -4 -6.004 -19.656 1 98.69 169 ALA A CA 1
ATOM 1204 C C . ALA A 1 169 ? -3.314 -7.305 -19.234 1 98.69 169 ALA A C 1
ATOM 1206 O O . ALA A 1 169 ? -2.486 -7.84 -19.969 1 98.69 169 ALA A O 1
ATOM 1207 N N . ALA A 1 170 ? -3.641 -7.723 -18.047 1 97.69 170 ALA A N 1
ATOM 1208 C CA . ALA A 1 170 ? -3.082 -8.984 -17.578 1 97.69 170 ALA A CA 1
ATOM 1209 C C . ALA A 1 170 ? -3.443 -10.133 -18.516 1 97.69 170 ALA A C 1
ATOM 1211 O O . ALA A 1 170 ? -2.594 -10.961 -18.844 1 97.69 170 ALA A O 1
ATOM 1212 N N . LYS A 1 171 ? -4.676 -10.164 -18.891 1 96.38 171 LYS A N 1
ATOM 1213 C CA . LYS A 1 171 ? -5.125 -11.195 -19.828 1 96.38 171 LYS A CA 1
ATOM 1214 C C . LYS A 1 171 ? -4.41 -11.07 -21.172 1 96.38 171 LYS A C 1
ATOM 1216 O O . LYS A 1 171 ? -3.998 -12.07 -21.75 1 96.38 171 LYS A O 1
ATOM 1221 N N . ALA A 1 172 ? -4.242 -9.859 -21.641 1 97.75 172 ALA A N 1
ATOM 1222 C CA . ALA A 1 172 ? -3.623 -9.602 -22.938 1 97.75 172 ALA A CA 1
ATOM 1223 C C . ALA A 1 172 ? -2.178 -10.086 -22.953 1 97.75 172 ALA A C 1
ATOM 1225 O O . ALA A 1 172 ? -1.682 -10.531 -24 1 97.75 172 ALA A O 1
ATOM 1226 N N . VAL A 1 173 ? -1.527 -10.094 -21.797 1 98.12 173 VAL A N 1
ATOM 1227 C CA . VAL A 1 173 ? -0.108 -10.438 -21.812 1 98.12 173 VAL A CA 1
ATOM 1228 C C . VAL A 1 173 ? 0.107 -11.766 -21.094 1 98.12 173 VAL A C 1
ATOM 1230 O O . VAL A 1 173 ? 1.229 -12.086 -20.688 1 98.12 173 VAL A O 1
ATOM 1233 N N . SER A 1 174 ? -0.975 -12.461 -20.844 1 95.56 174 SER A N 1
ATOM 1234 C CA . SER A 1 174 ? -0.893 -13.703 -20.094 1 95.56 174 SER A CA 1
ATOM 1235 C C . SER A 1 174 ? 0.056 -14.695 -20.766 1 95.56 174 SER A C 1
ATOM 1237 O O . SER A 1 174 ? 0.682 -15.516 -20.094 1 95.56 174 SER A O 1
ATOM 1239 N N . GLY A 1 175 ? 0.283 -14.617 -22.062 1 96.06 175 GLY A N 1
ATOM 1240 C CA . GLY A 1 175 ? 1.133 -15.531 -22.812 1 96.06 175 GLY A CA 1
ATOM 1241 C C . GLY A 1 175 ? 2.543 -15.016 -23.016 1 96.06 175 GLY A C 1
ATOM 1242 O O . GLY A 1 175 ? 3.389 -15.703 -23.578 1 96.06 175 GLY A O 1
ATOM 1243 N N . HIS A 1 176 ? 2.758 -13.781 -22.5 1 97.12 176 HIS A N 1
ATOM 1244 C CA . HIS A 1 176 ? 4.094 -13.227 -22.672 1 97.12 176 HIS A CA 1
ATOM 1245 C C . HIS A 1 176 ? 5.129 -14.023 -21.891 1 97.12 176 HIS A C 1
ATOM 1247 O O . HIS A 1 176 ? 4.855 -14.453 -20.766 1 97.12 176 HIS A O 1
ATOM 1253 N N . GLU A 1 177 ? 6.25 -14.125 -22.406 1 96.69 177 GLU A N 1
ATOM 1254 C CA . GLU A 1 177 ? 7.285 -14.969 -21.828 1 96.69 177 GLU A CA 1
ATOM 1255 C C . GLU A 1 177 ? 7.848 -14.359 -20.547 1 96.69 177 GLU A C 1
ATOM 1257 O O . GLU A 1 177 ? 8.25 -15.078 -19.625 1 96.69 177 GLU A O 1
ATOM 1262 N N . PHE A 1 178 ? 7.934 -13.039 -20.484 1 97.75 178 PHE A N 1
ATOM 1263 C CA . PHE A 1 178 ? 8.578 -12.359 -19.375 1 97.75 178 PHE A CA 1
ATOM 1264 C C . PHE A 1 178 ? 7.574 -12.086 -18.266 1 97.75 178 PHE A C 1
ATOM 1266 O O . PHE A 1 178 ? 6.539 -11.453 -18.484 1 97.75 178 PHE A O 1
ATOM 1273 N N . LEU A 1 179 ? 7.906 -12.5 -17.094 1 97.5 179 LEU A N 1
ATOM 1274 C CA . LEU A 1 179 ? 7.125 -12.188 -15.898 1 97.5 179 LEU A CA 1
ATOM 1275 C C . LEU A 1 179 ? 7.059 -10.688 -15.664 1 97.5 179 LEU A C 1
ATOM 1277 O O . LEU A 1 179 ? 6.02 -10.156 -15.266 1 97.5 179 LEU A O 1
ATOM 1281 N N . SER A 1 180 ? 8.188 -9.992 -15.875 1 98.12 180 SER A N 1
ATOM 1282 C CA . SER A 1 180 ? 8.266 -8.547 -15.695 1 98.12 180 SER A CA 1
ATOM 1283 C C . SER A 1 180 ? 7.211 -7.828 -16.531 1 98.12 180 SER A C 1
ATOM 1285 O O . SER A 1 180 ? 6.562 -6.895 -16.047 1 98.12 180 SER A O 1
ATOM 1287 N N . VAL A 1 181 ? 6.988 -8.32 -17.719 1 98.31 181 VAL A N 1
ATOM 1288 C CA . VAL A 1 181 ? 6 -7.727 -18.609 1 98.31 181 VAL A CA 1
ATOM 1289 C C . VAL A 1 181 ? 4.594 -8.055 -18.109 1 98.31 181 VAL A C 1
ATOM 1291 O O . VAL A 1 181 ? 3.705 -7.203 -18.125 1 98.31 181 VAL A O 1
ATOM 1294 N N . ARG A 1 182 ? 4.434 -9.281 -17.625 1 98.31 182 ARG A N 1
ATOM 1295 C CA . ARG A 1 182 ? 3.131 -9.734 -17.172 1 98.31 182 ARG A CA 1
ATOM 1296 C C . ARG A 1 182 ? 2.699 -8.984 -15.914 1 98.31 182 ARG A C 1
ATOM 1298 O O . ARG A 1 182 ? 1.504 -8.859 -15.633 1 98.31 182 ARG A O 1
ATOM 1305 N N . ILE A 1 183 ? 3.637 -8.414 -15.219 1 98.38 183 ILE A N 1
ATOM 1306 C CA . ILE A 1 183 ? 3.318 -7.625 -14.039 1 98.38 183 ILE A CA 1
ATOM 1307 C C . ILE A 1 183 ? 3.252 -6.145 -14.406 1 98.38 183 ILE A C 1
ATOM 1309 O O . ILE A 1 183 ? 2.34 -5.43 -13.977 1 98.38 183 ILE A O 1
ATOM 1313 N N . ALA A 1 184 ? 4.133 -5.648 -15.219 1 98.75 184 ALA A N 1
ATOM 1314 C CA . ALA A 1 184 ? 4.238 -4.23 -15.547 1 98.75 184 ALA A CA 1
ATOM 1315 C C . ALA A 1 184 ? 3.018 -3.754 -16.328 1 98.75 184 ALA A C 1
ATOM 1317 O O . ALA A 1 184 ? 2.543 -2.635 -16.125 1 98.75 184 ALA A O 1
ATOM 1318 N N . ALA A 1 185 ? 2.533 -4.602 -17.203 1 98.75 185 ALA A N 1
ATOM 1319 C CA . ALA A 1 185 ? 1.453 -4.188 -18.094 1 98.75 185 ALA A CA 1
ATOM 1320 C C . ALA A 1 185 ? 0.181 -3.879 -17.312 1 98.75 185 ALA A C 1
ATOM 1322 O O . ALA A 1 185 ? -0.393 -2.797 -17.438 1 98.75 185 ALA A O 1
ATOM 1323 N N . PRO A 1 186 ? -0.295 -4.805 -16.484 1 98.75 186 PRO A N 1
ATOM 1324 C CA . PRO A 1 186 ? -1.498 -4.473 -15.719 1 98.75 186 PRO A CA 1
ATOM 1325 C C . PRO A 1 186 ? -1.28 -3.307 -14.758 1 98.75 186 PRO A C 1
ATOM 1327 O O . PRO A 1 186 ? -2.184 -2.492 -14.555 1 98.75 186 PRO A O 1
ATOM 1330 N N . VAL A 1 187 ? -0.104 -3.193 -14.172 1 98.75 187 VAL A N 1
ATOM 1331 C CA . VAL A 1 187 ? 0.188 -2.072 -13.281 1 98.75 187 VAL A CA 1
ATOM 1332 C C . VAL A 1 187 ? 0.114 -0.762 -14.062 1 98.75 187 VAL A C 1
ATOM 1334 O O . VAL A 1 187 ? -0.492 0.208 -13.602 1 98.75 187 VAL A O 1
ATOM 1337 N N . ALA A 1 188 ? 0.714 -0.724 -15.242 1 98.75 188 ALA A N 1
ATOM 1338 C CA . ALA A 1 188 ? 0.692 0.467 -16.078 1 98.75 188 ALA A CA 1
ATOM 1339 C C . ALA A 1 188 ? -0.735 0.828 -16.484 1 98.75 188 ALA A C 1
ATOM 1341 O O . ALA A 1 188 ? -1.12 1.999 -16.453 1 98.75 188 ALA A O 1
ATOM 1342 N N . ALA A 1 189 ? -1.496 -0.195 -16.844 1 98.88 189 ALA A N 1
ATOM 1343 C CA . ALA A 1 189 ? -2.881 0.046 -17.234 1 98.88 189 ALA A CA 1
ATOM 1344 C C . ALA A 1 189 ? -3.684 0.651 -16.094 1 98.88 189 ALA A C 1
ATOM 1346 O O . ALA A 1 189 ? -4.438 1.607 -16.281 1 98.88 189 ALA A O 1
ATOM 1347 N N . PHE A 1 190 ? -3.574 0.097 -14.938 1 98.88 190 PHE A N 1
ATOM 1348 C CA . PHE A 1 190 ? -4.238 0.623 -13.75 1 98.88 190 PHE A CA 1
ATOM 1349 C C . PHE A 1 190 ? -3.861 2.082 -13.523 1 98.88 190 PHE A C 1
ATOM 1351 O O . PHE A 1 190 ? -4.738 2.934 -13.352 1 98.88 190 PHE A O 1
ATOM 1358 N N . LEU A 1 191 ? -2.547 2.369 -13.547 1 98.75 191 LEU A N 1
ATOM 1359 C CA . LEU A 1 191 ? -2.051 3.699 -13.203 1 98.75 191 LEU A CA 1
ATOM 1360 C C . LEU A 1 191 ? -2.475 4.723 -14.258 1 98.75 191 LEU A C 1
ATOM 1362 O O . LEU A 1 191 ? -2.791 5.867 -13.922 1 98.75 191 LEU A O 1
ATOM 1366 N N . VAL A 1 192 ? -2.441 4.344 -15.484 1 98.75 192 VAL A N 1
ATOM 1367 C CA . VAL A 1 192 ? -2.805 5.266 -16.562 1 98.75 192 VAL A CA 1
ATOM 1368 C C . VAL A 1 192 ? -4.262 5.691 -16.406 1 98.75 192 VAL A C 1
ATOM 1370 O O . VAL A 1 192 ? -4.57 6.887 -16.406 1 98.75 192 VAL A O 1
ATOM 1373 N N . ILE A 1 193 ? -5.156 4.723 -16.156 1 98.88 193 ILE A N 1
ATOM 1374 C CA . ILE A 1 193 ? -6.578 5.027 -16.031 1 98.88 193 ILE A CA 1
ATOM 1375 C C . ILE A 1 193 ? -6.832 5.816 -14.75 1 98.88 193 ILE A C 1
ATOM 1377 O O . ILE A 1 193 ? -7.559 6.812 -14.758 1 98.88 193 ILE A O 1
ATOM 1381 N N . ALA A 1 194 ? -6.25 5.375 -13.648 1 98.81 194 ALA A N 1
ATOM 1382 C CA . ALA A 1 194 ? -6.414 6.078 -12.383 1 98.81 194 ALA A CA 1
ATOM 1383 C C . ALA A 1 194 ? -5.926 7.52 -12.484 1 98.81 194 ALA A C 1
ATOM 1385 O O . ALA A 1 194 ? -6.59 8.445 -12.008 1 98.81 194 ALA A O 1
ATOM 1386 N N . THR A 1 195 ? -4.762 7.73 -13.164 1 98.25 195 THR A N 1
ATOM 1387 C CA . THR A 1 195 ? -4.168 9.062 -13.266 1 98.25 195 THR A CA 1
ATOM 1388 C C . THR A 1 195 ? -5.035 9.977 -14.125 1 98.25 195 THR A C 1
ATOM 1390 O O . THR A 1 195 ? -5.281 11.125 -13.758 1 98.25 195 THR A O 1
ATOM 1393 N N . ILE A 1 196 ? -5.5 9.477 -15.219 1 98.31 196 ILE A N 1
ATOM 1394 C CA . ILE A 1 196 ? -6.371 10.258 -16.094 1 98.31 196 ILE A CA 1
ATOM 1395 C C . ILE A 1 196 ? -7.625 10.672 -15.32 1 98.31 196 ILE A C 1
ATOM 1397 O O . ILE A 1 196 ? -8.055 11.828 -15.398 1 98.31 196 ILE A O 1
ATOM 1401 N N . GLY A 1 197 ? -8.219 9.734 -14.555 1 98.5 197 GLY A N 1
ATOM 1402 C CA . GLY A 1 197 ? -9.383 10.039 -13.742 1 98.5 197 GLY A CA 1
ATOM 1403 C C . GLY A 1 197 ? -9.102 11.055 -12.648 1 98.5 197 GLY A C 1
ATOM 1404 O O . GLY A 1 197 ? -9.906 11.961 -12.414 1 98.5 197 GLY A O 1
ATOM 1405 N N . TYR A 1 198 ? -7.984 10.883 -11.992 1 98.12 198 TYR A N 1
ATOM 1406 C CA . TYR A 1 198 ? -7.621 11.789 -10.914 1 98.12 198 TYR A CA 1
ATOM 1407 C C . TYR A 1 198 ? -7.492 13.227 -11.414 1 98.12 198 TYR A C 1
ATOM 1409 O O . TYR A 1 198 ? -7.914 14.164 -10.742 1 98.12 198 TYR A O 1
ATOM 1417 N N . VAL A 1 199 ? -6.887 13.406 -12.625 1 96.5 199 VAL A N 1
ATOM 1418 C CA . VAL A 1 199 ? -6.688 14.734 -13.195 1 96.5 199 VAL A CA 1
ATOM 1419 C C . VAL A 1 199 ? -8.031 15.312 -13.648 1 96.5 199 VAL A C 1
ATOM 1421 O O . VAL A 1 199 ? -8.227 16.531 -13.633 1 96.5 199 VAL A O 1
ATOM 1424 N N . SER A 1 200 ? -8.953 14.492 -13.93 1 97.44 200 SER A N 1
ATOM 1425 C CA . SER A 1 200 ? -10.242 14.922 -14.469 1 97.44 200 SER A CA 1
ATOM 1426 C C . SER A 1 200 ? -11.219 15.266 -13.352 1 97.44 200 SER A C 1
ATOM 1428 O O . SER A 1 200 ? -12.125 16.078 -13.547 1 97.44 200 SER A O 1
ATOM 1430 N N . LEU A 1 201 ? -11.117 14.68 -12.156 1 97.25 201 LEU A N 1
ATOM 1431 C CA . LEU A 1 201 ? -12.016 14.938 -11.039 1 97.25 201 LEU A CA 1
ATOM 1432 C C . LEU A 1 201 ? -11.602 16.188 -10.281 1 97.25 201 LEU A C 1
ATOM 1434 O O . LEU A 1 201 ? -10.414 16.453 -10.102 1 97.25 201 LEU A O 1
ATOM 1438 N N . PRO A 1 202 ? -12.562 16.938 -9.828 1 95.38 202 PRO A N 1
ATOM 1439 C CA . PRO A 1 202 ? -12.219 18.156 -9.102 1 95.38 202 PRO A CA 1
ATOM 1440 C C . PRO A 1 202 ? -11.641 17.875 -7.719 1 95.38 202 PRO A C 1
ATOM 1442 O O . PRO A 1 202 ? -11.914 16.844 -7.125 1 95.38 202 PRO A O 1
ATOM 1445 N N . GLY A 1 203 ? -10.828 18.781 -7.301 1 91.88 203 GLY A N 1
ATOM 1446 C CA . GLY A 1 203 ? -10.344 18.719 -5.93 1 91.88 203 GLY A CA 1
ATOM 1447 C C . GLY A 1 203 ? -11.32 19.297 -4.926 1 91.88 203 GLY A C 1
ATOM 1448 O O . GLY A 1 203 ? -12.055 20.234 -5.234 1 91.88 203 GLY A O 1
ATOM 1449 N N . ILE A 1 204 ? -11.344 18.672 -3.758 1 88.94 204 ILE A N 1
ATOM 1450 C CA . ILE A 1 204 ? -12.148 19.172 -2.648 1 88.94 204 ILE A CA 1
ATOM 1451 C C . ILE A 1 204 ? -11.297 19.234 -1.38 1 88.94 204 ILE A C 1
ATOM 1453 O O . ILE A 1 204 ? -10.547 18.297 -1.093 1 88.94 204 ILE A O 1
ATOM 1457 N N . ASN A 1 205 ? -11.359 20.344 -0.722 1 88.31 205 ASN A N 1
ATOM 1458 C CA . ASN A 1 205 ? -10.688 20.5 0.565 1 88.31 205 ASN A CA 1
ATOM 1459 C C . ASN A 1 205 ? -11.609 21.125 1.61 1 88.31 205 ASN A C 1
ATOM 1461 O O . ASN A 1 205 ? -11.93 22.312 1.541 1 88.31 205 ASN A O 1
ATOM 1465 N N . GLU A 1 206 ? -11.961 20.344 2.596 1 87.69 206 GLU A N 1
ATOM 1466 C CA . GLU A 1 206 ? -12.875 20.812 3.635 1 87.69 206 GLU A CA 1
ATOM 1467 C C . GLU A 1 206 ? -12.164 20.938 4.98 1 87.69 206 GLU A C 1
ATOM 1469 O O . GLU A 1 206 ? -12.805 21.141 6.012 1 87.69 206 GLU A O 1
ATOM 1474 N N . VAL A 1 207 ? -10.867 20.688 4.922 1 89.94 207 VAL A N 1
ATOM 1475 C CA . VAL A 1 207 ? -10.109 20.734 6.168 1 89.94 207 VAL A CA 1
ATOM 1476 C C . VAL A 1 207 ? -9.789 22.188 6.523 1 89.94 207 VAL A C 1
ATOM 1478 O O . VAL A 1 207 ? -9.18 22.906 5.727 1 89.94 207 VAL A O 1
ATOM 1481 N N . GLY A 1 208 ? -10.195 22.594 7.641 1 85.81 208 GLY A N 1
ATOM 1482 C CA . GLY A 1 208 ? -9.93 23.953 8.094 1 85.81 208 GLY A CA 1
ATOM 1483 C C . GLY A 1 208 ? -8.453 24.234 8.297 1 85.81 208 GLY A C 1
ATOM 1484 O O . GLY A 1 208 ? -7.66 23.312 8.531 1 85.81 208 GLY A O 1
ATOM 1485 N N . GLU A 1 209 ? -8.125 25.422 8.297 1 82.19 209 GLU A N 1
ATOM 1486 C CA . GLU A 1 209 ? -6.73 25.844 8.414 1 82.19 209 GLU A CA 1
ATOM 1487 C C . GLU A 1 209 ? -6.188 25.578 9.812 1 82.19 209 GLU A C 1
ATOM 1489 O O . GLU A 1 209 ? -4.984 25.375 9.992 1 82.19 209 GLU A O 1
ATOM 1494 N N . ASP A 1 210 ? -7.086 25.484 10.766 1 85.5 210 ASP A N 1
ATOM 1495 C CA . ASP A 1 210 ? -6.641 25.359 12.148 1 85.5 210 ASP A CA 1
ATOM 1496 C C . ASP A 1 210 ? -6.711 23.922 12.633 1 85.5 210 ASP A C 1
ATOM 1498 O O . ASP A 1 210 ? -6.422 23.625 13.797 1 85.5 210 ASP A O 1
ATOM 1502 N N . PHE A 1 211 ? -7.16 23.094 11.773 1 91.25 211 PHE A N 1
ATOM 1503 C CA . PHE A 1 211 ? -7.23 21.703 12.18 1 91.25 211 PHE A CA 1
ATOM 1504 C C . PHE A 1 211 ? -5.836 21.094 12.297 1 91.25 211 PHE A C 1
ATOM 1506 O O . PHE A 1 211 ? -5.023 21.219 11.375 1 91.25 211 PHE A O 1
ATOM 1513 N N . PRO A 1 212 ? -5.535 20.375 13.344 1 93.06 212 PRO A N 1
ATOM 1514 C CA . PRO A 1 212 ? -4.18 19.859 13.562 1 93.06 212 PRO A CA 1
ATOM 1515 C C . PRO A 1 212 ? -3.754 18.859 12.492 1 93.06 212 PRO A C 1
ATOM 1517 O O . PRO A 1 212 ? -4.422 17.844 12.297 1 93.06 212 PRO A O 1
ATOM 1520 N N . ALA A 1 213 ? -2.639 19.078 11.906 1 94.12 213 ALA A N 1
ATOM 1521 C CA . ALA A 1 213 ? -2.143 18.312 10.773 1 94.12 213 ALA A CA 1
ATOM 1522 C C . ALA A 1 213 ? -1.867 16.859 11.172 1 94.12 213 ALA A C 1
ATOM 1524 O O . ALA A 1 213 ? -2.229 15.93 10.453 1 94.12 213 ALA A O 1
ATOM 1525 N N . THR A 1 214 ? -1.273 16.625 12.32 1 94.88 214 THR A N 1
ATOM 1526 C CA . THR A 1 214 ? -0.907 15.289 12.766 1 94.88 214 THR A CA 1
ATOM 1527 C C . THR A 1 214 ? -2.152 14.469 13.078 1 94.88 214 THR A C 1
ATOM 1529 O O . THR A 1 214 ? -2.186 13.258 12.812 1 94.88 214 THR A O 1
ATOM 1532 N N . LEU A 1 215 ? -3.15 15.125 13.648 1 94.5 215 LEU A N 1
ATOM 1533 C CA . LEU A 1 215 ? -4.395 14.422 13.93 1 94.5 215 LEU A CA 1
ATOM 1534 C C . LEU A 1 215 ? -5.047 13.93 12.641 1 94.5 215 LEU A C 1
ATOM 1536 O O . LEU A 1 215 ? -5.523 12.789 12.578 1 94.5 215 LEU A O 1
ATOM 1540 N N . LEU A 1 216 ? -5.078 14.789 11.656 1 95.62 216 LEU A N 1
ATOM 1541 C CA . LEU A 1 216 ? -5.637 14.391 10.367 1 95.62 216 LEU A CA 1
ATOM 1542 C C . LEU A 1 216 ? -4.871 13.203 9.789 1 95.62 216 LEU A C 1
ATOM 1544 O O . LEU A 1 216 ? -5.48 12.234 9.336 1 95.62 216 LEU A O 1
ATOM 1548 N N . TRP A 1 217 ? -3.586 13.297 9.781 1 95.81 217 TRP A N 1
ATOM 1549 C CA . TRP A 1 217 ? -2.721 12.242 9.266 1 95.81 217 TRP A CA 1
ATOM 1550 C C . TRP A 1 217 ? -2.998 10.914 9.969 1 95.81 217 TRP A C 1
ATOM 1552 O O . TRP A 1 217 ? -3.199 9.891 9.32 1 95.81 217 TRP A O 1
ATOM 1562 N N . GLU A 1 218 ? -3.027 10.914 11.258 1 96.25 218 GLU A N 1
ATOM 1563 C CA . GLU A 1 218 ? -3.195 9.695 12.047 1 96.25 218 GLU A CA 1
ATOM 1564 C C . GLU A 1 218 ? -4.586 9.102 11.852 1 96.25 218 GLU A C 1
ATOM 1566 O O . GLU A 1 218 ? -4.738 7.879 11.805 1 96.25 218 GLU A O 1
ATOM 1571 N N . PHE A 1 219 ? -5.586 10.031 11.812 1 97.25 219 PHE A N 1
ATOM 1572 C CA . PHE A 1 219 ? -6.938 9.547 11.547 1 97.25 219 PHE A CA 1
ATOM 1573 C C . PHE A 1 219 ? -7.008 8.844 10.203 1 97.25 219 PHE A C 1
ATOM 1575 O O . PHE A 1 219 ? -7.562 7.746 10.094 1 97.25 219 PHE A O 1
ATOM 1582 N N . ARG A 1 220 ? -6.469 9.445 9.164 1 97.62 220 ARG A N 1
ATOM 1583 C CA . ARG A 1 220 ? -6.512 8.875 7.824 1 97.62 220 ARG A CA 1
ATOM 1584 C C . ARG A 1 220 ? -5.734 7.566 7.758 1 97.62 220 ARG A C 1
ATOM 1586 O O . ARG A 1 220 ? -6.152 6.621 7.086 1 97.62 220 ARG A O 1
ATOM 1593 N N . LEU A 1 221 ? -4.645 7.473 8.461 1 97.5 221 LEU A N 1
ATOM 1594 C CA . LEU A 1 221 ? -3.883 6.227 8.508 1 97.5 221 LEU A CA 1
ATOM 1595 C C . LEU A 1 221 ? -4.684 5.129 9.203 1 97.5 221 LEU A C 1
ATOM 1597 O O . LEU A 1 221 ? -4.652 3.971 8.781 1 97.5 221 LEU A O 1
ATOM 1601 N N . SER A 1 222 ? -5.324 5.508 10.297 1 97.5 222 SER A N 1
ATOM 1602 C CA . SER A 1 222 ? -6.141 4.52 11 1 97.5 222 SER A CA 1
ATOM 1603 C C . SER A 1 222 ? -7.289 4.027 10.133 1 97.5 222 SER A C 1
ATOM 1605 O O . SER A 1 222 ? -7.648 2.85 10.172 1 97.5 222 SER A O 1
ATOM 1607 N N . SER A 1 223 ? -7.883 4.973 9.391 1 97.56 223 SER A N 1
ATOM 1608 C CA . SER A 1 223 ? -8.945 4.605 8.461 1 97.56 223 SER A CA 1
ATOM 1609 C C . SER A 1 223 ? -8.43 3.641 7.395 1 97.56 223 SER A C 1
ATOM 1611 O O . SER A 1 223 ? -9.078 2.637 7.098 1 97.56 223 SER A O 1
ATOM 1613 N N . LEU A 1 224 ? -7.281 3.945 6.859 1 97.75 224 LEU A N 1
ATOM 1614 C CA . LEU A 1 224 ? -6.672 3.08 5.855 1 97.75 224 LEU A CA 1
ATOM 1615 C C . LEU A 1 224 ? -6.363 1.705 6.441 1 97.75 224 LEU A C 1
ATOM 1617 O O . LEU A 1 224 ? -6.59 0.684 5.785 1 97.75 224 LEU A O 1
ATOM 1621 N N . ALA A 1 225 ? -5.82 1.661 7.637 1 97.94 225 ALA A N 1
ATOM 1622 C CA . ALA A 1 225 ? -5.488 0.402 8.297 1 97.94 225 ALA A CA 1
ATOM 1623 C C . ALA A 1 225 ? -6.738 -0.448 8.516 1 97.94 225 ALA A C 1
ATOM 1625 O O . ALA A 1 225 ? -6.699 -1.671 8.367 1 97.94 225 ALA A O 1
ATOM 1626 N N . THR A 1 226 ? -7.801 0.2 8.875 1 98.12 226 THR A N 1
ATOM 1627 C CA . THR A 1 226 ? -9.062 -0.494 9.102 1 98.12 226 THR A CA 1
ATOM 1628 C C . THR A 1 226 ? -9.562 -1.145 7.816 1 98.12 226 THR A C 1
ATOM 1630 O O . THR A 1 226 ? -9.906 -2.33 7.805 1 98.12 226 THR A O 1
ATOM 1633 N N . GLN A 1 227 ? -9.531 -0.381 6.797 1 98.31 227 GLN A N 1
ATOM 1634 C CA . GLN A 1 227 ? -10.023 -0.897 5.527 1 98.31 227 GLN A CA 1
ATOM 1635 C C . GLN A 1 227 ? -9.086 -1.962 4.965 1 98.31 227 GLN A C 1
ATOM 1637 O O . GLN A 1 227 ? -9.539 -2.938 4.363 1 98.31 227 GLN A O 1
ATOM 1642 N N . ALA A 1 228 ? -7.82 -1.74 5.113 1 98.38 228 ALA A N 1
ATOM 1643 C CA . ALA A 1 228 ? -6.863 -2.754 4.68 1 98.38 228 ALA A CA 1
ATOM 1644 C C . ALA A 1 228 ? -7.082 -4.07 5.418 1 98.38 228 ALA A C 1
ATOM 1646 O O . ALA A 1 228 ? -7.008 -5.145 4.82 1 98.38 228 ALA A O 1
ATOM 1647 N N . THR A 1 229 ? -7.324 -3.986 6.691 1 98.69 229 THR A N 1
ATOM 1648 C CA . THR A 1 229 ? -7.59 -5.176 7.492 1 98.69 229 THR A CA 1
ATOM 1649 C C . THR A 1 229 ? -8.844 -5.895 6.996 1 98.69 229 THR A C 1
ATOM 1651 O O . THR A 1 229 ? -8.844 -7.117 6.836 1 98.69 229 THR A O 1
ATOM 1654 N N . LEU A 1 230 ? -9.859 -5.141 6.754 1 98.81 230 LEU A N 1
ATOM 1655 C CA . LEU A 1 230 ? -11.117 -5.707 6.293 1 98.81 230 LEU A CA 1
ATOM 1656 C C . LEU A 1 230 ? -10.914 -6.531 5.027 1 98.81 230 LEU A C 1
ATOM 1658 O O . LEU A 1 230 ? -11.297 -7.703 4.977 1 98.81 230 LEU A O 1
ATOM 1662 N N . TRP A 1 231 ? -10.297 -6 4.059 1 98.81 231 TRP A N 1
ATOM 1663 C CA . TRP A 1 231 ? -10.172 -6.652 2.76 1 98.81 231 TRP A CA 1
ATOM 1664 C C . TRP A 1 231 ? -9.141 -7.781 2.818 1 98.81 231 TRP A C 1
ATOM 1666 O O . TRP A 1 231 ? -9.32 -8.82 2.18 1 98.81 231 TRP A O 1
ATOM 1676 N N . LEU A 1 232 ? -8.031 -7.547 3.543 1 98.75 232 LEU A N 1
ATOM 1677 C CA . LEU A 1 232 ? -7.016 -8.586 3.693 1 98.75 232 LEU A CA 1
ATOM 1678 C C . LEU A 1 232 ? -7.602 -9.828 4.344 1 98.75 232 LEU A C 1
ATOM 1680 O O . LEU A 1 232 ? -7.41 -10.945 3.846 1 98.75 232 LEU A O 1
ATOM 1684 N N . VAL A 1 233 ? -8.289 -9.625 5.41 1 98.88 233 VAL A N 1
ATOM 1685 C CA . VAL A 1 233 ? -8.859 -10.742 6.145 1 98.88 233 VAL A CA 1
ATOM 1686 C C . VAL A 1 233 ? -9.969 -11.391 5.32 1 98.88 233 VAL A C 1
ATOM 1688 O O . VAL A 1 233 ? -10.102 -12.617 5.293 1 98.88 233 VAL A O 1
ATOM 1691 N N . LEU A 1 234 ? -10.789 -10.594 4.672 1 98.88 234 LEU A N 1
ATOM 1692 C CA . LEU A 1 234 ? -11.836 -11.133 3.812 1 98.88 234 LEU A CA 1
ATOM 1693 C C . LEU A 1 234 ? -11.25 -12.062 2.758 1 98.88 234 LEU A C 1
ATOM 1695 O O . LEU A 1 234 ? -11.727 -13.188 2.582 1 98.88 234 LEU A O 1
ATOM 1699 N N . GLY A 1 235 ? -10.242 -11.594 2.072 1 98.88 235 GLY A N 1
ATOM 1700 C CA . GLY A 1 235 ? -9.602 -12.414 1.053 1 98.88 235 GLY A CA 1
ATOM 1701 C C . GLY A 1 235 ? -9.008 -13.695 1.604 1 98.88 235 GLY A C 1
ATOM 1702 O O . GLY A 1 235 ? -9.219 -14.773 1.051 1 98.88 235 GLY A O 1
ATOM 1703 N N . LEU A 1 236 ? -8.258 -13.594 2.691 1 98.88 236 LEU A N 1
ATOM 1704 C CA . LEU A 1 236 ? -7.57 -14.742 3.273 1 98.88 236 LEU A CA 1
ATOM 1705 C C . LEU A 1 236 ? -8.562 -15.734 3.857 1 98.88 236 LEU A C 1
ATOM 1707 O O . LEU A 1 236 ? -8.398 -16.953 3.699 1 98.88 236 LEU A O 1
ATOM 1711 N N . ALA A 1 237 ? -9.555 -15.219 4.59 1 98.88 237 ALA A N 1
ATOM 1712 C CA . ALA A 1 237 ? -10.555 -16.109 5.168 1 98.88 237 ALA A CA 1
ATOM 1713 C C . ALA A 1 237 ? -11.352 -16.812 4.078 1 98.88 237 ALA A C 1
ATOM 1715 O O . ALA A 1 237 ? -11.641 -18.016 4.188 1 98.88 237 ALA A O 1
ATOM 1716 N N . PHE A 1 238 ? -11.758 -16.109 3.043 1 98.75 238 PHE A N 1
ATOM 1717 C CA . PHE A 1 238 ? -12.477 -16.734 1.937 1 98.75 238 PHE A CA 1
ATOM 1718 C C . PHE A 1 238 ? -11.625 -17.797 1.264 1 98.75 238 PHE A C 1
ATOM 1720 O O . PHE A 1 238 ? -12.117 -18.875 0.93 1 98.75 238 PHE A O 1
ATOM 1727 N N . ALA A 1 239 ? -10.375 -17.484 1.054 1 98.62 239 ALA A N 1
ATOM 1728 C CA . ALA A 1 239 ? -9.445 -18.438 0.469 1 98.62 239 ALA A CA 1
ATOM 1729 C C . ALA A 1 239 ? -9.328 -19.688 1.342 1 98.62 239 ALA A C 1
ATOM 1731 O O . ALA A 1 239 ? -9.398 -20.812 0.842 1 98.62 239 ALA A O 1
ATOM 1732 N N . PHE A 1 240 ? -9.141 -19.5 2.602 1 98.44 240 PHE A N 1
ATOM 1733 C CA . PHE A 1 240 ? -9 -20.594 3.547 1 98.44 240 PHE A CA 1
ATOM 1734 C C . PHE A 1 240 ? -10.242 -21.484 3.539 1 98.44 240 PHE A C 1
ATOM 1736 O O . PHE A 1 240 ? -10.133 -22.703 3.484 1 98.44 240 PHE A O 1
ATOM 1743 N N . LEU A 1 241 ? -11.375 -20.859 3.617 1 98 241 LEU A N 1
ATOM 1744 C CA . LEU A 1 241 ? -12.633 -21.609 3.641 1 98 241 LEU A CA 1
ATOM 1745 C C . LEU A 1 241 ? -12.844 -22.359 2.328 1 98 241 LEU A C 1
ATOM 1747 O O . LEU A 1 241 ? -13.414 -23.453 2.316 1 98 241 LEU A O 1
ATOM 1751 N N . THR A 1 242 ? -12.438 -21.766 1.249 1 96.62 242 THR A N 1
ATOM 1752 C CA . THR A 1 242 ? -12.508 -22.422 -0.052 1 96.62 242 THR A CA 1
ATOM 1753 C C . THR A 1 242 ? -11.625 -23.656 -0.084 1 96.62 242 THR A C 1
ATOM 1755 O O . THR A 1 242 ? -12.039 -24.703 -0.58 1 96.62 242 THR A O 1
ATOM 1758 N N . GLU A 1 243 ? -10.484 -23.516 0.429 1 97.44 243 GLU A N 1
ATOM 1759 C CA . GLU A 1 243 ? -9.547 -24.641 0.459 1 97.44 243 GLU A CA 1
ATOM 1760 C C . GLU A 1 243 ? -10.047 -25.75 1.375 1 97.44 243 GLU A C 1
ATOM 1762 O O . GLU A 1 243 ? -9.938 -26.938 1.042 1 97.44 243 GLU A O 1
ATOM 1767 N N . ARG A 1 244 ? -10.578 -25.391 2.465 1 95.62 244 ARG A N 1
ATOM 1768 C CA . ARG A 1 244 ? -11.133 -26.375 3.389 1 95.62 244 ARG A CA 1
ATOM 1769 C C . ARG A 1 244 ? -12.305 -27.125 2.754 1 95.62 244 ARG A C 1
ATOM 1771 O O . ARG A 1 244 ? -12.43 -28.344 2.914 1 95.62 244 ARG A O 1
ATOM 1778 N N . ALA A 1 245 ? -13.125 -26.422 2.109 1 93.44 245 ALA A N 1
ATOM 1779 C CA . ALA A 1 245 ? -14.273 -27.031 1.439 1 93.44 245 ALA A CA 1
ATOM 1780 C C . ALA A 1 245 ? -13.82 -28.016 0.361 1 93.44 245 ALA A C 1
ATOM 1782 O O . ALA A 1 245 ? -14.414 -29.078 0.192 1 93.44 245 ALA A O 1
ATOM 1783 N N . THR A 1 246 ? -12.852 -27.641 -0.391 1 91.31 246 THR A N 1
ATOM 1784 C CA . THR A 1 246 ? -12.328 -28.484 -1.452 1 91.31 246 THR A CA 1
ATOM 1785 C C . THR A 1 246 ? -11.711 -29.766 -0.871 1 91.31 246 THR A C 1
ATOM 1787 O O . THR A 1 246 ? -11.906 -30.844 -1.408 1 91.31 246 THR A O 1
ATOM 1790 N N . LYS A 1 247 ? -11.008 -29.609 0.156 1 92 247 LYS A N 1
ATOM 1791 C CA . LYS A 1 247 ? -10.391 -30.766 0.813 1 92 247 LYS A CA 1
ATOM 1792 C C . LYS A 1 247 ? -11.453 -31.734 1.341 1 92 247 LYS A C 1
ATOM 1794 O O . LYS A 1 247 ? -11.312 -32.938 1.22 1 92 247 LYS A O 1
ATOM 1799 N N . ASN A 1 248 ? -12.461 -31.172 1.89 1 87.38 248 ASN A N 1
ATOM 1800 C CA . ASN A 1 248 ? -13.539 -31.984 2.426 1 87.38 248 ASN A CA 1
ATOM 1801 C C . ASN A 1 248 ? -14.258 -32.75 1.321 1 87.38 248 ASN A C 1
ATOM 1803 O O . ASN A 1 248 ? -14.672 -33.906 1.523 1 87.38 248 ASN A O 1
ATOM 1807 N N . THR A 1 249 ? -14.43 -32.156 0.226 1 84.88 249 THR A N 1
ATOM 1808 C CA . THR A 1 249 ? -15.094 -32.812 -0.901 1 84.88 249 THR A CA 1
ATOM 1809 C C . THR A 1 249 ? -14.219 -33.938 -1.462 1 84.88 249 THR A C 1
ATOM 1811 O O . THR A 1 249 ? -14.727 -35 -1.859 1 84.88 249 THR A O 1
ATOM 1814 N N . GLU A 1 250 ? -12.961 -33.75 -1.473 1 85.44 250 GLU A N 1
ATOM 1815 C CA . GLU A 1 250 ? -12.031 -34.75 -1.955 1 85.44 250 GLU A CA 1
ATOM 1816 C C . GLU A 1 250 ? -11.992 -35.969 -1.02 1 85.44 250 GLU A C 1
ATOM 1818 O O . GLU A 1 250 ? -11.938 -37.125 -1.474 1 85.44 250 GLU A O 1
ATOM 1823 N N . VAL A 1 251 ? -12.039 -35.688 0.173 1 85.62 251 VAL A N 1
ATOM 1824 C CA . VAL A 1 251 ? -12.039 -36.75 1.161 1 85.62 251 VAL A CA 1
ATOM 1825 C C . VAL A 1 251 ? -13.352 -37.531 1.073 1 85.62 251 VAL A C 1
ATOM 1827 O O . VAL A 1 251 ? -13.352 -38.781 1.121 1 85.62 251 VAL A O 1
ATOM 1830 N N . ALA A 1 252 ? -14.398 -36.844 0.848 1 83.88 252 ALA A N 1
ATOM 1831 C CA . ALA A 1 252 ? -15.703 -37.469 0.742 1 83.88 252 ALA A CA 1
ATOM 1832 C C . ALA A 1 252 ? -15.773 -38.375 -0.49 1 83.88 252 ALA A C 1
ATOM 1834 O O . ALA A 1 252 ? -16.328 -39.469 -0.433 1 83.88 252 ALA A O 1
ATOM 1835 N N . LYS A 1 253 ? -15.195 -38 -1.538 1 82.88 253 LYS A N 1
ATOM 1836 C CA . LYS A 1 253 ? -15.18 -38.781 -2.77 1 82.88 253 LYS A CA 1
ATOM 1837 C C . LYS A 1 253 ? -14.336 -40.062 -2.605 1 82.88 253 LYS A C 1
ATOM 1839 O O . LYS A 1 253 ? -14.703 -41.125 -3.092 1 82.88 253 LYS A O 1
ATOM 1844 N N . LYS A 1 254 ? -13.297 -39.938 -1.908 1 85.81 254 LYS A N 1
ATOM 1845 C CA . LYS A 1 254 ? -12.414 -41.094 -1.667 1 85.81 254 LYS A CA 1
ATOM 1846 C C . LYS A 1 254 ? -13.102 -42.156 -0.806 1 85.81 254 LYS A C 1
ATOM 1848 O O . LYS A 1 254 ? -12.953 -43.344 -1.051 1 85.81 254 LYS A O 1
ATOM 1853 N N . TYR A 1 255 ? -13.883 -41.719 0.115 1 83.25 255 TYR A N 1
ATOM 1854 C CA . TYR A 1 255 ? -14.562 -42.656 1.013 1 83.25 255 TYR A CA 1
ATOM 1855 C C . TYR A 1 255 ? -15.781 -43.25 0.335 1 83.25 255 TYR A C 1
ATOM 1857 O O . TYR A 1 255 ? -16.156 -44.406 0.638 1 83.25 255 TYR A O 1
ATOM 1865 N N . ALA A 1 256 ? -16.422 -42.562 -0.54 1 81.38 256 ALA A N 1
ATOM 1866 C CA . ALA A 1 256 ? -17.578 -43.094 -1.263 1 81.38 256 ALA A CA 1
ATOM 1867 C C . ALA A 1 256 ? -17.156 -44.156 -2.268 1 81.38 256 ALA A C 1
ATOM 1869 O O . ALA A 1 256 ? -17.953 -45.062 -2.6 1 81.38 256 ALA A O 1
ATOM 1870 N N . LEU A 1 257 ? -16.078 -44.062 -2.77 1 77.19 257 LEU A N 1
ATOM 1871 C CA . LEU A 1 257 ? -15.562 -45 -3.746 1 77.19 257 LEU A CA 1
ATOM 1872 C C . LEU A 1 257 ? -15.023 -46.25 -3.055 1 77.19 257 LEU A C 1
ATOM 1874 O O . LEU A 1 257 ? -14.75 -47.281 -3.707 1 77.19 257 LEU A O 1
ATOM 1878 N N . ARG A 1 258 ? -15.062 -46.375 -1.745 1 69.88 258 ARG A N 1
ATOM 1879 C CA . ARG A 1 258 ? -14.672 -47.562 -1.012 1 69.88 258 ARG A CA 1
ATOM 1880 C C . ARG A 1 258 ? -15.891 -48.312 -0.483 1 69.88 258 ARG A C 1
ATOM 1882 O O . ARG A 1 258 ? -16.859 -47.688 -0.049 1 69.88 258 ARG A O 1
ATOM 1889 N N . MET B 1 1 ? 17.141 -21.297 -12.93 1 32.47 1 MET B N 1
ATOM 1890 C CA . MET B 1 1 ? 18.25 -20.766 -13.719 1 32.47 1 MET B CA 1
ATOM 1891 C C . MET B 1 1 ? 19.312 -20.141 -12.82 1 32.47 1 MET B C 1
ATOM 1893 O O . MET B 1 1 ? 18.984 -19.328 -11.961 1 32.47 1 MET B O 1
ATOM 1897 N N . PRO B 1 2 ? 20.406 -20.766 -12.664 1 40.28 2 PRO B N 1
ATOM 1898 C CA . PRO B 1 2 ? 21.453 -20.172 -11.828 1 40.28 2 PRO B CA 1
ATOM 1899 C C . PRO B 1 2 ? 21.688 -18.688 -12.117 1 40.28 2 PRO B C 1
ATOM 1901 O O . PRO B 1 2 ? 21.516 -18.25 -13.258 1 40.28 2 PRO B O 1
ATOM 1904 N N . LEU B 1 3 ? 21.172 -17.688 -11.391 1 47.38 3 LEU B N 1
ATOM 1905 C CA . LEU B 1 3 ? 21.906 -16.438 -11.648 1 47.38 3 LEU B CA 1
ATOM 1906 C C . LEU B 1 3 ? 23.344 -16.734 -12.078 1 47.38 3 LEU B C 1
ATOM 1908 O O . LEU B 1 3 ? 24.203 -17 -11.234 1 47.38 3 LEU B O 1
ATOM 1912 N N . VAL B 1 4 ? 23.484 -17.375 -13.172 1 51.19 4 VAL B N 1
ATOM 1913 C CA . VAL B 1 4 ? 24.75 -17.75 -13.781 1 51.19 4 VAL B CA 1
ATOM 1914 C C . VAL B 1 4 ? 25.625 -16.5 -13.961 1 51.19 4 VAL B C 1
ATOM 1916 O O . VAL B 1 4 ? 26.797 -16.609 -14.297 1 51.19 4 VAL B O 1
ATOM 1919 N N . ASP B 1 5 ? 25.047 -15.344 -13.727 1 64.5 5 ASP B N 1
ATOM 1920 C CA . ASP B 1 5 ? 25.891 -14.195 -14.062 1 64.5 5 ASP B CA 1
ATOM 1921 C C . ASP B 1 5 ? 26.906 -13.922 -12.961 1 64.5 5 ASP B C 1
ATOM 1923 O O . ASP B 1 5 ? 26.656 -14.211 -11.789 1 64.5 5 ASP B O 1
ATOM 1927 N N . ASN B 1 6 ? 28.078 -13.75 -13.398 1 81.88 6 ASN B N 1
ATOM 1928 C CA . ASN B 1 6 ? 29.062 -13.281 -12.422 1 81.88 6 ASN B CA 1
ATOM 1929 C C . ASN B 1 6 ? 28.609 -12 -11.734 1 81.88 6 ASN B C 1
ATOM 1931 O O . ASN B 1 6 ? 27.656 -11.352 -12.188 1 81.88 6 ASN B O 1
ATOM 1935 N N . PHE B 1 7 ? 29.141 -11.719 -10.594 1 90.81 7 PHE B N 1
ATOM 1936 C CA . PHE B 1 7 ? 28.75 -10.625 -9.711 1 90.81 7 PHE B CA 1
ATOM 1937 C C . PHE B 1 7 ? 28.797 -9.297 -10.453 1 90.81 7 PHE B C 1
ATOM 1939 O O . PHE B 1 7 ? 27.938 -8.438 -10.25 1 90.81 7 PHE B O 1
ATOM 1946 N N . THR B 1 8 ? 29.703 -9.133 -11.32 1 92.81 8 THR B N 1
ATOM 1947 C CA . THR B 1 8 ? 29.844 -7.879 -12.055 1 92.81 8 THR B CA 1
ATOM 1948 C C . THR B 1 8 ? 28.641 -7.633 -12.961 1 92.81 8 THR B C 1
ATOM 1950 O O . THR B 1 8 ? 28.156 -6.508 -13.062 1 92.81 8 THR B O 1
ATOM 1953 N N . LYS B 1 9 ? 28.188 -8.664 -13.633 1 93.12 9 LYS B N 1
ATOM 1954 C CA . LYS B 1 9 ? 27.016 -8.531 -14.492 1 93.12 9 LYS B CA 1
ATOM 1955 C C . LYS B 1 9 ? 25.766 -8.195 -13.672 1 93.12 9 LYS B C 1
ATOM 1957 O O . LYS B 1 9 ? 24.922 -7.402 -14.109 1 93.12 9 LYS B O 1
ATOM 1962 N N . LEU B 1 10 ? 25.719 -8.82 -12.531 1 94.5 10 LEU B N 1
ATOM 1963 C CA . LEU B 1 10 ? 24.609 -8.531 -11.641 1 94.5 10 LEU B CA 1
ATOM 1964 C C . LEU B 1 10 ? 24.656 -7.094 -11.148 1 94.5 10 LEU B C 1
ATOM 1966 O O . LEU B 1 10 ? 23.625 -6.43 -11.047 1 94.5 10 LEU B O 1
ATOM 1970 N N . LEU B 1 11 ? 25.859 -6.648 -10.828 1 96.81 11 LEU B N 1
ATOM 1971 C CA . LEU B 1 11 ? 26.047 -5.281 -10.359 1 96.81 11 LEU B CA 1
ATOM 1972 C C . LEU B 1 11 ? 25.656 -4.273 -11.43 1 96.81 11 LEU B C 1
ATOM 1974 O O . LEU B 1 11 ? 24.984 -3.281 -11.141 1 96.81 11 LEU B O 1
ATOM 1978 N N . ILE B 1 12 ? 26.031 -4.5 -12.648 1 97.19 12 ILE B N 1
ATOM 1979 C CA . ILE B 1 12 ? 25.703 -3.607 -13.75 1 97.19 12 ILE B CA 1
ATOM 1980 C C . ILE B 1 12 ? 24.203 -3.574 -13.961 1 97.19 12 ILE B C 1
ATOM 1982 O O . ILE B 1 12 ? 23.625 -2.514 -14.219 1 97.19 12 ILE B O 1
ATOM 1986 N N . ARG B 1 13 ? 23.594 -4.703 -13.867 1 97.19 13 ARG B N 1
ATOM 1987 C CA . ARG B 1 13 ? 22.141 -4.789 -13.984 1 97.19 13 ARG B CA 1
ATOM 1988 C C . ARG B 1 13 ? 21.453 -3.955 -12.906 1 97.19 13 ARG B C 1
ATOM 1990 O O . ARG B 1 13 ? 20.5 -3.23 -13.195 1 97.19 13 ARG B O 1
ATOM 1997 N N . GLY B 1 14 ? 21.906 -4.078 -11.688 1 98.31 14 GLY B N 1
ATOM 1998 C CA . GLY B 1 14 ? 21.375 -3.287 -10.594 1 98.31 14 GLY B CA 1
ATOM 1999 C C . GLY B 1 14 ? 21.594 -1.797 -10.766 1 98.31 14 GLY B C 1
ATOM 2000 O O . GLY B 1 14 ? 20.688 -0.999 -10.5 1 98.31 14 GLY B O 1
ATOM 2001 N N . LEU B 1 15 ? 22.734 -1.449 -11.242 1 98.62 15 LEU B N 1
ATOM 2002 C CA . LEU B 1 15 ? 23.031 -0.041 -11.469 1 98.62 15 LEU B CA 1
ATOM 2003 C C . LEU B 1 15 ? 22.125 0.541 -12.555 1 98.62 15 LEU B C 1
ATOM 2005 O O . LEU B 1 15 ? 21.609 1.647 -12.406 1 98.62 15 LEU B O 1
ATOM 2009 N N . LEU B 1 16 ? 21.938 -0.219 -13.594 1 98.62 16 LEU B N 1
ATOM 2010 C CA . LEU B 1 16 ? 21.078 0.241 -14.688 1 98.62 16 LEU B CA 1
ATOM 2011 C C . LEU B 1 16 ? 19.625 0.335 -14.234 1 98.62 16 LEU B C 1
ATOM 2013 O O . LEU B 1 16 ? 18.953 1.329 -14.508 1 98.62 16 LEU B O 1
ATOM 2017 N N . ALA B 1 17 ? 19.172 -0.71 -13.586 1 98.88 17 ALA B N 1
ATOM 2018 C CA . ALA B 1 17 ? 17.812 -0.705 -13.062 1 98.88 17 ALA B CA 1
ATOM 2019 C C . ALA B 1 17 ? 17.609 0.446 -12.086 1 98.88 17 ALA B C 1
ATOM 2021 O O . ALA B 1 17 ? 16.578 1.119 -12.117 1 98.88 17 ALA B O 1
ATOM 2022 N N . GLY B 1 18 ? 18.594 0.654 -11.25 1 98.88 18 GLY B N 1
ATOM 2023 C CA . GLY B 1 18 ? 18.547 1.741 -10.281 1 98.88 18 GLY B CA 1
ATOM 2024 C C . GLY B 1 18 ? 18.516 3.113 -10.93 1 98.88 18 GLY B C 1
ATOM 2025 O O . GLY B 1 18 ? 17.812 4.012 -10.477 1 98.88 18 GLY B O 1
ATOM 2026 N N . LEU B 1 19 ? 19.312 3.248 -11.945 1 98.81 19 LEU B N 1
ATOM 2027 C CA . LEU B 1 19 ? 19.328 4.512 -12.672 1 98.81 19 LEU B CA 1
ATOM 2028 C C . LEU B 1 19 ? 17.969 4.812 -13.289 1 98.81 19 LEU B C 1
ATOM 2030 O O . LEU B 1 19 ? 17.469 5.93 -13.172 1 98.81 19 LEU B O 1
ATOM 2034 N N . ILE B 1 20 ? 17.375 3.857 -13.938 1 98.81 20 ILE B N 1
ATOM 2035 C CA . ILE B 1 20 ? 16.062 4.008 -14.539 1 98.81 20 ILE B CA 1
ATOM 2036 C C . ILE B 1 20 ? 15.031 4.352 -13.453 1 98.81 20 ILE B C 1
ATOM 2038 O O . ILE B 1 20 ? 14.234 5.277 -13.625 1 98.81 20 ILE B O 1
ATOM 2042 N N . ALA B 1 21 ? 15.102 3.648 -12.359 1 98.88 21 ALA B N 1
ATOM 2043 C CA . ALA B 1 21 ? 14.188 3.861 -11.242 1 98.88 21 ALA B CA 1
ATOM 2044 C C . ALA B 1 21 ? 14.359 5.258 -10.648 1 98.88 21 ALA B C 1
ATOM 2046 O O . ALA B 1 21 ? 13.375 5.938 -10.352 1 98.88 21 ALA B O 1
ATOM 2047 N N . GLY B 1 22 ? 15.609 5.652 -10.5 1 98.75 22 GLY B N 1
ATOM 2048 C CA . GLY B 1 22 ? 15.898 6.965 -9.945 1 98.75 22 GLY B CA 1
ATOM 2049 C C . GLY B 1 22 ? 15.383 8.102 -10.812 1 98.75 22 GLY B C 1
ATOM 2050 O O . GLY B 1 22 ? 14.844 9.086 -10.305 1 98.75 22 GLY B O 1
ATOM 2051 N N . ILE B 1 23 ? 15.531 8.016 -12.062 1 98.44 23 ILE B N 1
ATOM 2052 C CA . ILE B 1 23 ? 15.078 9.047 -12.992 1 98.44 23 ILE B CA 1
ATOM 2053 C C . ILE B 1 23 ? 13.555 9.141 -12.961 1 98.44 23 ILE B C 1
ATOM 2055 O O . ILE B 1 23 ? 13 10.234 -12.875 1 98.44 23 ILE B O 1
ATOM 2059 N N . LEU B 1 24 ? 12.883 8.023 -12.969 1 98.56 24 LEU B N 1
ATOM 2060 C CA . LEU B 1 24 ? 11.422 8.023 -12.945 1 98.56 24 LEU B CA 1
ATOM 2061 C C . LEU B 1 24 ? 10.906 8.531 -11.602 1 98.56 24 LEU B C 1
ATOM 2063 O O . LEU B 1 24 ? 9.922 9.273 -11.555 1 98.56 24 LEU B O 1
ATOM 2067 N N . ALA B 1 25 ? 11.57 8.094 -10.555 1 98.56 25 ALA B N 1
ATOM 2068 C CA . ALA B 1 25 ? 11.203 8.602 -9.242 1 98.56 25 ALA B CA 1
ATOM 2069 C C . ALA B 1 25 ? 11.383 10.117 -9.172 1 98.56 25 ALA B C 1
ATOM 2071 O O . ALA B 1 25 ? 10.586 10.812 -8.539 1 98.56 25 ALA B O 1
ATOM 2072 N N . GLY B 1 26 ? 12.492 10.602 -9.766 1 97.94 26 GLY B N 1
ATOM 2073 C CA . GLY B 1 26 ? 12.688 12.039 -9.859 1 97.94 26 GLY B CA 1
ATOM 2074 C C . GLY B 1 26 ? 11.562 12.75 -10.594 1 97.94 26 GLY B C 1
ATOM 2075 O O . GLY B 1 26 ? 11.148 13.836 -10.203 1 97.94 26 GLY B O 1
ATOM 2076 N N . GLY B 1 27 ? 11.102 12.156 -11.672 1 97.69 27 GLY B N 1
ATOM 2077 C CA . GLY B 1 27 ? 9.945 12.703 -12.375 1 97.69 27 GLY B CA 1
ATOM 2078 C C . GLY B 1 27 ? 8.703 12.789 -11.508 1 97.69 27 GLY B C 1
ATOM 2079 O O . GLY B 1 27 ? 7.996 13.797 -11.523 1 97.69 27 GLY B O 1
ATOM 2080 N N . VAL B 1 28 ? 8.445 11.789 -10.719 1 97.69 28 VAL B N 1
ATOM 2081 C CA . VAL B 1 28 ? 7.289 11.766 -9.828 1 97.69 28 VAL B CA 1
ATOM 2082 C C . VAL B 1 28 ? 7.465 12.82 -8.734 1 97.69 28 VAL B C 1
ATOM 2084 O O . VAL B 1 28 ? 6.527 13.555 -8.422 1 97.69 28 VAL B O 1
ATOM 2087 N N . ALA B 1 29 ? 8.633 12.852 -8.195 1 97 29 ALA B N 1
ATOM 2088 C CA . ALA B 1 29 ? 8.922 13.859 -7.176 1 97 29 ALA B CA 1
ATOM 2089 C C . ALA B 1 29 ? 8.734 15.273 -7.73 1 97 29 ALA B C 1
ATOM 2091 O O . ALA B 1 29 ? 8.234 16.156 -7.039 1 97 29 ALA B O 1
ATOM 2092 N N . PHE B 1 30 ? 9.117 15.461 -8.914 1 95.88 30 PHE B N 1
ATOM 2093 C CA . PHE B 1 30 ? 9.039 16.766 -9.555 1 95.88 30 PHE B CA 1
ATOM 2094 C C . PHE B 1 30 ? 7.582 17.172 -9.773 1 95.88 30 PHE B C 1
ATOM 2096 O O . PHE B 1 30 ? 7.191 18.297 -9.469 1 95.88 30 PHE B O 1
ATOM 2103 N N . VAL B 1 31 ? 6.809 16.281 -10.25 1 95.31 31 VAL B N 1
ATOM 2104 C CA . VAL B 1 31 ? 5.434 16.594 -10.625 1 95.31 31 VAL B CA 1
ATOM 2105 C C . VAL B 1 31 ? 4.547 16.609 -9.383 1 95.31 31 VAL B C 1
ATOM 2107 O O . VAL B 1 31 ? 3.75 17.531 -9.195 1 95.31 31 VAL B O 1
ATOM 2110 N N . LEU B 1 32 ? 4.734 15.664 -8.461 1 95.44 32 LEU B N 1
ATOM 2111 C CA . LEU B 1 32 ? 3.809 15.508 -7.34 1 95.44 32 LEU B CA 1
ATOM 2112 C C . LEU B 1 32 ? 4.363 16.156 -6.078 1 95.44 32 LEU B C 1
ATOM 2114 O O . LEU B 1 32 ? 3.6 16.578 -5.207 1 95.44 32 LEU B O 1
ATOM 2118 N N . GLY B 1 33 ? 5.629 16.281 -5.984 1 94.44 33 GLY B N 1
ATOM 2119 C CA . GLY B 1 33 ? 6.242 16.688 -4.73 1 94.44 33 GLY B CA 1
ATOM 2120 C C . GLY B 1 33 ? 6.621 18.156 -4.703 1 94.44 33 GLY B C 1
ATOM 2121 O O . GLY B 1 33 ? 6.383 18.844 -3.711 1 94.44 33 GLY B O 1
ATOM 2122 N N . GLU B 1 34 ? 7.078 18.719 -5.719 1 92.5 34 GLU B N 1
ATOM 2123 C CA . GLU B 1 34 ? 7.668 20.062 -5.762 1 92.5 34 GLU B CA 1
ATOM 2124 C C . GLU B 1 34 ? 6.645 21.125 -5.379 1 92.5 34 GLU B C 1
ATOM 2126 O O . GLU B 1 34 ? 6.969 22.062 -4.652 1 92.5 34 GLU B O 1
ATOM 2131 N N . PRO B 1 35 ? 5.48 21.031 -5.867 1 93 35 PRO B N 1
ATOM 2132 C CA . PRO B 1 35 ? 4.512 22.062 -5.488 1 93 35 PRO B CA 1
ATOM 2133 C C . PRO B 1 35 ? 4.312 22.172 -3.979 1 93 35 PRO B C 1
ATOM 2135 O O . PRO B 1 35 ? 4.152 23.266 -3.447 1 93 35 PRO B O 1
ATOM 2138 N N . HIS B 1 36 ? 4.332 21.078 -3.324 1 93.5 36 HIS B N 1
ATOM 2139 C CA . HIS B 1 36 ? 4.125 21.078 -1.88 1 93.5 36 HIS B CA 1
ATOM 2140 C C . HIS B 1 36 ? 5.375 21.547 -1.143 1 93.5 36 HIS B C 1
ATOM 2142 O O . HIS B 1 36 ? 5.277 22.203 -0.099 1 93.5 36 HIS B O 1
ATOM 2148 N N . VAL B 1 37 ? 6.512 21.203 -1.698 1 91.62 37 VAL B N 1
ATOM 2149 C CA . VAL B 1 37 ? 7.766 21.703 -1.155 1 91.62 37 VAL B CA 1
ATOM 2150 C C . VAL B 1 37 ? 7.789 23.234 -1.241 1 91.62 37 VAL B C 1
ATOM 2152 O O . VAL B 1 37 ? 8.102 23.906 -0.258 1 91.62 37 VAL B O 1
ATOM 2155 N N . ASN B 1 38 ? 7.406 23.781 -2.344 1 91.19 38 ASN B N 1
ATOM 2156 C CA . ASN B 1 38 ? 7.375 25.219 -2.557 1 91.19 38 ASN B CA 1
ATOM 2157 C C . ASN B 1 38 ? 6.375 25.906 -1.624 1 91.19 38 ASN B C 1
ATOM 2159 O O . ASN B 1 38 ? 6.652 26.984 -1.092 1 91.19 38 ASN B O 1
ATOM 2163 N N . ALA B 1 39 ? 5.297 25.281 -1.468 1 91.5 39 ALA B N 1
ATOM 2164 C CA . ALA B 1 39 ? 4.285 25.828 -0.576 1 91.5 39 ALA B CA 1
ATOM 2165 C C . ALA B 1 39 ? 4.793 25.891 0.862 1 91.5 39 ALA B C 1
ATOM 2167 O O . ALA B 1 39 ? 4.551 26.875 1.572 1 91.5 39 ALA B O 1
ATOM 2168 N N . ALA B 1 40 ? 5.453 24.891 1.286 1 90.56 40 ALA B N 1
ATOM 2169 C CA . ALA B 1 40 ? 6 24.859 2.641 1 90.56 40 ALA B CA 1
ATOM 2170 C C . ALA B 1 40 ? 7.059 25.938 2.836 1 90.56 40 ALA B C 1
ATOM 2172 O O . ALA B 1 40 ? 7.113 26.578 3.887 1 90.56 40 ALA B O 1
ATOM 2173 N N . ILE B 1 41 ? 7.879 26.109 1.862 1 88.38 41 ILE B N 1
ATOM 2174 C CA . ILE B 1 41 ? 8.914 27.141 1.907 1 88.38 41 ILE B CA 1
ATOM 2175 C C . ILE B 1 41 ? 8.273 28.516 2 1 88.38 41 ILE B C 1
ATOM 2177 O O . ILE B 1 41 ? 8.727 29.375 2.766 1 88.38 41 ILE B O 1
ATOM 2181 N N . ALA B 1 42 ? 7.258 28.719 1.278 1 89.44 42 ALA B N 1
ATOM 2182 C CA . ALA B 1 42 ? 6.551 30 1.288 1 89.44 42 ALA B CA 1
ATOM 2183 C C . ALA B 1 42 ? 5.988 30.297 2.672 1 89.44 42 ALA B C 1
ATOM 2185 O O . ALA B 1 42 ? 6.02 31.453 3.123 1 89.44 42 ALA B O 1
ATOM 2186 N N . ILE B 1 43 ? 5.484 29.328 3.262 1 87.38 43 ILE B N 1
ATOM 2187 C CA . ILE B 1 43 ? 4.938 29.5 4.605 1 87.38 43 ILE B CA 1
ATOM 2188 C C . ILE B 1 43 ? 6.055 29.859 5.574 1 87.38 43 ILE B C 1
ATOM 2190 O O . ILE B 1 43 ? 5.887 30.734 6.422 1 87.38 43 ILE B O 1
ATOM 2194 N N . GLU B 1 44 ? 7.148 29.219 5.52 1 86.5 44 GLU B N 1
ATOM 2195 C CA . GLU B 1 44 ? 8.305 29.516 6.367 1 86.5 44 GLU B CA 1
ATOM 2196 C C . GLU B 1 44 ? 8.773 30.953 6.18 1 86.5 44 GLU B C 1
ATOM 2198 O O . GLU B 1 44 ? 9.078 31.641 7.152 1 86.5 44 GLU B O 1
ATOM 2203 N N . GLU B 1 45 ? 8.805 31.375 4.98 1 85.31 45 GLU B N 1
ATOM 2204 C CA . GLU B 1 45 ? 9.242 32.719 4.66 1 85.31 45 GLU B CA 1
ATOM 2205 C C . GLU B 1 45 ? 8.266 33.75 5.203 1 85.31 45 GLU B C 1
ATOM 2207 O O . GLU B 1 45 ? 8.68 34.812 5.719 1 85.31 45 GLU B O 1
ATOM 2212 N N . ALA B 1 46 ? 7.102 33.438 5.102 1 84.44 46 ALA B N 1
ATOM 2213 C CA . ALA B 1 46 ? 6.074 34.344 5.605 1 84.44 46 ALA B CA 1
ATOM 2214 C C . ALA B 1 46 ? 6.156 34.469 7.125 1 84.44 46 ALA B C 1
ATOM 2216 O O . ALA B 1 46 ? 6.004 35.562 7.672 1 84.44 46 ALA B O 1
ATOM 2217 N N . ASN B 1 47 ? 6.363 33.406 7.777 1 82.75 47 ASN B N 1
ATOM 2218 C CA . ASN B 1 47 ? 6.465 33.406 9.234 1 82.75 47 ASN B CA 1
ATOM 2219 C C . ASN B 1 47 ? 7.734 34.125 9.711 1 82.75 47 ASN B C 1
ATOM 2221 O O . ASN B 1 47 ? 7.758 34.688 10.789 1 82.75 47 ASN B O 1
ATOM 2225 N N . SER B 1 48 ? 8.797 33.938 9.023 1 77.5 48 SER B N 1
ATOM 2226 C CA . SER B 1 48 ? 10.047 34.594 9.375 1 77.5 48 SER B CA 1
ATOM 2227 C C . SER B 1 48 ? 9.953 36.125 9.18 1 77.5 48 SER B C 1
ATOM 2229 O O . SER B 1 48 ? 10.57 36.875 9.914 1 77.5 48 SER B O 1
ATOM 2231 N N . ALA B 1 49 ? 9.242 36.531 8.234 1 72.69 49 ALA B N 1
ATOM 2232 C CA . ALA B 1 49 ? 9.055 37.938 7.957 1 72.69 49 ALA B CA 1
ATOM 2233 C C . ALA B 1 49 ? 8.219 38.625 9.039 1 72.69 49 ALA B C 1
ATOM 2235 O O . ALA B 1 49 ? 8.484 39.75 9.422 1 72.69 49 ALA B O 1
ATOM 2236 N N . THR B 1 50 ? 7.266 37.906 9.508 1 62.16 50 THR B N 1
ATOM 2237 C CA . THR B 1 50 ? 6.402 38.469 10.547 1 62.16 50 THR B CA 1
ATOM 2238 C C . THR B 1 50 ? 7.121 38.469 11.898 1 62.16 50 THR B C 1
ATOM 2240 O O . THR B 1 50 ? 6.883 39.344 12.719 1 62.16 50 THR B O 1
ATOM 2243 N N . GLY B 1 51 ? 7.906 37.5 12.195 1 53.59 51 GLY B N 1
ATOM 2244 C CA . GLY B 1 51 ? 8.664 37.5 13.43 1 53.59 51 GLY B CA 1
ATOM 2245 C C . GLY B 1 51 ? 9.719 38.594 13.492 1 53.59 51 GLY B C 1
ATOM 2246 O O . GLY B 1 51 ? 10.07 39.094 14.57 1 53.59 51 GLY B O 1
ATOM 2247 N N . GLU B 1 52 ? 10.398 38.969 12.414 1 49.38 52 GLU B N 1
ATOM 2248 C CA . GLU B 1 52 ? 11.414 40 12.398 1 49.38 52 GLU B CA 1
ATOM 2249 C C . GLU B 1 52 ? 10.797 41.375 12.633 1 49.38 52 GLU B C 1
ATOM 2251 O O . GLU B 1 52 ? 11.5 42.344 12.969 1 49.38 52 GLU B O 1
ATOM 2256 N N . VAL B 1 53 ? 9.516 41.656 12.359 1 45.47 53 VAL B N 1
ATOM 2257 C CA . VAL B 1 53 ? 9.023 43.031 12.562 1 45.47 53 VAL B CA 1
ATOM 2258 C C . VAL B 1 53 ? 9 43.344 14.055 1 45.47 53 VAL B C 1
ATOM 2260 O O . VAL B 1 53 ? 8.938 44.5 14.438 1 45.47 53 VAL B O 1
ATOM 2263 N N . ALA B 1 54 ? 8.836 42.5 15.109 1 44.75 54 ALA B N 1
ATOM 2264 C CA . ALA B 1 54 ? 8.766 43.031 16.469 1 44.75 54 ALA B CA 1
ATOM 2265 C C . ALA B 1 54 ? 10.133 43.5 16.953 1 44.75 54 ALA B C 1
ATOM 2267 O O . ALA B 1 54 ? 10.234 44.344 17.844 1 44.75 54 ALA B O 1
ATOM 2268 N N . GLY B 1 55 ? 11.219 42.75 16.719 1 37.44 55 GLY B N 1
ATOM 2269 C CA . GLY B 1 55 ? 12.445 43.188 17.375 1 37.44 55 GLY B CA 1
ATOM 2270 C C . GLY B 1 55 ? 13.156 44.312 16.625 1 37.44 55 GLY B C 1
ATOM 2271 O O . GLY B 1 55 ? 13.531 45.312 17.234 1 37.44 55 GLY B O 1
ATOM 2272 N N . GLU B 1 56 ? 14.156 44.062 15.781 1 38.25 56 GLU B N 1
ATOM 2273 C CA . GLU B 1 56 ? 15.234 45 15.414 1 38.25 56 GLU B CA 1
ATOM 2274 C C . GLU B 1 56 ? 14.758 46.031 14.414 1 38.25 56 GLU B C 1
ATOM 2276 O O . GLU B 1 56 ? 14.32 45.688 13.312 1 38.25 56 GLU B O 1
ATOM 2281 N N . ALA B 1 57 ? 14.32 47.281 14.844 1 37.78 57 ALA B N 1
ATOM 2282 C CA . ALA B 1 57 ? 14.422 48.562 14.156 1 37.78 57 ALA B CA 1
ATOM 2283 C C . ALA B 1 57 ? 15.758 48.688 13.422 1 37.78 57 ALA B C 1
ATOM 2285 O O . ALA B 1 57 ? 16.094 49.75 12.906 1 37.78 57 ALA B O 1
ATOM 2286 N N . ALA B 1 58 ? 16.938 48.094 13.977 1 38.47 58 ALA B N 1
ATOM 2287 C CA . ALA B 1 58 ? 18.203 48.594 13.422 1 38.47 58 ALA B CA 1
ATOM 2288 C C . ALA B 1 58 ? 18.266 48.344 11.914 1 38.47 58 ALA B C 1
ATOM 2290 O O . ALA B 1 58 ? 17.656 47.438 11.398 1 38.47 58 ALA B O 1
ATOM 2291 N N . GLY B 1 59 ? 18.984 49.25 11.094 1 35.06 59 GLY B N 1
ATOM 2292 C CA . GLY B 1 59 ? 19.25 49.719 9.75 1 35.06 59 GLY B CA 1
ATOM 2293 C C . GLY B 1 59 ? 19.688 48.625 8.805 1 35.06 59 GLY B C 1
ATOM 2294 O O . GLY B 1 59 ? 20.281 48.906 7.762 1 35.06 59 GLY B O 1
ATOM 2295 N N . HIS B 1 60 ? 20.016 47.375 9.273 1 33.91 60 HIS B N 1
ATOM 2296 C CA . HIS B 1 60 ? 20.672 46.625 8.203 1 33.91 60 HIS B CA 1
ATOM 2297 C C . HIS B 1 60 ? 19.828 46.594 6.938 1 33.91 60 HIS B C 1
ATOM 2299 O O . HIS B 1 60 ? 18.641 46.25 6.984 1 33.91 60 HIS B O 1
ATOM 2305 N N . SER B 1 61 ? 20.094 47.5 6.059 1 35.03 61 SER B N 1
ATOM 2306 C CA . SER B 1 61 ? 19.703 47.531 4.652 1 35.03 61 SER B CA 1
ATOM 2307 C C . SER B 1 61 ? 19.594 46.125 4.082 1 35.03 61 SER B C 1
ATOM 2309 O O . SER B 1 61 ? 20.531 45.312 4.199 1 35.03 61 SER B O 1
ATOM 2311 N N . HIS B 1 62 ? 18.562 45.469 4.281 1 36.38 62 HIS B N 1
ATOM 2312 C CA . HIS B 1 62 ? 18.297 44.281 3.465 1 36.38 62 HIS B CA 1
ATOM 2313 C C . HIS B 1 62 ? 18.641 44.531 2.002 1 36.38 62 HIS B C 1
ATOM 2315 O O . HIS B 1 62 ? 17.797 45 1.227 1 36.38 62 HIS B O 1
ATOM 2321 N N . GLY B 1 63 ? 19.719 45.281 1.717 1 35.81 63 GLY B N 1
ATOM 2322 C CA . GLY B 1 63 ? 20.109 45.406 0.322 1 35.81 63 GLY B CA 1
ATOM 2323 C C . GLY B 1 63 ? 19.875 44.156 -0.482 1 35.81 63 GLY B C 1
ATOM 2324 O O . GLY B 1 63 ? 19.219 44.188 -1.526 1 35.81 63 GLY B O 1
ATOM 2325 N N . ASP B 1 64 ? 21 43.219 -0.524 1 36.41 64 ASP B N 1
ATOM 2326 C CA . ASP B 1 64 ? 21.188 42.281 -1.614 1 36.41 64 ASP B CA 1
ATOM 2327 C C . ASP B 1 64 ? 20.109 41.188 -1.581 1 36.41 64 ASP B C 1
ATOM 2329 O O . ASP B 1 64 ? 19.938 40.5 -0.564 1 36.41 64 ASP B O 1
ATOM 2333 N N . GLU B 1 65 ? 18.922 41.312 -2.092 1 39 65 GLU B N 1
ATOM 2334 C CA . GLU B 1 65 ? 18.062 40.25 -2.582 1 39 65 GLU B CA 1
ATOM 2335 C C . GLU B 1 65 ? 18.859 38.969 -2.805 1 39 65 GLU B C 1
ATOM 2337 O O . GLU B 1 65 ? 19.688 38.875 -3.719 1 39 65 GLU B O 1
ATOM 2342 N N . GLU B 1 66 ? 19.469 38.344 -1.858 1 39.12 66 GLU B N 1
ATOM 2343 C CA . GLU B 1 66 ? 20.141 37.062 -2.066 1 39.12 66 GLU B CA 1
ATOM 2344 C C . GLU B 1 66 ? 19.453 36.25 -3.154 1 39.12 66 GLU B C 1
ATOM 2346 O O . GLU B 1 66 ? 18.266 35.906 -3.033 1 39.12 66 GLU B O 1
ATOM 2351 N N . GLU B 1 67 ? 19.672 36.5 -4.402 1 43.59 67 GLU B N 1
ATOM 2352 C CA . GLU B 1 67 ? 19.344 35.656 -5.551 1 43.59 67 GLU B CA 1
ATOM 2353 C C . GLU B 1 67 ? 19.25 34.188 -5.152 1 43.59 67 GLU B C 1
ATOM 2355 O O . GLU B 1 67 ? 20.062 33.688 -4.367 1 43.59 67 GLU B O 1
ATOM 2360 N N . PRO B 1 68 ? 18.078 33.594 -5.074 1 49.19 68 PRO B N 1
ATOM 2361 C CA . PRO B 1 68 ? 18.047 32.156 -4.828 1 49.19 68 PRO B CA 1
ATOM 2362 C C . PRO B 1 68 ? 19.266 31.422 -5.395 1 49.19 68 PRO B C 1
ATOM 2364 O O . PRO B 1 68 ? 19.719 31.734 -6.488 1 49.19 68 PRO B O 1
ATOM 2367 N N . LEU B 1 69 ? 20.328 31.062 -4.609 1 49.69 69 LEU B N 1
ATOM 2368 C CA . LEU B 1 69 ? 21.594 30.438 -4.977 1 49.69 69 LEU B CA 1
ATOM 2369 C C . LEU B 1 69 ? 21.391 29.453 -6.125 1 49.69 69 LEU B C 1
ATOM 2371 O O . LEU B 1 69 ? 22.328 29.203 -6.895 1 49.69 69 LEU B O 1
ATOM 2375 N N . VAL B 1 70 ? 20.375 28.688 -6.086 1 56.53 70 VAL B N 1
ATOM 2376 C CA . VAL B 1 70 ? 20.188 27.734 -7.184 1 56.53 70 VAL B CA 1
ATOM 2377 C C . VAL B 1 70 ? 18.953 28.109 -7.996 1 56.53 70 VAL B C 1
ATOM 2379 O O . VAL B 1 70 ? 17.891 28.359 -7.434 1 56.53 70 VAL B O 1
ATOM 2382 N N . SER B 1 71 ? 19.094 28.578 -9.227 1 59.41 71 SER B N 1
ATOM 2383 C CA . SER B 1 71 ? 18.031 28.844 -10.18 1 59.41 71 SER B CA 1
ATOM 2384 C C . SER B 1 71 ? 17 27.719 -10.18 1 59.41 71 SER B C 1
ATOM 2386 O O . SER B 1 71 ? 17.266 26.625 -9.68 1 59.41 71 SER B O 1
ATOM 2388 N N . ARG B 1 72 ? 15.789 28 -10.5 1 63.03 72 ARG B N 1
ATOM 2389 C CA . ARG B 1 72 ? 14.734 27 -10.641 1 63.03 72 ARG B CA 1
ATOM 2390 C C . ARG B 1 72 ? 15.203 25.812 -11.477 1 63.03 72 ARG B C 1
ATOM 2392 O O . ARG B 1 72 ? 14.898 24.672 -11.156 1 63.03 72 ARG B O 1
ATOM 2399 N N . ASP B 1 73 ? 15.883 26.172 -12.461 1 67.25 73 ASP B N 1
ATOM 2400 C CA . ASP B 1 73 ? 16.438 25.125 -13.312 1 67.25 73 ASP B CA 1
ATOM 2401 C C . ASP B 1 73 ? 17.484 24.312 -12.562 1 67.25 73 ASP B C 1
ATOM 2403 O O . ASP B 1 73 ? 17.562 23.094 -12.742 1 67.25 73 ASP B O 1
ATOM 2407 N N . GLY B 1 74 ? 18.219 25.016 -11.859 1 70.81 74 GLY B N 1
ATOM 2408 C CA . GLY B 1 74 ? 19.219 24.344 -11.023 1 70.81 74 GLY B CA 1
ATOM 2409 C C . GLY B 1 74 ? 18.594 23.406 -10.008 1 70.81 74 GLY B C 1
ATOM 2410 O O . GLY B 1 74 ? 19.078 22.281 -9.805 1 70.81 74 GLY B O 1
ATOM 2411 N N . GLN B 1 75 ? 17.594 23.797 -9.484 1 72.81 75 GLN B N 1
ATOM 2412 C CA . GLN B 1 75 ? 16.875 23 -8.5 1 72.81 75 GLN B CA 1
ATOM 2413 C C . GLN B 1 75 ? 16.297 21.734 -9.141 1 72.81 75 GLN B C 1
ATOM 2415 O O . GLN B 1 75 ? 16.359 20.656 -8.555 1 72.81 75 GLN B O 1
ATOM 2420 N N . ARG B 1 76 ? 15.789 21.953 -10.289 1 79.31 76 ARG B N 1
ATOM 2421 C CA . ARG B 1 76 ? 15.25 20.812 -11.016 1 79.31 76 ARG B CA 1
ATOM 2422 C C . ARG B 1 76 ? 16.344 19.812 -11.344 1 79.31 76 ARG B C 1
ATOM 2424 O O . ARG B 1 76 ? 16.172 18.609 -11.141 1 79.31 76 ARG B O 1
ATOM 2431 N N . ALA B 1 77 ? 17.406 20.281 -11.828 1 83.69 77 ALA B N 1
ATOM 2432 C CA . ALA B 1 77 ? 18.531 19.406 -12.133 1 83.69 77 ALA B CA 1
ATOM 2433 C C . ALA B 1 77 ? 19.047 18.703 -10.875 1 83.69 77 ALA B C 1
ATOM 2435 O O . ALA B 1 77 ? 19.438 17.547 -10.922 1 83.69 77 ALA B O 1
ATOM 2436 N N . GLY B 1 78 ? 19.078 19.422 -9.891 1 88.75 78 GLY B N 1
ATOM 2437 C CA . GLY B 1 78 ? 19.516 18.859 -8.617 1 88.75 78 GLY B CA 1
ATOM 2438 C C . GLY B 1 78 ? 18.641 17.719 -8.133 1 88.75 78 GLY B C 1
ATOM 2439 O O . GLY B 1 78 ? 19.141 16.719 -7.621 1 88.75 78 GLY B O 1
ATOM 2440 N N . LEU B 1 79 ? 17.406 17.891 -8.281 1 91.06 79 LEU B N 1
ATOM 2441 C CA . LEU B 1 79 ? 16.453 16.844 -7.883 1 91.06 79 LEU B CA 1
ATOM 2442 C C . LEU B 1 79 ? 16.703 15.562 -8.664 1 91.06 79 LEU B C 1
ATOM 2444 O O . LEU B 1 79 ? 16.797 14.484 -8.078 1 91.06 79 LEU B O 1
ATOM 2448 N N . PHE B 1 80 ? 16.859 15.656 -9.969 1 93.62 80 PHE B N 1
ATOM 2449 C CA . PHE B 1 80 ? 17.047 14.477 -10.805 1 93.62 80 PHE B CA 1
ATOM 2450 C C . PHE B 1 80 ? 18.406 13.844 -10.531 1 93.62 80 PHE B C 1
ATOM 2452 O O . PHE B 1 80 ? 18.547 12.625 -10.562 1 93.62 80 PHE B O 1
ATOM 2459 N N . LEU B 1 81 ? 19.375 14.695 -10.297 1 94.5 81 LEU B N 1
ATOM 2460 C CA . LEU B 1 81 ? 20.688 14.156 -9.945 1 94.5 81 LEU B CA 1
ATOM 2461 C C . LEU B 1 81 ? 20.609 13.383 -8.633 1 94.5 81 LEU B C 1
ATOM 2463 O O . LEU B 1 81 ? 21.156 12.281 -8.531 1 94.5 81 LEU B O 1
ATOM 2467 N N . ALA B 1 82 ? 20 13.977 -7.711 1 94.94 82 ALA B N 1
ATOM 2468 C CA . ALA B 1 82 ? 19.891 13.344 -6.398 1 94.94 82 ALA B CA 1
ATOM 2469 C C . ALA B 1 82 ? 19.156 12.008 -6.484 1 94.94 82 ALA B C 1
ATOM 2471 O O . ALA B 1 82 ? 19.625 11.008 -5.93 1 94.94 82 ALA B O 1
ATOM 2472 N N . THR B 1 83 ? 18.047 11.953 -7.172 1 97.12 83 THR B N 1
ATOM 2473 C CA . THR B 1 83 ? 17.266 10.727 -7.25 1 97.12 83 THR B CA 1
ATOM 2474 C C . THR B 1 83 ? 17.984 9.68 -8.102 1 97.12 83 THR B C 1
ATOM 2476 O O . THR B 1 83 ? 17.922 8.484 -7.812 1 97.12 83 THR B O 1
ATOM 2479 N N . ALA B 1 84 ? 18.641 10.133 -9.133 1 97.75 84 ALA B N 1
ATOM 2480 C CA . ALA B 1 84 ? 19.406 9.211 -9.961 1 97.75 84 ALA B CA 1
ATOM 2481 C C . ALA B 1 84 ? 20.547 8.562 -9.156 1 97.75 84 ALA B C 1
ATOM 2483 O O . ALA B 1 84 ? 20.766 7.352 -9.258 1 97.75 84 ALA B O 1
ATOM 2484 N N . LEU B 1 85 ? 21.234 9.375 -8.391 1 97.69 85 LEU B N 1
ATOM 2485 C CA . LEU B 1 85 ? 22.312 8.852 -7.57 1 97.69 85 LEU B CA 1
ATOM 2486 C C . LEU B 1 85 ? 21.781 7.906 -6.5 1 97.69 85 LEU B C 1
ATOM 2488 O O . LEU B 1 85 ? 22.391 6.875 -6.211 1 97.69 85 LEU B O 1
ATOM 2492 N N . ALA B 1 86 ? 20.719 8.281 -5.918 1 97.44 86 ALA B N 1
ATOM 2493 C CA . ALA B 1 86 ? 20.078 7.398 -4.953 1 97.44 86 ALA B CA 1
ATOM 2494 C C . ALA B 1 86 ? 19.688 6.074 -5.602 1 97.44 86 ALA B C 1
ATOM 2496 O O . ALA B 1 86 ? 19.859 5.008 -5.004 1 97.44 86 ALA B O 1
ATOM 2497 N N . GLY B 1 87 ? 19.078 6.172 -6.797 1 98.62 87 GLY B N 1
ATOM 2498 C CA . GLY B 1 87 ? 18.734 4.969 -7.535 1 98.62 87 GLY B CA 1
ATOM 2499 C C . GLY B 1 87 ? 19.938 4.09 -7.836 1 98.62 87 GLY B C 1
ATOM 2500 O O . GLY B 1 87 ? 19.859 2.865 -7.695 1 98.62 87 GLY B O 1
ATOM 2501 N N . LEU B 1 88 ? 21.016 4.707 -8.219 1 98.56 88 LEU B N 1
ATOM 2502 C CA . LEU B 1 88 ? 22.234 3.965 -8.492 1 98.56 88 LEU B CA 1
ATOM 2503 C C . LEU B 1 88 ? 22.734 3.252 -7.238 1 98.56 88 LEU B C 1
ATOM 2505 O O . LEU B 1 88 ? 23.078 2.07 -7.285 1 98.56 88 LEU B O 1
ATOM 2509 N N . ALA B 1 89 ? 22.781 3.982 -6.191 1 98.5 89 ALA B N 1
ATOM 2510 C CA . ALA B 1 89 ? 23.234 3.4 -4.93 1 98.5 89 ALA B CA 1
ATOM 2511 C C . ALA B 1 89 ? 22.344 2.24 -4.508 1 98.5 89 ALA B C 1
ATOM 2513 O O . ALA B 1 89 ? 22.828 1.174 -4.129 1 98.5 89 ALA B O 1
ATOM 2514 N N . LEU B 1 90 ? 21.078 2.443 -4.605 1 98.56 90 LEU B N 1
ATOM 2515 C CA . LEU B 1 90 ? 20.141 1.395 -4.23 1 98.56 90 LEU B CA 1
ATOM 2516 C C . LEU B 1 90 ? 20.25 0.201 -5.172 1 98.56 90 LEU B C 1
ATOM 2518 O O . LEU B 1 90 ? 20.109 -0.948 -4.746 1 98.56 90 LEU B O 1
ATOM 2522 N N . GLY B 1 91 ? 20.375 0.497 -6.422 1 98.75 91 GLY B N 1
ATOM 2523 C CA . GLY B 1 91 ? 20.594 -0.572 -7.387 1 98.75 91 GLY B CA 1
ATOM 2524 C C . GLY B 1 91 ? 21.797 -1.432 -7.07 1 98.75 91 GLY B C 1
ATOM 2525 O O . GLY B 1 91 ? 21.766 -2.652 -7.238 1 98.75 91 GLY B O 1
ATOM 2526 N N . ALA B 1 92 ? 22.891 -0.751 -6.629 1 98.5 92 ALA B N 1
ATOM 2527 C CA . ALA B 1 92 ? 24.078 -1.489 -6.227 1 98.5 92 ALA B CA 1
ATOM 2528 C C . ALA B 1 92 ? 23.797 -2.389 -5.027 1 98.5 92 ALA B C 1
ATOM 2530 O O . ALA B 1 92 ? 24.141 -3.572 -5.035 1 98.5 92 ALA B O 1
ATOM 2531 N N . ILE B 1 93 ? 23.188 -1.879 -4.082 1 98.31 93 ILE B N 1
ATOM 2532 C CA . ILE B 1 93 ? 22.828 -2.646 -2.895 1 98.31 93 ILE B CA 1
ATOM 2533 C C . ILE B 1 93 ? 21.891 -3.785 -3.283 1 98.31 93 ILE B C 1
ATOM 2535 O O . ILE B 1 93 ? 22.047 -4.918 -2.824 1 98.31 93 ILE B O 1
ATOM 2539 N N . PHE B 1 94 ? 20.953 -3.488 -4.145 1 98.38 94 PHE B N 1
ATOM 2540 C CA . PHE B 1 94 ? 19.984 -4.457 -4.641 1 98.38 94 PHE B CA 1
ATOM 2541 C C . PHE B 1 94 ? 20.688 -5.648 -5.277 1 98.38 94 PHE B C 1
ATOM 2543 O O . PHE B 1 94 ? 20.312 -6.797 -5.043 1 98.38 94 PHE B O 1
ATOM 2550 N N . SER B 1 95 ? 21.703 -5.375 -5.996 1 97.88 95 SER B N 1
ATOM 2551 C CA . SER B 1 95 ? 22.453 -6.43 -6.664 1 97.88 95 SER B CA 1
ATOM 2552 C C . SER B 1 95 ? 23.156 -7.332 -5.656 1 97.88 95 SER B C 1
ATOM 2554 O O . SER B 1 95 ? 23.234 -8.547 -5.848 1 97.88 95 SER B O 1
ATOM 2556 N N . VAL B 1 96 ? 23.688 -6.746 -4.641 1 97.19 96 VAL B N 1
ATOM 2557 C CA . VAL B 1 96 ? 24.359 -7.512 -3.604 1 97.19 96 VAL B CA 1
ATOM 2558 C C . VAL B 1 96 ? 23.359 -8.414 -2.887 1 97.19 96 VAL B C 1
ATOM 2560 O O . VAL B 1 96 ? 23.641 -9.602 -2.676 1 97.19 96 VAL B O 1
ATOM 2563 N N . VAL B 1 97 ? 22.234 -7.895 -2.553 1 97.31 97 VAL B N 1
ATOM 2564 C CA . VAL B 1 97 ? 21.203 -8.656 -1.868 1 97.31 97 VAL B CA 1
ATOM 2565 C C . VAL B 1 97 ? 20.719 -9.797 -2.768 1 97.31 97 VAL B C 1
ATOM 2567 O O . VAL B 1 97 ? 20.562 -10.93 -2.312 1 97.31 97 VAL B O 1
ATOM 2570 N N . ALA B 1 98 ? 20.516 -9.484 -4.031 1 96.75 98 ALA B N 1
ATOM 2571 C CA . ALA B 1 98 ? 20.078 -10.508 -4.98 1 96.75 98 ALA B CA 1
ATOM 2572 C C . ALA B 1 98 ? 21.109 -11.625 -5.105 1 96.75 98 ALA B C 1
ATOM 2574 O O . ALA B 1 98 ? 20.75 -12.797 -5.195 1 96.75 98 ALA B O 1
ATOM 2575 N N . ASN B 1 99 ? 22.375 -11.211 -5.098 1 95 99 ASN B N 1
ATOM 2576 C CA . ASN B 1 99 ? 23.453 -12.188 -5.219 1 95 99 ASN B CA 1
ATOM 2577 C C . ASN B 1 99 ? 23.453 -13.172 -4.059 1 95 99 ASN B C 1
ATOM 2579 O O . ASN B 1 99 ? 23.688 -14.367 -4.25 1 95 99 ASN B O 1
ATOM 2583 N N . TYR B 1 100 ? 23.156 -12.695 -2.908 1 94 100 TYR B N 1
ATOM 2584 C CA . TYR B 1 100 ? 23.156 -13.562 -1.737 1 94 100 TYR B CA 1
ATOM 2585 C C . TYR B 1 100 ? 21.828 -14.32 -1.62 1 94 100 TYR B C 1
ATOM 2587 O O . TYR B 1 100 ? 21.812 -15.508 -1.302 1 94 100 TYR B O 1
ATOM 2595 N N . ALA B 1 101 ? 20.75 -13.664 -1.906 1 94.31 101 ALA B N 1
ATOM 2596 C CA . ALA B 1 101 ? 19.422 -14.242 -1.736 1 94.31 101 ALA B CA 1
ATOM 2597 C C . ALA B 1 101 ? 19.188 -15.406 -2.695 1 94.31 101 ALA B C 1
ATOM 2599 O O . ALA B 1 101 ? 18.484 -16.359 -2.369 1 94.31 101 ALA B O 1
ATOM 2600 N N . ARG B 1 102 ? 19.812 -15.352 -3.824 1 91.38 102 ARG B N 1
ATOM 2601 C CA . ARG B 1 102 ? 19.625 -16.391 -4.82 1 91.38 102 ARG B CA 1
ATOM 2602 C C . ARG B 1 102 ? 20.109 -17.75 -4.301 1 91.38 102 ARG B C 1
ATOM 2604 O O . ARG B 1 102 ? 19.688 -18.797 -4.793 1 91.38 102 ARG B O 1
ATOM 2611 N N . ARG B 1 103 ? 20.938 -17.719 -3.312 1 90.94 103 ARG B N 1
ATOM 2612 C CA . ARG B 1 103 ? 21.5 -18.938 -2.744 1 90.94 103 ARG B CA 1
ATOM 2613 C C . ARG B 1 103 ? 20.547 -19.531 -1.71 1 90.94 103 ARG B C 1
ATOM 2615 O O . ARG B 1 103 ? 20.703 -20.703 -1.319 1 90.94 103 ARG B O 1
ATOM 2622 N N . LEU B 1 104 ? 19.609 -18.781 -1.316 1 89.81 104 LEU B N 1
ATOM 2623 C CA . LEU B 1 104 ? 18.75 -19.188 -0.206 1 89.81 104 LEU B CA 1
ATOM 2624 C C . LEU B 1 104 ? 17.359 -19.562 -0.7 1 89.81 104 LEU B C 1
ATOM 2626 O O . LEU B 1 104 ? 16.5 -19.953 0.091 1 89.81 104 LEU B O 1
ATOM 2630 N N . THR B 1 105 ? 17.141 -19.453 -1.962 1 89.88 105 THR B N 1
ATOM 2631 C CA . THR B 1 105 ? 15.797 -19.672 -2.455 1 89.88 105 THR B CA 1
ATOM 2632 C C . THR B 1 105 ? 15.82 -20.328 -3.83 1 89.88 105 THR B C 1
ATOM 2634 O O . THR B 1 105 ? 16.844 -20.281 -4.527 1 89.88 105 THR B O 1
ATOM 2637 N N . GLY B 1 106 ? 14.742 -21.031 -4.156 1 90.62 106 GLY B N 1
ATOM 2638 C CA . GLY B 1 106 ? 14.578 -21.641 -5.473 1 90.62 106 GLY B CA 1
ATOM 2639 C C . GLY B 1 106 ? 13.734 -20.797 -6.41 1 90.62 106 GLY B C 1
ATOM 2640 O O . GLY B 1 106 ? 13.32 -21.266 -7.473 1 90.62 106 GLY B O 1
ATOM 2641 N N . MET B 1 107 ? 13.5 -19.562 -6.07 1 93.19 107 MET B N 1
ATOM 2642 C CA . MET B 1 107 ? 12.703 -18.672 -6.906 1 93.19 107 MET B CA 1
ATOM 2643 C C . MET B 1 107 ? 13.422 -18.375 -8.219 1 93.19 107 MET B C 1
ATOM 2645 O O . MET B 1 107 ? 14.648 -18.312 -8.258 1 93.19 107 MET B O 1
ATOM 2649 N N . SER B 1 108 ? 12.602 -18.172 -9.234 1 95.38 108 SER B N 1
ATOM 2650 C CA . SER B 1 108 ? 13.188 -17.703 -10.477 1 95.38 108 SER B CA 1
ATOM 2651 C C . SER B 1 108 ? 13.797 -16.312 -10.305 1 95.38 108 SER B C 1
ATOM 2653 O O . SER B 1 108 ? 13.445 -15.586 -9.375 1 95.38 108 SER B O 1
ATOM 2655 N N . GLY B 1 109 ? 14.688 -15.945 -11.188 1 95 109 GLY B N 1
ATOM 2656 C CA . GLY B 1 109 ? 15.383 -14.672 -11.109 1 95 109 GLY B CA 1
ATOM 2657 C C . GLY B 1 109 ? 14.445 -13.477 -11.047 1 95 109 GLY B C 1
ATOM 2658 O O . GLY B 1 109 ? 14.523 -12.672 -10.117 1 95 109 GLY B O 1
ATOM 2659 N N . PRO B 1 110 ? 13.516 -13.422 -12 1 97.25 110 PRO B N 1
ATOM 2660 C CA . PRO B 1 110 ? 12.602 -12.273 -12.008 1 97.25 110 PRO B CA 1
ATOM 2661 C C . PRO B 1 110 ? 11.695 -12.234 -10.781 1 97.25 110 PRO B C 1
ATOM 2663 O O . PRO B 1 110 ? 11.422 -11.156 -10.25 1 97.25 110 PRO B O 1
ATOM 2666 N N . LEU B 1 111 ? 11.266 -13.352 -10.336 1 97 111 LEU B N 1
ATOM 2667 C CA . LEU B 1 111 ? 10.43 -13.391 -9.148 1 97 111 LEU B CA 1
ATOM 2668 C C . LEU B 1 111 ? 11.211 -12.953 -7.914 1 97 111 LEU B C 1
ATOM 2670 O O . LEU B 1 111 ? 10.68 -12.258 -7.051 1 97 111 LEU B O 1
ATOM 2674 N N . LEU B 1 112 ? 12.398 -13.406 -7.848 1 97.12 112 LEU B N 1
ATOM 2675 C CA . LEU B 1 112 ? 13.25 -13 -6.742 1 97.12 112 LEU B CA 1
ATOM 2676 C C . LEU B 1 112 ? 13.453 -11.484 -6.738 1 97.12 112 LEU B C 1
ATOM 2678 O O . LEU B 1 112 ? 13.398 -10.852 -5.68 1 97.12 112 LEU B O 1
ATOM 2682 N N . ALA B 1 113 ? 13.695 -10.922 -7.914 1 98.31 113 ALA B N 1
ATOM 2683 C CA . ALA B 1 113 ? 13.883 -9.477 -8.039 1 98.31 113 ALA B CA 1
ATOM 2684 C C . ALA B 1 113 ? 12.672 -8.719 -7.516 1 98.31 113 ALA B C 1
ATOM 2686 O O . ALA B 1 113 ? 12.812 -7.766 -6.742 1 98.31 113 ALA B O 1
ATOM 2687 N N . ILE B 1 114 ? 11.539 -9.164 -7.883 1 98.38 114 ILE B N 1
ATOM 2688 C CA . ILE B 1 114 ? 10.305 -8.516 -7.469 1 98.38 114 ILE B CA 1
ATOM 2689 C C . ILE B 1 114 ? 10.117 -8.68 -5.961 1 98.38 114 ILE B C 1
ATOM 2691 O O . ILE B 1 114 ? 9.742 -7.73 -5.27 1 98.38 114 ILE B O 1
ATOM 2695 N N . THR B 1 115 ? 10.414 -9.852 -5.469 1 98.12 115 THR B N 1
ATOM 2696 C CA . THR B 1 115 ? 10.266 -10.133 -4.043 1 98.12 115 THR B CA 1
ATOM 2697 C C . THR B 1 115 ? 11.203 -9.258 -3.219 1 98.12 115 THR B C 1
ATOM 2699 O O . THR B 1 115 ? 10.805 -8.711 -2.188 1 98.12 115 THR B O 1
ATOM 2702 N N . ILE B 1 116 ? 12.391 -9.07 -3.684 1 98.44 116 ILE B N 1
ATOM 2703 C CA . ILE B 1 116 ? 13.367 -8.234 -2.988 1 98.44 116 ILE B CA 1
ATOM 2704 C C . ILE B 1 116 ? 12.906 -6.781 -3.006 1 98.44 116 ILE B C 1
ATOM 2706 O O . ILE B 1 116 ? 13.039 -6.07 -2.006 1 98.44 116 ILE B O 1
ATOM 2710 N N . ALA B 1 117 ? 12.406 -6.383 -4.121 1 98.88 117 ALA B N 1
ATOM 2711 C CA . ALA B 1 117 ? 11.93 -5.004 -4.23 1 98.88 117 ALA B CA 1
ATOM 2712 C C . ALA B 1 117 ? 10.789 -4.734 -3.256 1 98.88 117 ALA B C 1
ATOM 2714 O O . ALA B 1 117 ? 10.781 -3.709 -2.57 1 98.88 117 ALA B O 1
ATOM 2715 N N . VAL B 1 118 ? 9.836 -5.648 -3.156 1 98.56 118 VAL B N 1
ATOM 2716 C CA . VAL B 1 118 ? 8.695 -5.492 -2.252 1 98.56 118 VAL B CA 1
ATOM 2717 C C . VAL B 1 118 ? 9.18 -5.543 -0.804 1 98.56 118 VAL B C 1
ATOM 2719 O O . VAL B 1 118 ? 8.805 -4.699 0.012 1 98.56 118 VAL B O 1
ATOM 2722 N N . GLY B 1 119 ? 10.008 -6.508 -0.506 1 98.69 119 GLY B N 1
ATOM 2723 C CA . GLY B 1 119 ? 10.562 -6.613 0.836 1 98.69 119 GLY B CA 1
ATOM 2724 C C . GLY B 1 119 ? 11.398 -5.41 1.231 1 98.69 119 GLY B C 1
ATOM 2725 O O . GLY B 1 119 ? 11.312 -4.938 2.367 1 98.69 119 GLY B O 1
ATOM 2726 N N . GLY B 1 120 ? 12.227 -4.98 0.302 1 98.69 120 GLY B N 1
ATOM 2727 C CA . GLY B 1 120 ? 13.039 -3.801 0.562 1 98.69 120 GLY B CA 1
ATOM 2728 C C . GLY B 1 120 ? 12.211 -2.549 0.793 1 98.69 120 GLY B C 1
ATOM 2729 O O . GLY B 1 120 ? 12.5 -1.769 1.703 1 98.69 120 GLY B O 1
ATOM 2730 N N . TRP B 1 121 ? 11.211 -2.365 -0.063 1 98.75 121 TRP B N 1
ATOM 2731 C CA . TRP B 1 121 ? 10.32 -1.225 0.117 1 98.75 121 TRP B CA 1
ATOM 2732 C C . TRP B 1 121 ? 9.641 -1.273 1.482 1 98.75 121 TRP B C 1
ATOM 2734 O O . TRP B 1 121 ? 9.547 -0.256 2.174 1 98.75 121 TRP B O 1
ATOM 2744 N N . LEU B 1 122 ? 9.117 -2.459 1.887 1 98.81 122 LEU B N 1
ATOM 2745 C CA . LEU B 1 122 ? 8.477 -2.611 3.189 1 98.81 122 LEU B CA 1
ATOM 2746 C C . LEU B 1 122 ? 9.453 -2.273 4.312 1 98.81 122 LEU B C 1
ATOM 2748 O O . LEU B 1 122 ? 9.109 -1.536 5.238 1 98.81 122 LEU B O 1
ATOM 2752 N N . ALA B 1 123 ? 10.648 -2.713 4.191 1 98.75 123 ALA B N 1
ATOM 2753 C CA . ALA B 1 123 ? 11.625 -2.635 5.277 1 98.75 123 ALA B CA 1
ATOM 2754 C C . ALA B 1 123 ? 12.188 -1.222 5.406 1 98.75 123 ALA B C 1
ATOM 2756 O O . ALA B 1 123 ? 12.281 -0.682 6.512 1 98.75 123 ALA B O 1
ATOM 2757 N N . ILE B 1 124 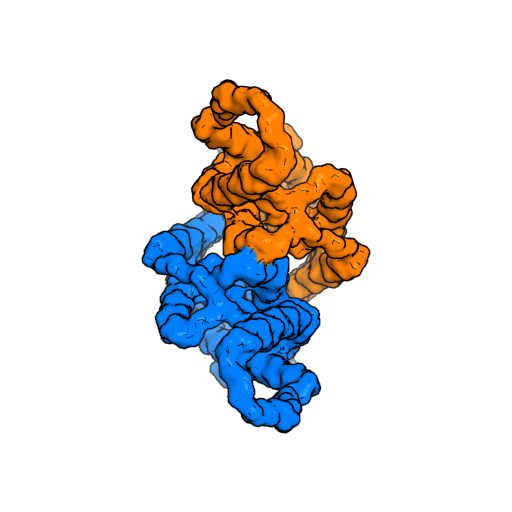? 12.484 -0.656 4.262 1 98.25 124 ILE B N 1
ATOM 2758 C CA . ILE B 1 124 ? 13.297 0.553 4.281 1 98.25 124 ILE B CA 1
ATOM 2759 C C . ILE B 1 124 ? 12.406 1.781 4.117 1 98.25 124 ILE B C 1
ATOM 2761 O O . ILE B 1 124 ? 12.789 2.893 4.484 1 98.25 124 ILE B O 1
ATOM 2765 N N . GLU B 1 125 ? 11.258 1.568 3.561 1 98.19 125 GLU B N 1
ATOM 2766 C CA . GLU B 1 125 ? 10.406 2.721 3.268 1 98.19 125 GLU B CA 1
ATOM 2767 C C . GLU B 1 125 ? 9.117 2.678 4.082 1 98.19 125 GLU B C 1
ATOM 2769 O O . GLU B 1 125 ? 8.867 3.564 4.902 1 98.19 125 GLU B O 1
ATOM 2774 N N . ALA B 1 126 ? 8.344 1.66 3.979 1 98.56 126 ALA B N 1
ATOM 2775 C CA . ALA B 1 126 ? 7.004 1.632 4.566 1 98.56 126 ALA B CA 1
ATOM 2776 C C . ALA B 1 126 ? 7.074 1.665 6.09 1 98.56 126 ALA B C 1
ATOM 2778 O O . ALA B 1 126 ? 6.453 2.518 6.727 1 98.56 126 ALA B O 1
ATOM 2779 N N . VAL B 1 127 ? 7.832 0.791 6.676 1 98.75 127 VAL B N 1
ATOM 2780 C CA . VAL B 1 127 ? 7.859 0.667 8.125 1 98.75 127 VAL B CA 1
ATOM 2781 C C . VAL B 1 127 ? 8.383 1.96 8.75 1 98.75 127 VAL B C 1
ATOM 2783 O O . VAL B 1 127 ? 7.742 2.545 9.617 1 98.75 127 VAL B O 1
ATOM 2786 N N . PRO B 1 128 ? 9.5 2.473 8.281 1 98.38 128 PRO B N 1
ATOM 2787 C CA . PRO B 1 128 ? 9.953 3.725 8.898 1 98.38 128 PRO B CA 1
ATOM 2788 C C . PRO B 1 128 ? 9.023 4.898 8.594 1 98.38 128 PRO B C 1
ATOM 2790 O O . PRO B 1 128 ? 8.805 5.758 9.445 1 98.38 128 PRO B O 1
ATOM 2793 N N . PHE B 1 129 ? 8.469 4.953 7.445 1 98.12 129 PHE B N 1
ATOM 2794 C CA . PHE B 1 129 ? 7.652 6.086 7.023 1 98.12 129 PHE B CA 1
ATOM 2795 C C . PHE B 1 129 ? 6.406 6.211 7.891 1 98.12 129 PHE B C 1
ATOM 2797 O O . PHE B 1 129 ? 6.004 7.316 8.25 1 98.12 129 PHE B O 1
ATOM 2804 N N . PHE B 1 130 ? 5.77 5.117 8.164 1 97.62 130 PHE B N 1
ATOM 2805 C CA . PHE B 1 130 ? 4.496 5.195 8.875 1 97.62 130 PHE B CA 1
ATOM 2806 C C . PHE B 1 130 ? 4.719 5.383 10.375 1 97.62 130 PHE B C 1
ATOM 2808 O O . PHE B 1 130 ? 3.811 5.797 11.094 1 97.62 130 PHE B O 1
ATOM 2815 N N . LYS B 1 131 ? 5.898 5.121 10.859 1 97 131 LYS B N 1
ATOM 2816 C CA . LYS B 1 131 ? 6.246 5.441 12.242 1 97 131 LYS B CA 1
ATOM 2817 C C . LYS B 1 131 ? 6.758 6.871 12.367 1 97 131 LYS B C 1
ATOM 2819 O O . LYS B 1 131 ? 6.352 7.609 13.266 1 97 131 LYS B O 1
ATOM 2824 N N . TYR B 1 132 ? 7.656 7.234 11.453 1 96.56 132 TYR B N 1
ATOM 2825 C CA . TYR B 1 132 ? 8.258 8.562 11.398 1 96.56 132 TYR B CA 1
ATOM 2826 C C . TYR B 1 132 ? 8.141 9.164 10.008 1 96.56 132 TYR B C 1
ATOM 2828 O O . TYR B 1 132 ? 9.102 9.172 9.242 1 96.56 132 TYR B O 1
ATOM 2836 N N . PRO B 1 133 ? 6.953 9.711 9.727 1 95.56 133 PRO B N 1
ATOM 2837 C CA . PRO B 1 133 ? 6.695 10.188 8.367 1 95.56 133 PRO B CA 1
ATOM 2838 C C . PRO B 1 133 ? 7.566 11.375 7.984 1 95.56 133 PRO B C 1
ATOM 2840 O O . PRO B 1 133 ? 8.055 12.094 8.859 1 95.56 133 PRO B O 1
ATOM 2843 N N . ALA B 1 134 ? 7.734 11.508 6.73 1 92.81 134 ALA B N 1
ATOM 2844 C CA . ALA B 1 134 ? 8.5 12.633 6.188 1 92.81 134 ALA B CA 1
ATOM 2845 C C . ALA B 1 134 ? 7.824 13.961 6.504 1 92.81 134 ALA B C 1
ATOM 2847 O O . ALA B 1 134 ? 6.598 14.055 6.516 1 92.81 134 ALA B O 1
ATOM 2848 N N . ASN B 1 135 ? 8.648 14.977 6.73 1 93.5 135 ASN B N 1
ATOM 2849 C CA . ASN B 1 135 ? 8.188 16.359 6.895 1 93.5 135 ASN B CA 1
ATOM 2850 C C . ASN B 1 135 ? 8.742 17.266 5.801 1 93.5 135 ASN B C 1
ATOM 2852 O O . ASN B 1 135 ? 9.875 17.094 5.363 1 93.5 135 ASN B O 1
ATOM 2856 N N . PRO B 1 136 ? 7.828 18.125 5.332 1 91.44 136 PRO B N 1
ATOM 2857 C CA . PRO B 1 136 ? 8.359 19.094 4.375 1 91.44 136 PRO B CA 1
ATOM 2858 C C . PRO B 1 136 ? 9.43 19.984 4.98 1 91.44 136 PRO B C 1
ATOM 2860 O O . PRO B 1 136 ? 9.625 20 6.199 1 91.44 136 PRO B O 1
ATOM 2863 N N . PRO B 1 137 ? 10.008 20.672 3.971 1 83.31 137 PRO B N 1
ATOM 2864 C CA . PRO B 1 137 ? 10.992 21.625 4.492 1 83.31 137 PRO B CA 1
ATOM 2865 C C . PRO B 1 137 ? 10.367 22.672 5.41 1 83.31 137 PRO B C 1
ATOM 2867 O O . PRO B 1 137 ? 9.164 22.938 5.32 1 83.31 137 PRO B O 1
ATOM 2870 N N . ALA B 1 138 ? 10.953 23.047 6.516 1 75.5 138 ALA B N 1
ATOM 2871 C CA . ALA B 1 138 ? 10.516 24.094 7.438 1 75.5 138 ALA B CA 1
ATOM 2872 C C . ALA B 1 138 ? 9.875 23.5 8.688 1 75.5 138 ALA B C 1
ATOM 2874 O O . ALA B 1 138 ? 9.523 24.219 9.617 1 75.5 138 ALA B O 1
ATOM 2875 N N . VAL B 1 139 ? 9.539 22.188 8.398 1 83.25 139 VAL B N 1
ATOM 2876 C CA . VAL B 1 139 ? 8.938 21.531 9.547 1 83.25 139 VAL B CA 1
ATOM 2877 C C . VAL B 1 139 ? 10 20.719 10.289 1 83.25 139 VAL B C 1
ATOM 2879 O O . VAL B 1 139 ? 10.617 19.828 9.703 1 83.25 139 VAL B O 1
ATOM 2882 N N . GLY B 1 140 ? 10.211 21.094 11.555 1 81.81 140 GLY B N 1
ATOM 2883 C CA . GLY B 1 140 ? 11.141 20.359 12.383 1 81.81 140 GLY B CA 1
ATOM 2884 C C . GLY B 1 140 ? 12.125 21.234 13.125 1 81.81 140 GLY B C 1
ATOM 2885 O O . GLY B 1 140 ? 12.391 22.375 12.703 1 81.81 140 GLY B O 1
ATOM 2886 N N . ASP B 1 141 ? 12.594 20.734 14.219 1 82.12 141 ASP B N 1
ATOM 2887 C CA . ASP B 1 141 ? 13.594 21.391 15.055 1 82.12 141 ASP B CA 1
ATOM 2888 C C . ASP B 1 141 ? 15 20.906 14.719 1 82.12 141 ASP B C 1
ATOM 2890 O O . ASP B 1 141 ? 15.305 19.719 14.859 1 82.12 141 ASP B O 1
ATOM 2894 N N . PRO B 1 142 ? 15.828 21.812 14.273 1 82.56 142 PRO B N 1
ATOM 2895 C CA . PRO B 1 142 ? 17.203 21.422 13.945 1 82.56 142 PRO B CA 1
ATOM 2896 C C . PRO B 1 142 ? 17.938 20.781 15.117 1 82.56 142 PRO B C 1
ATOM 2898 O O . PRO B 1 142 ? 18.844 19.969 14.914 1 82.56 142 PRO B O 1
ATOM 2901 N N . ASP B 1 143 ? 17.531 21.016 16.234 1 85.56 143 ASP B N 1
ATOM 2902 C CA . ASP B 1 143 ? 18.203 20.531 17.422 1 85.56 143 ASP B CA 1
ATOM 2903 C C . ASP B 1 143 ? 17.922 19.047 17.641 1 85.56 143 ASP B C 1
ATOM 2905 O O . ASP B 1 143 ? 18.641 18.375 18.406 1 85.56 143 ASP B O 1
ATOM 2909 N N . THR B 1 144 ? 16.938 18.5 16.938 1 86.5 144 THR B N 1
ATOM 2910 C CA . THR B 1 144 ? 16.547 17.125 17.188 1 86.5 144 THR B CA 1
ATOM 2911 C C . THR B 1 144 ? 16.906 16.234 15.992 1 86.5 144 THR B C 1
ATOM 2913 O O . THR B 1 144 ? 16.484 15.086 15.922 1 86.5 144 THR B O 1
ATOM 2916 N N . ILE B 1 145 ? 17.672 16.734 15.156 1 85.25 145 ILE B N 1
ATOM 2917 C CA . ILE B 1 145 ? 17.969 16.047 13.906 1 85.25 145 ILE B CA 1
ATOM 2918 C C . ILE B 1 145 ? 18.672 14.727 14.195 1 85.25 145 ILE B C 1
ATOM 2920 O O . ILE B 1 145 ? 18.359 13.695 13.594 1 85.25 145 ILE B O 1
ATOM 2924 N N . ASN B 1 146 ? 19.625 14.773 15.102 1 88.31 146 ASN B N 1
ATOM 2925 C CA . ASN B 1 146 ? 20.391 13.57 15.406 1 88.31 146 ASN B CA 1
ATOM 2926 C C . ASN B 1 146 ? 19.5 12.492 16.031 1 88.31 146 ASN B C 1
ATOM 2928 O O . ASN B 1 146 ? 19.562 11.328 15.625 1 88.31 146 ASN B O 1
ATOM 2932 N N . GLN B 1 147 ? 18.766 12.891 16.906 1 91.25 147 GLN B N 1
ATOM 2933 C CA . GLN B 1 147 ? 17.859 11.953 17.562 1 91.25 147 GLN B CA 1
ATOM 2934 C C . GLN B 1 147 ? 16.859 11.375 16.562 1 91.25 147 GLN B C 1
ATOM 2936 O O . GLN B 1 147 ? 16.609 10.164 16.562 1 91.25 147 GLN B O 1
ATOM 2941 N N . ARG B 1 148 ? 16.344 12.188 15.703 1 92.06 148 ARG B N 1
ATOM 2942 C CA . ARG B 1 148 ? 15.375 11.727 14.711 1 92.06 148 ARG B CA 1
ATOM 2943 C C . ARG B 1 148 ? 16.016 10.766 13.719 1 92.06 148 ARG B C 1
ATOM 2945 O O . ARG B 1 148 ? 15.383 9.805 13.289 1 92.06 148 ARG B O 1
ATOM 2952 N N . THR B 1 149 ? 17.188 11.023 13.383 1 93.31 149 THR B N 1
ATOM 2953 C CA . THR B 1 149 ? 17.906 10.148 12.461 1 93.31 149 THR B CA 1
ATOM 2954 C C . THR B 1 149 ? 18.109 8.766 13.078 1 93.31 149 THR B C 1
ATOM 2956 O O . THR B 1 149 ? 17.953 7.746 12.406 1 93.31 149 THR B O 1
ATOM 2959 N N . LEU B 1 150 ? 18.453 8.789 14.344 1 95.12 150 LEU B N 1
ATOM 2960 C CA . LEU B 1 150 ? 18.672 7.52 15.039 1 95.12 150 LEU B CA 1
ATOM 2961 C C . LEU B 1 150 ? 17.359 6.734 15.156 1 95.12 150 LEU B C 1
ATOM 2963 O O . LEU B 1 150 ? 17.359 5.508 15.023 1 95.12 150 LEU B O 1
ATOM 2967 N N . LEU B 1 151 ? 16.344 7.418 15.422 1 95.81 151 LEU B N 1
ATOM 2968 C CA . LEU B 1 151 ? 15.047 6.766 15.508 1 95.81 151 LEU B CA 1
ATOM 2969 C C . LEU B 1 151 ? 14.617 6.215 14.156 1 95.81 151 LEU B C 1
ATOM 2971 O O . LEU B 1 151 ? 14.055 5.125 14.07 1 95.81 151 LEU B O 1
ATOM 2975 N N . TRP B 1 152 ? 14.93 6.984 13.172 1 96.44 152 TRP B N 1
ATOM 2976 C CA . TRP B 1 152 ? 14.648 6.512 11.82 1 96.44 152 TRP B CA 1
ATOM 2977 C C . TRP B 1 152 ? 15.445 5.25 11.508 1 96.44 152 TRP B C 1
ATOM 2979 O O . TRP B 1 152 ? 14.906 4.289 10.945 1 96.44 152 TRP B O 1
ATOM 2989 N N . LEU B 1 153 ? 16.688 5.273 11.875 1 97.62 153 LEU B N 1
ATOM 2990 C CA . LEU B 1 153 ? 17.531 4.098 11.672 1 97.62 153 LEU B CA 1
ATOM 2991 C C . LEU B 1 153 ? 16.984 2.9 12.445 1 97.62 153 LEU B C 1
ATOM 2993 O O . LEU B 1 153 ? 17 1.773 11.945 1 97.62 153 LEU B O 1
ATOM 2997 N N . ALA B 1 154 ? 16.547 3.16 13.633 1 98.38 154 ALA B N 1
ATOM 2998 C CA . ALA B 1 154 ? 15.93 2.098 14.422 1 98.38 154 ALA B CA 1
ATOM 2999 C C . ALA B 1 154 ? 14.703 1.533 13.711 1 98.38 154 ALA B C 1
ATOM 3001 O O . ALA B 1 154 ? 14.469 0.322 13.734 1 98.38 154 ALA B O 1
ATOM 3002 N N . ALA B 1 155 ? 13.945 2.4 13.109 1 98.5 155 ALA B N 1
ATOM 3003 C CA . ALA B 1 155 ? 12.758 1.955 12.383 1 98.5 155 ALA B CA 1
ATOM 3004 C C . ALA B 1 155 ? 13.133 1.149 11.148 1 98.5 155 ALA B C 1
ATOM 3006 O O . ALA B 1 155 ? 12.43 0.21 10.766 1 98.5 155 ALA B O 1
ATOM 3007 N N . VAL B 1 156 ? 14.211 1.513 10.508 1 98.5 156 VAL B N 1
ATOM 3008 C CA . VAL B 1 156 ? 14.711 0.744 9.375 1 98.5 156 VAL B CA 1
ATOM 3009 C C . VAL B 1 156 ? 15.102 -0.658 9.828 1 98.5 156 VAL B C 1
ATOM 3011 O O . VAL B 1 156 ? 14.75 -1.649 9.188 1 98.5 156 VAL B O 1
ATOM 3014 N N . ILE B 1 157 ? 15.82 -0.739 10.914 1 98.75 157 ILE B N 1
ATOM 3015 C CA . ILE B 1 157 ? 16.203 -2.029 11.477 1 98.75 157 ILE B CA 1
ATOM 3016 C C . ILE B 1 157 ? 14.961 -2.846 11.805 1 98.75 157 ILE B C 1
ATOM 3018 O O . ILE B 1 157 ? 14.906 -4.047 11.523 1 98.75 157 ILE B O 1
ATOM 3022 N N . LEU B 1 158 ? 13.977 -2.178 12.375 1 98.88 158 LEU B N 1
ATOM 3023 C CA . LEU B 1 158 ? 12.711 -2.836 12.656 1 98.88 158 LEU B CA 1
ATOM 3024 C C . LEU B 1 158 ? 12.094 -3.395 11.383 1 98.88 158 LEU B C 1
ATOM 3026 O O . LEU B 1 158 ? 11.578 -4.516 11.367 1 98.88 158 LEU B O 1
ATOM 3030 N N . GLY B 1 159 ? 12.117 -2.562 10.336 1 98.94 159 GLY B N 1
ATOM 3031 C CA . GLY B 1 159 ? 11.617 -3.029 9.055 1 98.94 159 GLY B CA 1
ATOM 3032 C C . GLY B 1 159 ? 12.344 -4.254 8.539 1 98.94 159 GLY B C 1
ATOM 3033 O O . GLY B 1 159 ? 11.719 -5.211 8.078 1 98.94 159 GLY B O 1
ATOM 3034 N N . LEU B 1 160 ? 13.633 -4.219 8.617 1 98.81 160 LEU B N 1
ATOM 3035 C CA . LEU B 1 160 ? 14.438 -5.355 8.18 1 98.81 160 LEU B CA 1
ATOM 3036 C C . LEU B 1 160 ? 14.109 -6.598 9 1 98.81 160 LEU B C 1
ATOM 3038 O O . LEU B 1 160 ? 14 -7.699 8.461 1 98.81 160 LEU B O 1
ATOM 3042 N N . LEU B 1 161 ? 13.961 -6.441 10.305 1 98.88 161 LEU B N 1
ATOM 3043 C CA . LEU B 1 161 ? 13.594 -7.559 11.172 1 98.88 161 LEU B CA 1
ATOM 3044 C C . LEU B 1 161 ? 12.219 -8.094 10.805 1 98.88 161 LEU B C 1
ATOM 3046 O O . LEU B 1 161 ? 12 -9.312 10.797 1 98.88 161 LEU B O 1
ATOM 3050 N N . SER B 1 162 ? 11.305 -7.219 10.516 1 98.94 162 SER B N 1
ATOM 3051 C CA . SER B 1 162 ? 9.945 -7.617 10.164 1 98.94 162 SER B CA 1
ATOM 3052 C C . SER B 1 162 ? 9.922 -8.414 8.867 1 98.94 162 SER B C 1
ATOM 3054 O O . SER B 1 162 ? 9.258 -9.453 8.781 1 98.94 162 SER B O 1
ATOM 3056 N N . VAL B 1 163 ? 10.633 -7.961 7.887 1 98.88 163 VAL B N 1
ATOM 3057 C CA . VAL B 1 163 ? 10.672 -8.648 6.602 1 98.88 163 VAL B CA 1
ATOM 3058 C C . VAL B 1 163 ? 11.398 -9.984 6.746 1 98.88 163 VAL B C 1
ATOM 3060 O O . VAL B 1 163 ? 11.008 -10.977 6.133 1 98.88 163 VAL B O 1
ATOM 3063 N N . THR B 1 164 ? 12.461 -9.992 7.523 1 98.44 164 THR B N 1
ATOM 3064 C CA . THR B 1 164 ? 13.18 -11.234 7.777 1 98.44 164 THR B CA 1
ATOM 3065 C C . THR B 1 164 ? 12.273 -12.25 8.477 1 98.44 164 THR B C 1
ATOM 3067 O O . THR B 1 164 ? 12.281 -13.438 8.141 1 98.44 164 THR B O 1
ATOM 3070 N N . ALA B 1 165 ? 11.492 -11.805 9.43 1 98.81 165 ALA B N 1
ATOM 3071 C CA . ALA B 1 165 ? 10.531 -12.68 10.102 1 98.81 165 ALA B CA 1
ATOM 3072 C C . ALA B 1 165 ? 9.5 -13.219 9.117 1 98.81 165 ALA B C 1
ATOM 3074 O O . ALA B 1 165 ? 9.117 -14.383 9.188 1 98.81 165 ALA B O 1
ATOM 3075 N N . ALA B 1 166 ? 9.047 -12.359 8.266 1 98.81 166 ALA B N 1
ATOM 3076 C CA . ALA B 1 166 ? 8.109 -12.781 7.238 1 98.81 166 ALA B CA 1
ATOM 3077 C C . ALA B 1 166 ? 8.719 -13.859 6.344 1 98.81 166 ALA B C 1
ATOM 3079 O O . ALA B 1 166 ? 8.062 -14.852 6.023 1 98.81 166 ALA B O 1
ATOM 3080 N N . ALA B 1 167 ? 9.953 -13.656 5.914 1 97.69 167 ALA B N 1
ATOM 3081 C CA . ALA B 1 167 ? 10.641 -14.625 5.07 1 97.69 167 ALA B CA 1
ATOM 3082 C C . ALA B 1 167 ? 10.805 -15.961 5.793 1 97.69 167 ALA B C 1
ATOM 3084 O O . ALA B 1 167 ? 10.617 -17.031 5.195 1 97.69 167 ALA B O 1
ATOM 3085 N N . ALA B 1 168 ? 11.18 -15.914 7.055 1 97.94 168 ALA B N 1
ATOM 3086 C CA . ALA B 1 168 ? 11.328 -17.125 7.852 1 97.94 168 ALA B CA 1
ATOM 3087 C C . ALA B 1 168 ? 9.992 -17.875 7.969 1 97.94 168 ALA B C 1
ATOM 3089 O O . ALA B 1 168 ? 9.945 -19.094 7.855 1 97.94 168 ALA B O 1
ATOM 3090 N N . ALA B 1 169 ? 8.945 -17.125 8.188 1 98.69 169 ALA B N 1
ATOM 3091 C CA . ALA B 1 169 ? 7.617 -17.734 8.281 1 98.69 169 ALA B CA 1
ATOM 3092 C C . ALA B 1 169 ? 7.207 -18.359 6.945 1 98.69 169 ALA B C 1
ATOM 3094 O O . ALA B 1 169 ? 6.609 -19.438 6.91 1 98.69 169 ALA B O 1
ATOM 3095 N N . ALA B 1 170 ? 7.484 -17.625 5.91 1 97.69 170 ALA B N 1
ATOM 3096 C CA . ALA B 1 170 ? 7.184 -18.156 4.578 1 97.69 170 ALA B CA 1
ATOM 3097 C C . ALA B 1 170 ? 7.902 -19.469 4.332 1 97.69 170 ALA B C 1
ATOM 3099 O O . ALA B 1 170 ? 7.309 -20.422 3.814 1 97.69 170 ALA B O 1
ATOM 3100 N N . LYS B 1 171 ? 9.148 -19.484 4.688 1 96.38 171 LYS B N 1
ATOM 3101 C CA . LYS B 1 171 ? 9.922 -20.719 4.539 1 96.38 171 LYS B CA 1
ATOM 3102 C C . LYS B 1 171 ? 9.344 -21.844 5.402 1 96.38 171 LYS B C 1
ATOM 3104 O O . LYS B 1 171 ? 9.242 -22.984 4.957 1 96.38 171 LYS B O 1
ATOM 3109 N N . ALA B 1 172 ? 8.953 -21.516 6.609 1 97.75 172 ALA B N 1
ATOM 3110 C CA . ALA B 1 172 ? 8.445 -22.5 7.559 1 97.75 172 ALA B CA 1
ATOM 3111 C C . ALA B 1 172 ? 7.156 -23.141 7.043 1 97.75 172 ALA B C 1
ATOM 3113 O O . ALA B 1 172 ? 6.895 -24.312 7.301 1 97.75 172 ALA B O 1
ATOM 3114 N N . VAL B 1 173 ? 6.41 -22.406 6.23 1 98.12 173 VAL B N 1
ATOM 3115 C CA . VAL B 1 173 ? 5.113 -22.938 5.816 1 98.12 173 VAL B CA 1
ATOM 3116 C C . VAL B 1 173 ? 5.129 -23.234 4.32 1 98.12 173 VAL B C 1
ATOM 3118 O O . VAL B 1 173 ? 4.07 -23.391 3.699 1 98.12 173 VAL B O 1
ATOM 3121 N N . SER B 1 174 ? 6.301 -23.219 3.752 1 95.56 174 SER B N 1
ATOM 3122 C CA . SER B 1 174 ? 6.426 -23.406 2.311 1 95.56 174 SER B CA 1
ATOM 3123 C C . SER B 1 174 ? 5.805 -24.719 1.871 1 95.56 174 SER B C 1
ATOM 3125 O O . SER B 1 174 ? 5.312 -24.844 0.747 1 95.56 174 SER B O 1
ATOM 3127 N N . GLY B 1 175 ? 5.707 -25.734 2.729 1 96.12 175 GLY B N 1
ATOM 3128 C CA . GLY B 1 175 ? 5.18 -27.047 2.402 1 96.12 175 GLY B CA 1
ATOM 3129 C C . GLY B 1 175 ? 3.717 -27.219 2.775 1 96.12 175 GLY B C 1
ATOM 3130 O O . GLY B 1 175 ? 3.119 -28.266 2.516 1 96.12 175 GLY B O 1
ATOM 3131 N N . HIS B 1 176 ? 3.164 -26.141 3.381 1 97.12 176 HIS B N 1
ATOM 3132 C CA . HIS B 1 176 ? 1.763 -26.25 3.77 1 97.12 176 HIS B CA 1
ATOM 3133 C C . HIS B 1 176 ? 0.858 -26.344 2.545 1 97.12 176 HIS B C 1
ATOM 3135 O O . HIS B 1 176 ? 1.098 -25.688 1.534 1 97.12 176 HIS B O 1
ATOM 3141 N N . GLU B 1 177 ? -0.144 -27.062 2.672 1 96.69 177 GLU B N 1
ATOM 3142 C CA . GLU B 1 177 ? -1.013 -27.359 1.536 1 96.69 177 GLU B CA 1
ATOM 3143 C C . GLU B 1 177 ? -1.837 -26.141 1.136 1 96.69 177 GLU B C 1
ATOM 3145 O O . GLU B 1 177 ? -2.162 -25.969 -0.04 1 96.69 177 GLU B O 1
ATOM 3150 N N . PHE B 1 178 ? -2.232 -25.328 2.105 1 97.75 178 PHE B N 1
ATOM 3151 C CA . PHE B 1 178 ? -3.131 -24.219 1.845 1 97.75 178 PHE B CA 1
ATOM 3152 C C . PHE B 1 178 ? -2.346 -22.969 1.464 1 97.75 178 PHE B C 1
ATOM 3154 O O . PHE B 1 178 ? -1.461 -22.531 2.205 1 97.75 178 PHE B O 1
ATOM 3161 N N . LEU B 1 179 ? -2.691 -22.391 0.369 1 97.5 179 LEU B N 1
ATOM 3162 C CA . LEU B 1 179 ? -2.135 -21.109 -0.058 1 97.5 179 LEU B CA 1
ATOM 3163 C C . LEU B 1 179 ? -2.441 -20.016 0.959 1 97.5 179 LEU B C 1
ATOM 3165 O O . LEU B 1 179 ? -1.599 -19.156 1.228 1 97.5 179 LEU B O 1
ATOM 3169 N N . SER B 1 180 ? -3.674 -20.016 1.482 1 98.12 180 SER B N 1
ATOM 3170 C CA . SER B 1 180 ? -4.098 -19.031 2.469 1 98.12 180 SER B CA 1
ATOM 3171 C C . SER B 1 180 ? -3.148 -19 3.662 1 98.12 180 SER B C 1
ATOM 3173 O O . SER B 1 180 ? -2.789 -17.922 4.145 1 98.12 180 SER B O 1
ATOM 3175 N N . VAL B 1 181 ? -2.691 -20.156 4.066 1 98.31 181 VAL B N 1
ATOM 3176 C CA . VAL B 1 181 ? -1.772 -20.25 5.191 1 98.31 181 VAL B CA 1
ATOM 3177 C C . VAL B 1 181 ? -0.39 -19.75 4.781 1 98.31 181 VAL B C 1
ATOM 3179 O O . VAL B 1 181 ? 0.275 -19.047 5.543 1 98.31 181 VAL B O 1
ATOM 3182 N N . ARG B 1 182 ? -0.01 -20.094 3.557 1 98.31 182 ARG B N 1
ATOM 3183 C CA . ARG B 1 182 ? 1.307 -19.703 3.055 1 98.31 182 ARG B CA 1
ATOM 3184 C C . ARG B 1 182 ? 1.416 -18.203 2.895 1 98.31 182 ARG B C 1
ATOM 3186 O O . ARG B 1 182 ? 2.514 -17.641 2.943 1 98.31 182 ARG B O 1
ATOM 3193 N N . ILE B 1 183 ? 0.301 -17.531 2.789 1 98.38 183 ILE B N 1
ATOM 3194 C CA . ILE B 1 183 ? 0.3 -16.078 2.684 1 98.38 183 ILE B CA 1
ATOM 3195 C C . ILE B 1 183 ? 0.062 -15.461 4.059 1 98.38 183 ILE B C 1
ATOM 3197 O O . ILE B 1 183 ? 0.737 -14.5 4.441 1 98.38 183 ILE B O 1
ATOM 3201 N N . ALA B 1 184 ? -0.812 -15.992 4.852 1 98.75 184 ALA B N 1
ATOM 3202 C CA . ALA B 1 184 ? -1.206 -15.422 6.137 1 98.75 184 ALA B CA 1
ATOM 3203 C C . ALA B 1 184 ? -0.049 -15.453 7.129 1 98.75 184 ALA B C 1
ATOM 3205 O O . ALA B 1 184 ? 0.131 -14.516 7.914 1 98.75 184 ALA B O 1
ATOM 3206 N N . ALA B 1 185 ? 0.706 -16.516 7.086 1 98.75 185 ALA B N 1
ATOM 3207 C CA . ALA B 1 185 ? 1.753 -16.703 8.086 1 98.75 185 ALA B CA 1
ATOM 3208 C C . ALA B 1 185 ? 2.826 -15.625 7.969 1 98.75 185 ALA B C 1
ATOM 3210 O O . ALA B 1 185 ? 3.146 -14.945 8.945 1 98.75 185 ALA B O 1
ATOM 3211 N N . PRO B 1 186 ? 3.414 -15.445 6.789 1 98.75 186 PRO B N 1
ATOM 3212 C CA . PRO B 1 186 ? 4.418 -14.383 6.691 1 98.75 186 PRO B CA 1
ATOM 3213 C C . PRO B 1 186 ? 3.834 -12.992 6.953 1 98.75 186 PRO B C 1
ATOM 3215 O O . PRO B 1 186 ? 4.5 -12.141 7.547 1 98.75 186 PRO B O 1
ATOM 3218 N N . VAL B 1 187 ? 2.604 -12.742 6.539 1 98.75 187 VAL B N 1
ATOM 3219 C CA . VAL B 1 187 ? 1.966 -11.461 6.801 1 98.75 187 VAL B CA 1
ATOM 3220 C C . VAL B 1 187 ? 1.821 -11.25 8.312 1 98.75 187 VAL B C 1
ATOM 3222 O O . VAL B 1 187 ? 2.133 -10.18 8.828 1 98.75 187 VAL B O 1
ATOM 3225 N N . ALA B 1 188 ? 1.361 -12.266 9.016 1 98.75 188 ALA B N 1
ATOM 3226 C CA . ALA B 1 188 ? 1.202 -12.195 10.469 1 98.75 188 ALA B CA 1
ATOM 3227 C C . ALA B 1 188 ? 2.543 -11.961 11.156 1 98.75 188 ALA B C 1
ATOM 3229 O O . ALA B 1 188 ? 2.643 -11.141 12.07 1 98.75 188 ALA B O 1
ATOM 3230 N N . ALA B 1 189 ? 3.555 -12.672 10.68 1 98.88 189 ALA B N 1
ATOM 3231 C CA . ALA B 1 189 ? 4.883 -12.516 11.266 1 98.88 189 ALA B CA 1
ATOM 3232 C C . ALA B 1 189 ? 5.395 -11.094 11.094 1 98.88 189 ALA B C 1
ATOM 3234 O O . ALA B 1 189 ? 5.926 -10.492 12.039 1 98.88 189 ALA B O 1
ATOM 3235 N N . PHE B 1 190 ? 5.289 -10.57 9.93 1 98.88 190 PHE B N 1
ATOM 3236 C CA . PHE B 1 190 ? 5.684 -9.195 9.648 1 98.88 190 PHE B CA 1
ATOM 3237 C C . PHE B 1 190 ? 4.961 -8.227 10.586 1 98.88 190 PHE B C 1
ATOM 3239 O O . PHE B 1 190 ? 5.594 -7.383 11.227 1 98.88 190 PHE B O 1
ATOM 3246 N N . LEU B 1 191 ? 3.627 -8.375 10.68 1 98.75 191 LEU B N 1
ATOM 3247 C CA . LEU B 1 191 ? 2.805 -7.43 11.43 1 98.75 191 LEU B CA 1
ATOM 3248 C C . LEU B 1 191 ? 3.094 -7.523 12.922 1 98.75 191 LEU B C 1
ATOM 3250 O O . LEU B 1 191 ? 3.102 -6.512 13.625 1 98.75 191 LEU B O 1
ATOM 3254 N N . VAL B 1 192 ? 3.277 -8.703 13.398 1 98.75 192 VAL B N 1
ATOM 3255 C CA . VAL B 1 192 ? 3.533 -8.883 14.82 1 98.75 192 VAL B CA 1
ATOM 3256 C C . VAL B 1 192 ? 4.828 -8.18 15.211 1 98.75 192 VAL B C 1
ATOM 3258 O O . VAL B 1 192 ? 4.852 -7.395 16.172 1 98.75 192 VAL B O 1
ATOM 3261 N N . ILE B 1 193 ? 5.895 -8.359 14.414 1 98.88 193 ILE B N 1
ATOM 3262 C CA . ILE B 1 193 ? 7.188 -7.762 14.727 1 98.88 193 ILE B CA 1
ATOM 3263 C C . ILE B 1 193 ? 7.109 -6.246 14.555 1 98.88 193 ILE B C 1
ATOM 3265 O O . ILE B 1 193 ? 7.586 -5.492 15.406 1 98.88 193 ILE B O 1
ATOM 3269 N N . ALA B 1 194 ? 6.523 -5.801 13.461 1 98.81 194 ALA B N 1
ATOM 3270 C CA . ALA B 1 194 ? 6.383 -4.367 13.211 1 98.81 194 ALA B CA 1
ATOM 3271 C C . ALA B 1 194 ? 5.59 -3.695 14.328 1 98.81 194 ALA B C 1
ATOM 3273 O O . ALA B 1 194 ? 5.969 -2.623 14.812 1 98.81 194 ALA B O 1
ATOM 3274 N N . THR B 1 195 ? 4.492 -4.359 14.797 1 98.19 195 THR B N 1
ATOM 3275 C CA . THR B 1 195 ? 3.623 -3.771 15.805 1 98.19 195 THR B CA 1
ATOM 3276 C C . THR B 1 195 ? 4.344 -3.684 17.156 1 98.19 195 THR B C 1
ATOM 3278 O O . THR B 1 195 ? 4.273 -2.658 17.828 1 98.19 195 THR B O 1
ATOM 3281 N N . ILE B 1 196 ? 5.023 -4.711 17.516 1 98.25 196 ILE B N 1
ATOM 3282 C CA . ILE B 1 196 ? 5.781 -4.707 18.766 1 98.25 196 ILE B CA 1
ATOM 3283 C C . ILE B 1 196 ? 6.816 -3.582 18.734 1 98.25 196 ILE B C 1
ATOM 3285 O O . ILE B 1 196 ? 6.977 -2.852 19.703 1 98.25 196 ILE B O 1
ATOM 3289 N N . GLY B 1 197 ? 7.527 -3.428 17.594 1 98.5 197 GLY B N 1
ATOM 3290 C CA . GLY B 1 197 ? 8.492 -2.354 17.453 1 98.5 197 GLY B CA 1
ATOM 3291 C C . GLY B 1 197 ? 7.871 -0.973 17.5 1 98.5 197 GLY B C 1
ATOM 3292 O O . GLY B 1 197 ? 8.414 -0.064 18.125 1 98.5 197 GLY B O 1
ATOM 3293 N N . TYR B 1 198 ? 6.746 -0.83 16.828 1 98.06 198 TYR B N 1
ATOM 3294 C CA . TYR B 1 198 ? 6.07 0.463 16.797 1 98.06 198 TYR B CA 1
ATOM 3295 C C . TYR B 1 198 ? 5.68 0.903 18.203 1 98.06 198 TYR B C 1
ATOM 3297 O O . TYR B 1 198 ? 5.789 2.082 18.547 1 98.06 198 TYR B O 1
ATOM 3305 N N . VAL B 1 199 ? 5.184 -0.05 19.047 1 96.5 199 VAL B N 1
ATOM 3306 C CA . VAL B 1 199 ? 4.75 0.26 20.406 1 96.5 199 VAL B CA 1
ATOM 3307 C C . VAL B 1 199 ? 5.965 0.563 21.281 1 96.5 199 VAL B C 1
ATOM 3309 O O . VAL B 1 199 ? 5.879 1.352 22.219 1 96.5 199 VAL B O 1
ATOM 3312 N N . SER B 1 200 ? 7.078 0.072 20.922 1 97.38 200 SER B N 1
ATOM 3313 C CA . SER B 1 200 ? 8.281 0.209 21.734 1 97.38 200 SER B CA 1
ATOM 3314 C C . SER B 1 200 ? 9.031 1.495 21.406 1 97.38 200 SER B C 1
ATOM 3316 O O . SER B 1 200 ? 9.75 2.037 22.25 1 97.38 200 SER B O 1
ATOM 3318 N N . LEU B 1 201 ? 8.93 2.039 20.188 1 97.19 201 LEU B N 1
ATOM 3319 C CA . LEU B 1 201 ? 9.617 3.256 19.781 1 97.19 201 LEU B CA 1
ATOM 3320 C C . LEU B 1 201 ? 8.844 4.496 20.219 1 97.19 201 LEU B C 1
ATOM 3322 O O . LEU B 1 201 ? 7.613 4.512 20.172 1 97.19 201 LEU B O 1
ATOM 3326 N N . PRO B 1 202 ? 9.547 5.5 20.609 1 95.19 202 PRO B N 1
ATOM 3327 C CA . PRO B 1 202 ? 8.859 6.707 21.062 1 95.19 202 PRO B CA 1
ATOM 3328 C C . PRO B 1 202 ? 8.211 7.477 19.906 1 95.19 202 PRO B C 1
ATOM 3330 O O . PRO B 1 202 ? 8.648 7.375 18.766 1 95.19 202 PRO B O 1
ATOM 3333 N N . GLY B 1 203 ? 7.176 8.148 20.25 1 91.69 203 GLY B N 1
ATOM 3334 C CA . GLY B 1 203 ? 6.566 9.055 19.281 1 91.69 203 GLY B CA 1
ATOM 3335 C C . GLY B 1 203 ? 7.273 10.391 19.203 1 91.69 203 GLY B C 1
ATOM 3336 O O . GLY B 1 203 ? 7.82 10.883 20.188 1 91.69 203 GLY B O 1
ATOM 3337 N N . ILE B 1 204 ? 7.312 10.914 17.969 1 88.69 204 ILE B N 1
ATOM 3338 C CA . ILE B 1 204 ? 7.852 12.258 17.75 1 88.69 204 ILE B CA 1
ATOM 3339 C C . ILE B 1 204 ? 6.879 13.062 16.891 1 88.69 204 ILE B C 1
ATOM 3341 O O . ILE B 1 204 ? 6.336 12.555 15.914 1 88.69 204 ILE B O 1
ATOM 3345 N N . ASN B 1 205 ? 6.602 14.258 17.359 1 88 205 ASN B N 1
ATOM 3346 C CA . ASN B 1 205 ? 5.777 15.188 16.578 1 88 205 ASN B CA 1
ATOM 3347 C C . ASN B 1 205 ? 6.418 16.562 16.5 1 88 205 ASN B C 1
ATOM 3349 O O . ASN B 1 205 ? 6.461 17.297 17.484 1 88 205 ASN B O 1
ATOM 3353 N N . GLU B 1 206 ? 6.832 16.953 15.32 1 87.12 206 GLU B N 1
ATOM 3354 C CA . GLU B 1 206 ? 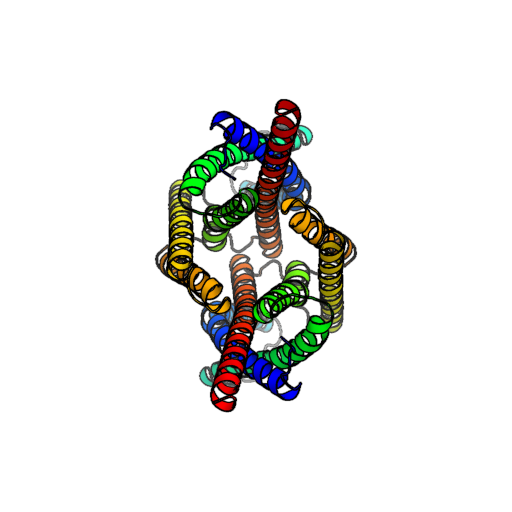7.496 18.234 15.117 1 87.12 206 GLU B CA 1
ATOM 3355 C C . GLU B 1 206 ? 6.629 19.172 14.281 1 87.12 206 GLU B C 1
ATOM 3357 O O . GLU B 1 206 ? 7.094 20.234 13.852 1 87.12 206 GLU B O 1
ATOM 3362 N N . VAL B 1 207 ? 5.445 18.688 14 1 89.81 207 VAL B N 1
ATOM 3363 C CA . VAL B 1 207 ? 4.562 19.484 13.164 1 89.81 207 VAL B CA 1
ATOM 3364 C C . VAL B 1 207 ? 3.871 20.547 14.016 1 89.81 207 VAL B C 1
ATOM 3366 O O . VAL B 1 207 ? 3.207 20.234 15 1 89.81 207 VAL B O 1
ATOM 3369 N N . GLY B 1 208 ? 4.055 21.75 13.664 1 85.75 208 GLY B N 1
ATOM 3370 C CA . GLY B 1 208 ? 3.438 22.844 14.391 1 85.75 208 GLY B CA 1
ATOM 3371 C C . GLY B 1 208 ? 1.922 22.828 14.328 1 85.75 208 GLY B C 1
ATOM 3372 O O . GLY B 1 208 ? 1.343 22.281 13.391 1 85.75 208 GLY B O 1
ATOM 3373 N N . GLU B 1 209 ? 1.321 23.469 15.203 1 82.19 209 GLU B N 1
ATOM 3374 C CA . GLU B 1 209 ? -0.134 23.5 15.305 1 82.19 209 GLU B CA 1
ATOM 3375 C C . GLU B 1 209 ? -0.754 24.281 14.148 1 82.19 209 GLU B C 1
ATOM 3377 O O . GLU B 1 209 ? -1.89 24 13.75 1 82.19 209 GLU B O 1
ATOM 3382 N N . ASP B 1 210 ? 0.02 25.156 13.578 1 85.44 210 ASP B N 1
ATOM 3383 C CA . ASP B 1 210 ? -0.541 26.047 12.562 1 85.44 210 ASP B CA 1
ATOM 3384 C C . ASP B 1 210 ? -0.194 25.562 11.156 1 85.44 210 ASP B C 1
ATOM 3386 O O . ASP B 1 210 ? -0.528 26.219 10.172 1 85.44 210 ASP B O 1
ATOM 3390 N N . PHE B 1 211 ? 0.528 24.516 11.117 1 91.25 211 PHE B N 1
ATOM 3391 C CA . PHE B 1 211 ? 0.874 24.016 9.797 1 91.25 211 PHE B CA 1
ATOM 3392 C C . PHE B 1 211 ? -0.349 23.422 9.109 1 91.25 211 PHE B C 1
ATOM 3394 O O . PHE B 1 211 ? -1.062 22.594 9.695 1 91.25 211 PHE B O 1
ATOM 3401 N N . PRO B 1 212 ? -0.586 23.719 7.859 1 93.06 212 PRO B N 1
ATOM 3402 C CA . PRO B 1 212 ? -1.8 23.266 7.18 1 93.06 212 PRO B CA 1
ATOM 3403 C C . PRO B 1 212 ? -1.86 21.75 7.035 1 93.06 212 PRO B C 1
ATOM 3405 O O . PRO B 1 212 ? -0.959 21.141 6.449 1 93.06 212 PRO B O 1
ATOM 3408 N N . ALA B 1 213 ? -2.93 21.172 7.449 1 94.12 213 ALA B N 1
ATOM 3409 C CA . ALA B 1 213 ? -3.104 19.734 7.516 1 94.12 213 ALA B CA 1
ATOM 3410 C C . ALA B 1 213 ? -3.084 19.109 6.121 1 94.12 213 ALA B C 1
ATOM 3412 O O . ALA B 1 213 ? -2.443 18.078 5.898 1 94.12 213 ALA B O 1
ATOM 3413 N N . THR B 1 214 ? -3.734 19.719 5.148 1 94.94 214 THR B N 1
ATOM 3414 C CA . THR B 1 214 ? -3.83 19.172 3.797 1 94.94 214 THR B CA 1
ATOM 3415 C C . THR B 1 214 ? -2.471 19.203 3.105 1 94.94 214 THR B C 1
ATOM 3417 O O . THR B 1 214 ? -2.133 18.297 2.348 1 94.94 214 THR B O 1
ATOM 3420 N N . LEU B 1 215 ? -1.719 20.281 3.359 1 94.5 215 LEU B N 1
ATOM 3421 C CA . LEU B 1 215 ? -0.384 20.359 2.777 1 94.5 215 LEU B CA 1
ATOM 3422 C C . LEU B 1 215 ? 0.502 19.234 3.283 1 94.5 215 LEU B C 1
ATOM 3424 O O . LEU B 1 215 ? 1.229 18.609 2.504 1 94.5 215 LEU B O 1
ATOM 3428 N N . LEU B 1 216 ? 0.441 18.984 4.574 1 95.56 216 LEU B N 1
ATOM 3429 C CA . LEU B 1 216 ? 1.213 17.891 5.145 1 95.56 216 LEU B CA 1
ATOM 3430 C C . LEU B 1 216 ? 0.813 16.562 4.512 1 95.56 216 LEU B C 1
ATOM 3432 O O . LEU B 1 216 ? 1.676 15.773 4.121 1 95.56 216 LEU B O 1
ATOM 3436 N N . TRP B 1 217 ? -0.449 16.312 4.441 1 95.81 217 TRP B N 1
ATOM 3437 C CA . TRP B 1 217 ? -0.984 15.086 3.863 1 95.81 217 TRP B CA 1
ATOM 3438 C C . TRP B 1 217 ? -0.491 14.898 2.434 1 95.81 217 TRP B C 1
ATOM 3440 O O . TRP B 1 217 ? 0.011 13.828 2.078 1 95.81 217 TRP B O 1
ATOM 3450 N N . GLU B 1 218 ? -0.602 15.891 1.62 1 96.25 218 GLU B N 1
ATOM 3451 C CA . GLU B 1 218 ? -0.247 15.805 0.207 1 96.25 218 GLU B CA 1
ATOM 3452 C C . GLU B 1 218 ? 1.256 15.617 0.025 1 96.25 218 GLU B C 1
ATOM 3454 O O . GLU B 1 218 ? 1.691 14.883 -0.863 1 96.25 218 GLU B O 1
ATOM 3459 N N . PHE B 1 219 ? 2.014 16.375 0.877 1 97.19 219 PHE B N 1
ATOM 3460 C CA . PHE B 1 219 ? 3.459 16.188 0.823 1 97.19 219 PHE B CA 1
ATOM 3461 C C . PHE B 1 219 ? 3.838 14.75 1.139 1 97.19 219 PHE B C 1
ATOM 3463 O O . PHE B 1 219 ? 4.641 14.148 0.426 1 97.19 219 PHE B O 1
ATOM 3470 N N . ARG B 1 220 ? 3.293 14.195 2.195 1 97.62 220 ARG B N 1
ATOM 3471 C CA . ARG B 1 220 ? 3.611 12.836 2.613 1 97.62 220 ARG B CA 1
ATOM 3472 C C . ARG B 1 220 ? 3.164 11.82 1.564 1 97.62 220 ARG B C 1
ATOM 3474 O O . ARG B 1 220 ? 3.861 10.836 1.309 1 97.62 220 ARG B O 1
ATOM 3481 N N . LEU B 1 221 ? 2.057 12.055 0.925 1 97.5 221 LEU B N 1
ATOM 3482 C CA . LEU B 1 221 ? 1.603 11.172 -0.146 1 97.5 221 LEU B CA 1
ATOM 3483 C C . LEU B 1 221 ? 2.553 11.234 -1.337 1 97.5 221 LEU B C 1
ATOM 3485 O O . LEU B 1 221 ? 2.834 10.211 -1.963 1 97.5 221 LEU B O 1
ATOM 3489 N N . SER B 1 222 ? 2.969 12.445 -1.668 1 97.44 222 SER B N 1
ATOM 3490 C CA . SER B 1 222 ? 3.902 12.586 -2.779 1 97.44 222 SER B CA 1
ATOM 3491 C C . SER B 1 222 ? 5.223 11.883 -2.482 1 97.44 222 SER B C 1
ATOM 3493 O O . SER B 1 222 ? 5.832 11.289 -3.377 1 97.44 222 SER B O 1
ATOM 3495 N N . SER B 1 223 ? 5.66 12.016 -1.23 1 97.5 223 SER B N 1
ATOM 3496 C CA . SER B 1 223 ? 6.871 11.32 -0.805 1 97.5 223 SER B CA 1
ATOM 3497 C C . SER B 1 223 ? 6.715 9.812 -0.929 1 97.5 223 SER B C 1
ATOM 3499 O O . SER B 1 223 ? 7.605 9.133 -1.438 1 97.5 223 SER B O 1
ATOM 3501 N N . LEU B 1 224 ? 5.59 9.312 -0.49 1 97.75 224 LEU B N 1
ATOM 3502 C CA . LEU B 1 224 ? 5.309 7.887 -0.59 1 97.75 224 LEU B CA 1
ATOM 3503 C C . LEU B 1 224 ? 5.266 7.445 -2.047 1 97.75 224 LEU B C 1
ATOM 3505 O O . LEU B 1 224 ? 5.789 6.383 -2.396 1 97.75 224 LEU B O 1
ATOM 3509 N N . ALA B 1 225 ? 4.625 8.211 -2.887 1 97.94 225 ALA B N 1
ATOM 3510 C CA . ALA B 1 225 ? 4.52 7.891 -4.309 1 97.94 225 ALA B CA 1
ATOM 3511 C C . ALA B 1 225 ? 5.895 7.836 -4.965 1 97.94 225 ALA B C 1
ATOM 3513 O O . ALA B 1 225 ? 6.156 6.977 -5.809 1 97.94 225 ALA B O 1
ATOM 3514 N N . THR B 1 226 ? 6.738 8.742 -4.578 1 98.12 226 THR B N 1
ATOM 3515 C CA . THR B 1 226 ? 8.094 8.797 -5.117 1 98.12 226 THR B CA 1
ATOM 3516 C C . THR B 1 226 ? 8.867 7.531 -4.75 1 98.12 226 THR B C 1
ATOM 3518 O O . THR B 1 226 ? 9.469 6.895 -5.617 1 98.12 226 THR B O 1
ATOM 3521 N N . GLN B 1 227 ? 8.773 7.195 -3.523 1 98.31 227 GLN B N 1
ATOM 3522 C CA . GLN B 1 227 ? 9.516 6.023 -3.064 1 98.31 227 GLN B CA 1
ATOM 3523 C C . GLN B 1 227 ? 8.914 4.738 -3.631 1 98.31 227 GLN B C 1
ATOM 3525 O O . GLN B 1 227 ? 9.633 3.795 -3.949 1 98.31 227 GLN B O 1
ATOM 3530 N N . ALA B 1 228 ? 7.613 4.699 -3.699 1 98.38 228 ALA B N 1
ATOM 3531 C CA . ALA B 1 228 ? 6.969 3.539 -4.309 1 98.38 228 ALA B CA 1
ATOM 3532 C C . ALA B 1 228 ? 7.402 3.369 -5.762 1 98.38 228 ALA B C 1
ATOM 3534 O O . ALA B 1 228 ? 7.641 2.248 -6.219 1 98.38 228 ALA B O 1
ATOM 3535 N N . THR B 1 229 ? 7.477 4.453 -6.465 1 98.69 229 THR B N 1
ATOM 3536 C CA . THR B 1 229 ? 7.922 4.414 -7.852 1 98.69 229 THR B CA 1
ATOM 3537 C C . THR B 1 229 ? 9.352 3.889 -7.949 1 98.69 229 THR B C 1
ATOM 3539 O O . THR B 1 229 ? 9.648 3.033 -8.789 1 98.69 229 THR B O 1
ATOM 3542 N N . LEU B 1 230 ? 10.188 4.398 -7.109 1 98.81 230 LEU B N 1
ATOM 3543 C CA . LEU B 1 230 ? 11.586 3.996 -7.113 1 98.81 230 LEU B CA 1
ATOM 3544 C C . LEU B 1 230 ? 11.719 2.484 -6.965 1 98.81 230 LEU B C 1
ATOM 3546 O O . LEU B 1 230 ? 12.367 1.831 -7.789 1 98.81 230 LEU B O 1
ATOM 3550 N N . TRP B 1 231 ? 11.109 1.915 -6.02 1 98.81 231 TRP B N 1
ATOM 3551 C CA . TRP B 1 231 ? 11.273 0.498 -5.711 1 98.81 231 TRP B CA 1
ATOM 3552 C C . TRP B 1 231 ? 10.539 -0.368 -6.727 1 98.81 231 TRP B C 1
ATOM 3554 O O . TRP B 1 231 ? 11.016 -1.44 -7.102 1 98.81 231 TRP B O 1
ATOM 3564 N N . LEU B 1 232 ? 9.336 0.069 -7.125 1 98.75 232 LEU B N 1
ATOM 3565 C CA . LEU B 1 232 ? 8.57 -0.671 -8.125 1 98.75 232 LEU B CA 1
ATOM 3566 C C . LEU B 1 232 ? 9.359 -0.787 -9.43 1 98.75 232 LEU B C 1
ATOM 3568 O O . LEU B 1 232 ? 9.484 -1.879 -9.984 1 98.75 232 LEU B O 1
ATOM 3572 N N . VAL B 1 233 ? 9.852 0.313 -9.867 1 98.88 233 VAL B N 1
ATOM 3573 C CA . VAL B 1 233 ? 10.586 0.337 -11.125 1 98.88 233 VAL B CA 1
ATOM 3574 C C . VAL B 1 233 ? 11.898 -0.425 -10.977 1 98.88 233 VAL B C 1
ATOM 3576 O O . VAL B 1 233 ? 12.312 -1.15 -11.891 1 98.88 233 VAL B O 1
ATOM 3579 N N . LEU B 1 234 ? 12.578 -0.256 -9.875 1 98.88 234 LEU B N 1
ATOM 3580 C CA . LEU B 1 234 ? 13.805 -0.998 -9.625 1 98.88 234 LEU B CA 1
ATOM 3581 C C . LEU B 1 234 ? 13.57 -2.5 -9.734 1 98.88 234 LEU B C 1
ATOM 3583 O O . LEU B 1 234 ? 14.312 -3.199 -10.43 1 98.88 234 LEU B O 1
ATOM 3587 N N . GLY B 1 235 ? 12.562 -2.977 -9.062 1 98.88 235 GLY B N 1
ATOM 3588 C CA . GLY B 1 235 ? 12.242 -4.395 -9.117 1 98.88 235 GLY B CA 1
ATOM 3589 C C . GLY B 1 235 ? 11.898 -4.875 -10.516 1 98.88 235 GLY B C 1
ATOM 3590 O O . GLY B 1 235 ? 12.414 -5.898 -10.969 1 98.88 235 GLY B O 1
ATOM 3591 N N . LEU B 1 236 ? 11.039 -4.156 -11.203 1 98.88 236 LEU B N 1
ATOM 3592 C CA . LEU B 1 236 ? 10.57 -4.551 -12.523 1 98.88 236 LEU B CA 1
ATOM 3593 C C . LEU B 1 236 ? 11.695 -4.473 -13.547 1 98.88 236 LEU B C 1
ATOM 3595 O O . LEU B 1 236 ? 11.836 -5.359 -14.398 1 98.88 236 LEU B O 1
ATOM 3599 N N . ALA B 1 237 ? 12.453 -3.375 -13.5 1 98.88 237 ALA B N 1
ATOM 3600 C CA . ALA B 1 237 ? 13.562 -3.232 -14.438 1 98.88 237 ALA B CA 1
ATOM 3601 C C . ALA B 1 237 ? 14.617 -4.312 -14.211 1 98.88 237 ALA B C 1
ATOM 3603 O O . ALA B 1 237 ? 15.156 -4.875 -15.164 1 98.88 237 ALA B O 1
ATOM 3604 N N . PHE B 1 238 ? 14.961 -4.594 -12.969 1 98.75 238 PHE B N 1
ATOM 3605 C CA . PHE B 1 238 ? 15.914 -5.648 -12.664 1 98.75 238 PHE B CA 1
ATOM 3606 C C . PHE B 1 238 ? 15.406 -7 -13.156 1 98.75 238 PHE B C 1
ATOM 3608 O O . PHE B 1 238 ? 16.172 -7.789 -13.719 1 98.75 238 PHE B O 1
ATOM 3615 N N . ALA B 1 239 ? 14.148 -7.258 -12.914 1 98.56 239 ALA B N 1
ATOM 3616 C CA . ALA B 1 239 ? 13.539 -8.5 -13.391 1 98.56 239 ALA B CA 1
ATOM 3617 C C . ALA B 1 239 ? 13.609 -8.602 -14.906 1 98.56 239 ALA B C 1
ATOM 3619 O O . ALA B 1 239 ? 13.992 -9.648 -15.445 1 98.56 239 ALA B O 1
ATOM 3620 N N . PHE B 1 240 ? 13.25 -7.559 -15.57 1 98.38 240 PHE B N 1
ATOM 3621 C CA . PHE B 1 240 ? 13.258 -7.527 -17.031 1 98.38 240 PHE B CA 1
ATOM 3622 C C . PHE B 1 240 ? 14.656 -7.777 -17.562 1 98.38 240 PHE B C 1
ATOM 3624 O O . PHE B 1 240 ? 14.844 -8.578 -18.484 1 98.38 240 PHE B O 1
ATOM 3631 N N . LEU B 1 241 ? 15.617 -7.09 -17.031 1 97.94 241 LEU B N 1
ATOM 3632 C CA . LEU B 1 241 ? 17 -7.23 -17.469 1 97.94 241 LEU B CA 1
ATOM 3633 C C . LEU B 1 241 ? 17.516 -8.641 -17.188 1 97.94 241 LEU B C 1
ATOM 3635 O O . LEU B 1 241 ? 18.312 -9.172 -17.969 1 97.94 241 LEU B O 1
ATOM 3639 N N . THR B 1 242 ? 17.094 -9.195 -16.109 1 96.56 242 THR B N 1
ATOM 3640 C CA . THR B 1 242 ? 17.469 -10.57 -15.773 1 96.56 242 THR B CA 1
ATOM 3641 C C . THR B 1 242 ? 16.891 -11.539 -16.797 1 96.56 242 THR B C 1
ATOM 3643 O O . THR B 1 242 ? 17.594 -12.461 -17.25 1 96.56 242 THR B O 1
ATOM 3646 N N . GLU B 1 243 ? 15.695 -11.328 -17.141 1 97.31 243 GLU B N 1
ATOM 3647 C CA . GLU B 1 243 ? 15.047 -12.188 -18.125 1 97.31 243 GLU B CA 1
ATOM 3648 C C . GLU B 1 243 ? 15.688 -12.039 -19.5 1 97.31 243 GLU B C 1
ATOM 3650 O O . GLU B 1 243 ? 15.891 -13.031 -20.203 1 97.31 243 GLU B O 1
ATOM 3655 N N . ARG B 1 244 ? 16 -10.875 -19.844 1 95.44 244 ARG B N 1
ATOM 3656 C CA . ARG B 1 244 ? 16.656 -10.633 -21.125 1 95.44 244 ARG B CA 1
ATOM 3657 C C . ARG B 1 244 ? 18.031 -11.297 -21.172 1 95.44 244 ARG B C 1
ATOM 3659 O O . ARG B 1 244 ? 18.406 -11.875 -22.188 1 95.44 244 ARG B O 1
ATOM 3666 N N . ALA B 1 245 ? 18.734 -11.18 -20.156 1 93.25 245 ALA B N 1
ATOM 3667 C CA . ALA B 1 245 ? 20.062 -11.797 -20.062 1 93.25 245 ALA B CA 1
ATOM 3668 C C . ALA B 1 245 ? 19.969 -13.312 -20.188 1 93.25 245 ALA B C 1
ATOM 3670 O O . ALA B 1 245 ? 20.812 -13.953 -20.828 1 93.25 245 ALA B O 1
ATOM 3671 N N . THR B 1 246 ? 19.031 -13.883 -19.516 1 91.06 246 THR B N 1
ATOM 3672 C CA . THR B 1 246 ? 18.828 -15.328 -19.562 1 91.06 246 THR B CA 1
ATOM 3673 C C . THR B 1 246 ? 18.469 -15.789 -20.969 1 91.06 246 THR B C 1
ATOM 3675 O O . THR B 1 246 ? 18.969 -16.812 -21.438 1 91.06 246 THR B O 1
ATOM 3678 N N . LYS B 1 247 ? 17.625 -15.094 -21.594 1 91.69 247 LYS B N 1
ATOM 3679 C CA . LYS B 1 247 ? 17.234 -15.422 -22.953 1 91.69 247 LYS B CA 1
ATOM 3680 C C . LYS B 1 247 ? 18.422 -15.344 -23.906 1 91.69 247 LYS B C 1
ATOM 3682 O O . LYS B 1 247 ? 18.578 -16.203 -24.781 1 91.69 247 LYS B O 1
ATOM 3687 N N . ASN B 1 248 ? 19.219 -14.352 -23.703 1 87.31 248 ASN B N 1
ATOM 3688 C CA . ASN B 1 248 ? 20.391 -14.188 -24.562 1 87.31 248 ASN B CA 1
ATOM 3689 C C . ASN B 1 248 ? 21.375 -15.336 -24.375 1 87.31 248 ASN B C 1
ATOM 3691 O O . ASN B 1 248 ? 22.016 -15.773 -25.328 1 87.31 248 ASN B O 1
ATOM 3695 N N . THR B 1 249 ? 21.516 -15.773 -23.219 1 84.69 249 THR B N 1
ATOM 3696 C CA . THR B 1 249 ? 22.422 -16.875 -22.922 1 84.69 249 THR B CA 1
ATOM 3697 C C . THR B 1 249 ? 21.906 -18.172 -23.516 1 84.69 249 THR B C 1
ATOM 3699 O O . THR B 1 249 ? 22.672 -19 -24.016 1 84.69 249 THR B O 1
ATOM 3702 N N . GLU B 1 250 ? 20.641 -18.359 -23.5 1 85.31 250 GLU B N 1
ATOM 3703 C CA . GLU B 1 250 ? 20.031 -19.547 -24.062 1 85.31 250 GLU B CA 1
ATOM 3704 C C . GLU B 1 250 ? 20.188 -19.562 -25.594 1 85.31 250 GLU B C 1
ATOM 3706 O O . GLU B 1 250 ? 20.438 -20.625 -26.172 1 85.31 250 GLU B O 1
ATOM 3711 N N . VAL B 1 251 ? 20.016 -18.484 -26.141 1 85.69 251 VAL B N 1
ATOM 3712 C CA . VAL B 1 251 ? 20.156 -18.375 -27.578 1 85.69 251 VAL B CA 1
ATOM 3713 C C . VAL B 1 251 ? 21.625 -18.609 -27.984 1 85.69 251 VAL B C 1
ATOM 3715 O O . VAL B 1 251 ? 21.891 -19.312 -28.953 1 85.69 251 VAL B O 1
ATOM 3718 N N . ALA B 1 252 ? 22.516 -18.109 -27.172 1 84 252 ALA B N 1
ATOM 3719 C CA . ALA B 1 252 ? 23.938 -18.281 -27.453 1 84 252 ALA B CA 1
ATOM 3720 C C . ALA B 1 252 ? 24.344 -19.75 -27.359 1 84 252 ALA B C 1
ATOM 3722 O O . ALA B 1 252 ? 25.125 -20.234 -28.172 1 84 252 ALA B O 1
ATOM 3723 N N . LYS B 1 253 ? 23.812 -20.438 -26.484 1 83.19 253 LYS B N 1
ATOM 3724 C CA . LYS B 1 253 ? 24.109 -21.844 -26.297 1 83.19 253 LYS B CA 1
ATOM 3725 C C . LYS B 1 253 ? 23.562 -22.672 -27.469 1 83.19 253 LYS B C 1
ATOM 3727 O O . LYS B 1 253 ? 24.219 -23.609 -27.922 1 83.19 253 LYS B O 1
ATOM 3732 N N . LYS B 1 254 ? 22.438 -22.344 -27.922 1 86.06 254 LYS B N 1
ATOM 3733 C CA . LYS B 1 254 ? 21.828 -23.047 -29.047 1 86.06 254 LYS B CA 1
ATOM 3734 C C . LYS B 1 254 ? 22.641 -22.859 -30.328 1 86.06 254 LYS B C 1
ATOM 3736 O O . LYS B 1 254 ? 22.797 -23.812 -31.094 1 86.06 254 LYS B O 1
ATOM 3741 N N . TYR B 1 255 ? 23.188 -21.75 -30.484 1 83.44 255 TYR B N 1
ATOM 3742 C CA . TYR B 1 255 ? 23.969 -21.469 -31.688 1 83.44 255 TYR B CA 1
ATOM 3743 C C . TYR B 1 255 ? 25.359 -22.078 -31.594 1 83.44 255 TYR B C 1
ATOM 3745 O O . TYR B 1 255 ? 25.953 -22.438 -32.625 1 83.44 255 TYR B O 1
ATOM 3753 N N . ALA B 1 256 ? 25.891 -22.219 -30.438 1 81.75 256 ALA B N 1
ATOM 3754 C CA . ALA B 1 256 ? 27.219 -22.828 -30.234 1 81.75 256 ALA B CA 1
ATOM 3755 C C . ALA B 1 256 ? 27.156 -24.344 -30.469 1 81.75 256 ALA B C 1
ATOM 3757 O O . ALA B 1 256 ? 28.156 -24.953 -30.844 1 81.75 256 ALA B O 1
ATOM 3758 N N . LEU B 1 257 ? 26.109 -24.859 -30.219 1 77.31 257 LEU B N 1
ATOM 3759 C CA . LEU B 1 257 ? 25.938 -26.297 -30.391 1 77.31 257 LEU B CA 1
ATOM 3760 C C . LEU B 1 257 ? 25.625 -26.625 -31.844 1 77.31 257 LEU B C 1
ATOM 3762 O O . LEU B 1 257 ? 25.656 -27.797 -32.25 1 77.31 257 LEU B O 1
ATOM 3766 N N . ARG B 1 258 ? 25.547 -25.625 -32.719 1 70.19 258 ARG B N 1
ATOM 3767 C CA . ARG B 1 258 ? 25.359 -25.875 -34.156 1 70.19 258 ARG B CA 1
ATOM 3768 C C . ARG B 1 258 ? 26.656 -25.625 -34.938 1 70.19 258 ARG B C 1
ATOM 3770 O O . ARG B 1 258 ? 27.406 -24.703 -34.625 1 70.19 258 ARG B O 1
#

Radius of gyration: 26.52 Å; Cα contacts (8 Å, |Δi|>4): 589; chains: 2; bounding box: 61×97×67 Å

Secondary structure (DSSP, 8-state):
----S-HHHHHHHHHHHHHHHHHHHHHHIIIIIHHHHHHHHHHHHHHHHHHHTTS--------S----SS-HHHHHHHHHHHHHHHHHHHHHHHHHHHHHHTTT----HHHHHHHHHHHHIIIIIIHHHHHS----TT-S-GGGHHHHHHHHHHHHHHHHHHHHHHHHHHHHTTT-S-HHHHHHHHHHHHHHHHHHHHHHSPP-----TTS-HHHHHHHHHHHHHHHHHHHHHHHHHHHHHHHHHHHHHHHHHHHHT-/----S-HHHHHHHHHHHHHHHHHHHHHHIIIIIHHHHHHHHHHHHHHHHHHHHHH--------S----SS-HHHHHHHHHHHHHHHHHHHHHHHHHHHHHHTTT----HHHHHHHHHHHHIIIIIIHHHHHS----TT-S-GGGHHHHHHHHHHHHHHHHHHHHHHHHHHHHTTT-S-HHHHHHHHHHHHHHHHHHHHHHSPP-----TTS-HHHHHHHHHHHHHHHHHHHHHHHHHHHHHHHHHHHHHHHHHHHHT-